Protein AF-H2YI65-F1 (afdb_monomer)

Organism: Ciona savignyi (NCBI:txid51511)

Solvent-accessible surface area (backbone atoms only — not comparable to full-atom values): 26004 Å² total; per-residue (Å²): 143,80,86,81,86,84,80,78,80,78,78,78,80,76,67,79,77,77,73,78,84,82,67,75,63,41,79,76,43,81,41,70,32,44,96,92,41,57,33,38,36,28,40,38,45,37,50,81,84,50,41,60,62,48,51,48,57,73,52,56,64,41,63,58,31,38,66,60,60,81,45,69,51,86,80,67,55,84,83,57,39,55,79,45,56,61,47,35,31,28,63,44,60,58,71,61,48,64,71,32,73,49,42,68,62,41,48,64,57,51,24,60,76,69,73,42,68,73,39,85,66,48,36,34,35,36,42,36,33,13,80,53,70,52,59,74,41,50,46,98,72,48,41,99,56,21,30,34,40,34,36,30,70,38,82,80,65,56,83,84,34,51,36,31,40,33,27,36,32,84,36,66,53,77,93,82,38,88,63,73,39,82,35,77,58,41,74,45,73,59,37,46,33,23,30,38,38,34,52,19,57,51,32,32,28,65,43,35,28,24,86,87,37,85,62,63,53,39,35,40,42,34,34,32,27,56,56,82,82,69,77,79,82,72,80,44,82,51,53,56,53,58,67,56,60,76,59,74,65,61,80,25,72,51,69,60,56,82,81,59,65,76,58,84,79,64,62,77,76,19,51,72,52,71,40,59,49,78,92,74,75,43,58,40,39,34,32,42,67,85,52,54,73,65,57,49,51,53,48,49,62,62,53,65,72,51,41,30,25,73,41,76,76,73,83,67,74,62,55,87,52,48,39,67,38,31,34,21,78,47,63,48,76,36,40,62,63,13,48,66,39,55,52,51,50,57,49,47,29,69,77,70,74,48,88,83,84,73,79,87,74,46,70,50,74,64,84,55,97,56,57,70,62,42,66,18,52,78,38,58,95,86,59,93,48,74,43,77,48,72,27,82,46,44,84,61,51,83,90,67,75,66,50,55,45,32,42,43,84,48,80,68,89,66,83,77,75,50,92,52,86,81,42,77,37,71,45,79,67,42,74,44,70,48,38,59,49,27,36,41,41,31,52,16,73,42,35,58

pLDDT: mean 81.18, std 16.81, range [33.81, 98.44]

Nearest PDB structures (foldseek):
  7de0-assembly1_C  TM=4.992E-01  e=1.001E-05  Aspergillus fumigatus AF210
  6oxj-assembly1_A  TM=5.096E-01  e=3.099E-05  Aspergillus fumigatus Af293
  7de0-assembly1_B  TM=5.268E-01  e=9.063E-05  Aspergillus fumigatus AF210
  7wsb-assembly3_E  TM=5.304E-01  e=2.237E-04  Aspergillus fumigatus Af293
  3kt7-assembly1_A-2  TM=3.292E-01  e=1.573E-05  Saccharomyces cerevisiae

Mean predicted aligned error: 10.54 Å

Radius of gyration: 26.45 Å; Cα contacts (8 Å, |Δi|>4): 813; chains: 1; bounding box: 75×64×79 Å

Foldseek 3Di:
DDDDDDDDPPPPPPPPPPDDDADDWDFPDWFDLDPNWIKTKIALLDPPVRQVVVVVVVQPPLQQWAQQQLDLAPPDDPVSGPAADQRTKGWDDPVVVCPDPSCVSCQVVVCVVVVFHKDWQTKMKGWFAPPRGHDWAFAPPADPQKKKKKAWNDADDDPLQQQKKWFWDFDQDPVPDNDTDTDTRDIDDHHHSMMMMTHRGTTIDGDHTDLPPQGIGMMMIIMMGRPPVDPPNDDDPSNVLVVVLVDPVPLLPAEDDPVQLPDDDDQVVQWDDWFAPPVVRWIKTKGFDLDDPVSLVSNSVSCSNRRWGADDQDPDLDQAFFQLGTKRWHDQVSNCNHSVVVSVQVSCCVPVVDNPDGDPTDMDGDDDPSHDTDFHFQDDPPDFDKDKDAFSRAPDDVVVVPWDWWWDWDPDPCPVPPPDRVPTDIDTRDTHGRYHGMIIMTTSRIGD

Structure (mmCIF, N/CA/C/O backbone):
data_AF-H2YI65-F1
#
_entry.id   AF-H2YI65-F1
#
loop_
_atom_site.group_PDB
_atom_site.id
_atom_site.type_symbol
_atom_site.label_atom_id
_atom_site.label_alt_id
_atom_site.label_comp_id
_atom_site.label_asym_id
_atom_site.label_entity_id
_atom_site.label_seq_id
_atom_site.pdbx_PDB_ins_code
_atom_site.Cartn_x
_atom_site.Cartn_y
_atom_site.Cartn_z
_atom_site.occupancy
_atom_site.B_iso_or_equiv
_atom_site.auth_seq_id
_atom_site.auth_comp_id
_atom_site.auth_asym_id
_atom_site.auth_atom_id
_atom_site.pdbx_PDB_model_num
ATOM 1 N N . MET A 1 1 ? 39.002 31.855 45.198 1.00 40.44 1 MET A N 1
ATOM 2 C CA . MET A 1 1 ? 39.922 31.666 44.057 1.00 40.44 1 MET A CA 1
ATOM 3 C C . MET A 1 1 ? 39.770 30.245 43.542 1.00 40.44 1 MET A C 1
ATOM 5 O O . MET A 1 1 ? 40.456 29.366 44.032 1.00 40.44 1 MET A O 1
ATOM 9 N N . LEU A 1 2 ? 38.856 30.023 42.601 1.00 35.03 2 LEU A N 1
ATOM 10 C CA . LEU A 1 2 ? 38.838 28.881 41.683 1.00 35.03 2 LEU A CA 1
ATOM 11 C C . LEU A 1 2 ? 38.203 29.431 40.400 1.00 35.03 2 LEU A C 1
ATOM 13 O O . LEU A 1 2 ? 37.189 30.118 40.478 1.00 35.03 2 LEU A O 1
ATOM 17 N N . LYS A 1 3 ? 38.930 29.285 39.291 1.00 36.47 3 LYS A N 1
ATOM 18 C CA . LYS A 1 3 ? 38.729 29.996 38.026 1.00 36.47 3 LYS A CA 1
ATOM 19 C C . LYS A 1 3 ? 37.552 29.438 37.228 1.00 36.47 3 LYS A C 1
ATOM 21 O O . LYS A 1 3 ? 37.352 28.228 37.180 1.00 36.47 3 LYS A O 1
ATOM 26 N N . ASP A 1 4 ? 36.877 30.376 36.579 1.00 39.31 4 ASP A N 1
ATOM 27 C CA . ASP A 1 4 ? 35.830 30.236 35.577 1.00 39.31 4 ASP A CA 1
ATOM 28 C C . ASP A 1 4 ? 36.254 29.474 34.312 1.00 39.31 4 ASP A C 1
ATOM 30 O O . ASP A 1 4 ? 37.414 29.519 33.899 1.00 39.31 4 ASP A O 1
ATOM 34 N N . GLY A 1 5 ? 35.245 28.883 33.664 1.00 38.00 5 GLY A N 1
ATOM 35 C CA . GLY A 1 5 ? 35.022 29.023 32.223 1.00 38.00 5 GLY A CA 1
ATOM 36 C C . GLY A 1 5 ? 35.842 28.140 31.284 1.00 38.00 5 GLY A C 1
ATOM 37 O O . GLY A 1 5 ? 36.870 28.561 30.766 1.00 38.00 5 GLY A O 1
ATOM 38 N N . GLN A 1 6 ? 35.307 26.965 30.947 1.00 35.09 6 GLN A N 1
ATOM 39 C CA . GLN A 1 6 ? 35.490 26.389 29.611 1.00 35.09 6 GLN A CA 1
ATOM 40 C C . GLN A 1 6 ? 34.124 26.348 28.925 1.00 35.09 6 GLN A C 1
ATOM 42 O O . GLN A 1 6 ? 33.341 25.416 29.113 1.00 35.09 6 GLN A O 1
ATOM 47 N N . GLU A 1 7 ? 33.839 27.403 28.162 1.00 36.75 7 GLU A N 1
ATOM 48 C CA . GLU A 1 7 ? 32.830 27.389 27.108 1.00 36.75 7 GLU A CA 1
ATOM 49 C C . GLU A 1 7 ? 33.253 26.346 26.068 1.00 36.75 7 GLU A C 1
ATOM 51 O O . GLU A 1 7 ? 34.345 26.412 25.503 1.00 36.75 7 GLU A O 1
ATOM 56 N N . LYS A 1 8 ? 32.404 25.339 25.851 1.00 39.78 8 LYS A N 1
ATOM 57 C CA . LYS A 1 8 ? 32.517 24.460 24.691 1.00 39.78 8 LYS A CA 1
ATOM 58 C C . LYS A 1 8 ? 31.959 25.223 23.497 1.00 39.78 8 LYS A C 1
ATOM 60 O O . LYS A 1 8 ? 30.750 25.431 23.419 1.00 39.78 8 LYS A O 1
ATOM 65 N N . GLU A 1 9 ? 32.841 25.627 22.591 1.00 33.81 9 GLU A N 1
ATOM 66 C CA . GLU A 1 9 ? 32.470 26.050 21.244 1.00 33.81 9 GLU A CA 1
ATOM 67 C C . GLU A 1 9 ? 31.674 24.917 20.582 1.00 33.81 9 GLU A C 1
ATOM 69 O O . GLU A 1 9 ? 32.188 23.834 20.298 1.00 33.81 9 GLU A O 1
ATOM 74 N N . HIS A 1 10 ? 30.378 25.154 20.393 1.00 38.06 10 HIS A N 1
ATOM 75 C CA . HIS A 1 10 ? 29.580 24.401 19.443 1.00 38.06 10 HIS A CA 1
ATOM 76 C C . HIS A 1 10 ? 30.017 24.846 18.048 1.00 38.06 10 HIS A C 1
ATOM 78 O O . HIS A 1 10 ? 29.554 25.868 17.545 1.00 38.06 10 HIS A O 1
ATOM 84 N N . ASP A 1 11 ? 30.926 24.083 17.441 1.00 36.09 11 ASP A N 1
ATOM 85 C CA . ASP A 1 11 ? 31.224 24.191 16.017 1.00 36.09 11 ASP A CA 1
ATOM 86 C C . ASP A 1 11 ? 29.930 23.933 15.233 1.00 36.09 11 ASP A C 1
ATOM 88 O O . ASP A 1 11 ? 29.461 22.800 15.086 1.00 36.09 11 ASP A O 1
ATOM 92 N N . ASN A 1 12 ? 29.322 25.019 14.756 1.00 37.22 12 ASN A N 1
ATOM 93 C CA . ASN A 1 12 ? 28.247 24.998 13.778 1.00 37.22 12 ASN A CA 1
ATOM 94 C C . ASN A 1 12 ? 28.818 24.428 12.475 1.00 37.22 12 ASN A C 1
ATOM 96 O O . ASN A 1 12 ? 29.338 25.156 11.630 1.00 37.22 12 ASN A O 1
ATOM 100 N N . PHE A 1 13 ? 28.703 23.113 12.299 1.00 37.16 13 PHE A N 1
ATOM 101 C CA . PHE A 1 13 ? 28.935 22.427 11.030 1.00 37.16 13 PHE A CA 1
ATOM 102 C C . PHE A 1 13 ? 27.816 22.793 10.031 1.00 37.16 13 PHE A C 1
ATOM 104 O O . PHE A 1 13 ? 27.005 21.966 9.633 1.00 37.16 13 PHE A O 1
ATOM 111 N N . GLN A 1 14 ? 27.764 24.057 9.604 1.00 35.19 14 GLN A N 1
ATOM 112 C CA . GLN A 1 14 ? 27.025 24.510 8.419 1.00 35.19 14 GLN A CA 1
ATOM 113 C C . GLN A 1 14 ? 27.898 24.326 7.171 1.00 35.19 14 GLN A C 1
ATOM 115 O O . GLN A 1 14 ? 28.112 25.244 6.382 1.00 35.19 14 GLN A O 1
ATOM 120 N N . GLY A 1 15 ? 28.454 23.127 6.999 1.00 39.66 15 GLY A N 1
ATOM 121 C CA . GLY A 1 15 ? 29.003 22.752 5.707 1.00 39.66 15 GLY A CA 1
ATOM 122 C C . GLY A 1 15 ? 27.829 22.548 4.763 1.00 39.66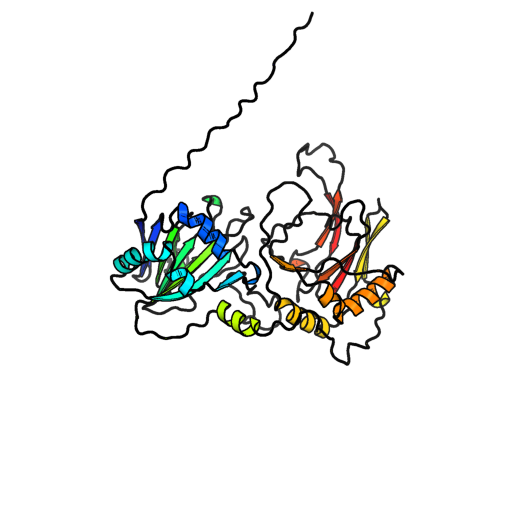 15 GLY A C 1
ATOM 123 O O . GLY A 1 15 ? 27.139 21.539 4.885 1.00 39.66 15 GLY A O 1
ATOM 124 N N . GLU A 1 16 ? 27.586 23.489 3.846 1.00 38.03 16 GLU A N 1
ATOM 125 C CA . GLU A 1 16 ? 26.746 23.232 2.676 1.00 38.03 16 GLU A CA 1
ATOM 126 C C . GLU A 1 16 ? 27.266 21.951 2.017 1.00 38.03 16 GLU A C 1
ATOM 128 O O . GLU A 1 16 ? 28.325 21.937 1.382 1.00 38.03 16 GLU A O 1
ATOM 133 N N . MET A 1 17 ? 26.556 20.840 2.220 1.00 39.84 17 MET A N 1
ATOM 134 C CA . MET A 1 17 ? 26.833 19.595 1.524 1.00 39.84 17 MET A CA 1
ATOM 135 C C . MET A 1 17 ? 26.549 19.870 0.049 1.00 39.84 17 MET A C 1
ATOM 137 O O . MET A 1 17 ? 25.410 19.784 -0.406 1.00 39.84 17 MET A O 1
ATOM 141 N N . LYS A 1 18 ? 27.583 20.259 -0.706 1.00 42.56 18 LYS A N 1
ATOM 142 C CA . LYS A 1 18 ? 27.500 20.338 -2.162 1.00 42.56 18 LYS A CA 1
ATOM 143 C C . LYS A 1 18 ? 27.194 18.937 -2.667 1.00 42.56 18 LYS A C 1
ATOM 145 O O . LYS A 1 18 ? 28.072 18.078 -2.734 1.00 42.56 18 LYS A O 1
ATOM 150 N N . MET A 1 19 ? 25.921 18.713 -2.974 1.00 54.62 19 MET A N 1
ATOM 151 C CA . MET A 1 19 ? 25.446 17.501 -3.618 1.00 54.62 19 MET A CA 1
ATOM 152 C C . MET A 1 19 ? 26.265 17.299 -4.900 1.00 54.62 19 MET A C 1
ATOM 154 O O . MET A 1 19 ? 26.349 18.233 -5.702 1.00 54.62 19 MET A O 1
ATOM 158 N N . PRO A 1 20 ? 26.874 16.121 -5.118 1.00 62.88 20 PRO A N 1
ATOM 159 C CA . PRO A 1 20 ? 27.690 15.874 -6.302 1.00 62.88 20 PRO A CA 1
ATOM 160 C C . PRO A 1 20 ? 26.883 16.165 -7.573 1.00 62.88 20 PRO A C 1
ATOM 162 O O . PRO A 1 20 ? 25.679 15.896 -7.613 1.00 62.88 20 PRO A O 1
ATOM 165 N N . GLU A 1 21 ? 27.511 16.743 -8.597 1.00 74.94 21 GLU A N 1
ATOM 166 C CA . GLU A 1 21 ? 26.850 17.013 -9.879 1.00 74.94 21 GLU A CA 1
ATOM 167 C C . GLU A 1 21 ? 26.297 15.715 -10.484 1.00 74.94 21 GLU A C 1
ATOM 169 O O . GLU A 1 21 ? 26.954 14.668 -10.465 1.00 74.94 21 GLU A O 1
ATOM 174 N N . GLN A 1 22 ? 25.065 15.761 -10.998 1.00 80.81 22 GLN A N 1
ATOM 175 C CA . GLN A 1 22 ? 24.475 14.602 -11.657 1.00 80.81 22 GLN A CA 1
ATOM 176 C C . GLN A 1 22 ? 25.162 14.387 -13.011 1.00 80.81 22 GLN A C 1
ATOM 178 O O . GLN A 1 22 ? 25.232 15.295 -13.836 1.00 80.81 22 GLN A O 1
ATOM 183 N N . GLY A 1 23 ? 25.649 13.170 -13.258 1.00 83.81 23 GLY A N 1
ATOM 184 C CA . GLY A 1 23 ? 26.206 12.807 -14.559 1.00 83.81 23 GLY A CA 1
ATOM 185 C C . GLY A 1 23 ? 25.158 12.810 -15.679 1.00 83.81 23 GLY A C 1
ATOM 186 O O . GLY A 1 23 ? 23.949 12.808 -15.443 1.00 83.81 23 GLY A O 1
ATOM 187 N N . SER A 1 24 ? 25.620 12.745 -16.928 1.00 90.44 24 SER A N 1
ATOM 188 C CA . SER A 1 24 ? 24.728 12.565 -18.075 1.00 90.44 24 SER A CA 1
ATOM 189 C C . SER A 1 24 ? 23.980 11.224 -18.014 1.00 90.44 24 SER A C 1
ATOM 191 O O . SER A 1 24 ? 24.437 10.256 -17.393 1.00 90.44 24 SER A O 1
ATOM 193 N N . MET A 1 25 ? 22.813 11.178 -18.666 1.00 95.12 25 MET A N 1
ATOM 194 C CA . MET A 1 25 ? 22.057 9.939 -18.860 1.00 95.12 25 MET A CA 1
ATOM 195 C C . MET A 1 25 ? 22.890 8.967 -19.686 1.00 95.12 25 MET A C 1
ATOM 197 O O . MET A 1 25 ? 23.403 9.335 -20.745 1.00 95.12 25 MET A O 1
ATOM 201 N N . LYS A 1 26 ? 23.000 7.724 -19.222 1.00 94.69 26 LYS A N 1
ATOM 202 C CA . LYS A 1 26 ? 23.708 6.671 -19.951 1.00 94.69 26 LYS A CA 1
ATOM 203 C C . LYS A 1 26 ? 23.202 5.287 -19.570 1.00 94.69 26 LYS A C 1
ATOM 205 O O . LYS A 1 26 ? 22.827 5.040 -18.425 1.00 94.69 26 LYS A O 1
ATOM 210 N N . MET A 1 27 ? 23.273 4.368 -20.527 1.00 96.00 27 MET A N 1
ATOM 211 C CA . MET A 1 27 ? 23.220 2.940 -20.230 1.00 96.00 27 MET A CA 1
ATOM 212 C C . MET A 1 27 ? 24.527 2.558 -19.524 1.00 96.00 27 MET A C 1
ATOM 214 O O . MET A 1 27 ? 25.609 2.731 -20.086 1.00 96.00 27 MET A O 1
ATOM 218 N N . THR A 1 28 ? 24.438 2.126 -18.267 1.00 95.88 28 THR A N 1
ATOM 219 C CA . THR A 1 28 ? 25.610 1.802 -17.436 1.00 95.88 28 THR A CA 1
ATOM 220 C C . THR A 1 28 ? 25.918 0.322 -17.398 1.00 95.88 28 THR A C 1
ATOM 222 O O . THR A 1 28 ? 27.076 -0.051 -17.210 1.00 95.88 28 THR A O 1
ATOM 225 N N . ARG A 1 29 ? 24.899 -0.524 -17.567 1.00 96.69 29 ARG A N 1
ATOM 226 C CA . ARG A 1 29 ? 25.048 -1.977 -17.595 1.00 96.69 29 ARG A CA 1
ATOM 227 C C . ARG A 1 29 ? 24.101 -2.581 -18.621 1.00 96.69 29 ARG A C 1
ATOM 229 O O . ARG A 1 29 ? 22.920 -2.238 -18.661 1.00 96.69 29 ARG A O 1
ATOM 236 N N . GLU A 1 30 ? 24.622 -3.534 -19.378 1.00 97.62 30 GLU A N 1
ATOM 237 C CA . GLU A 1 30 ? 23.839 -4.534 -20.094 1.00 97.62 30 GLU A CA 1
ATOM 238 C C . GLU A 1 30 ? 23.944 -5.847 -19.310 1.00 97.62 30 GLU A C 1
ATOM 240 O O . GLU A 1 30 ? 25.039 -6.268 -18.938 1.00 97.62 30 GLU A O 1
ATOM 245 N N . LEU A 1 31 ? 22.802 -6.454 -19.013 1.00 97.38 31 LEU A N 1
ATOM 246 C CA . LEU A 1 31 ? 22.671 -7.638 -18.174 1.00 97.38 31 LEU A CA 1
ATOM 247 C C . LEU A 1 31 ? 22.250 -8.820 -19.036 1.00 97.38 31 LEU A C 1
ATOM 249 O O . LEU A 1 31 ? 21.309 -8.699 -19.822 1.00 97.38 31 LEU A O 1
ATOM 253 N N . ASN A 1 32 ? 22.904 -9.966 -18.860 1.00 95.56 32 ASN A N 1
ATOM 254 C CA . ASN A 1 32 ? 22.436 -11.224 -19.430 1.00 95.56 32 ASN A CA 1
ATOM 255 C C . ASN A 1 32 ? 21.486 -11.882 -18.429 1.00 95.56 32 ASN A C 1
ATOM 257 O O . ASN A 1 32 ? 21.925 -12.476 -17.449 1.00 95.56 32 ASN A O 1
ATOM 261 N N . ILE A 1 33 ? 20.184 -11.742 -18.666 1.00 94.94 33 ILE A N 1
ATOM 262 C CA . ILE A 1 33 ? 19.159 -12.157 -17.701 1.00 94.94 33 ILE A CA 1
ATOM 263 C C . ILE A 1 33 ? 18.726 -13.619 -17.883 1.00 94.94 33 ILE A C 1
ATOM 265 O O . ILE A 1 33 ? 17.896 -14.102 -17.122 1.00 94.94 33 ILE A O 1
ATOM 269 N N . GLY A 1 34 ? 19.329 -14.349 -18.827 1.00 90.50 34 GLY A N 1
ATOM 270 C CA . GLY A 1 34 ? 18.986 -15.739 -19.142 1.00 90.50 34 GLY A CA 1
ATOM 271 C C . GLY A 1 34 ? 18.077 -15.863 -20.366 1.00 90.50 34 GLY A C 1
ATOM 272 O O . GLY A 1 34 ? 17.544 -14.875 -20.869 1.00 90.50 34 GLY A O 1
ATOM 273 N N . ASP A 1 35 ? 17.944 -17.086 -20.886 1.00 84.56 35 ASP A N 1
ATOM 274 C CA . ASP A 1 35 ? 17.102 -17.422 -22.051 1.00 84.56 35 ASP A CA 1
ATOM 275 C C . ASP A 1 35 ? 17.405 -16.603 -23.321 1.00 84.56 35 ASP A C 1
ATOM 277 O O . ASP A 1 35 ? 16.537 -16.360 -24.155 1.00 84.56 35 ASP A O 1
ATOM 281 N N . GLY A 1 36 ? 18.651 -16.133 -23.460 1.00 88.06 36 GLY A N 1
ATOM 282 C CA . GLY A 1 36 ? 19.072 -15.254 -24.557 1.00 88.06 36 GLY A CA 1
ATOM 283 C C . GLY A 1 36 ? 18.530 -13.822 -24.464 1.00 88.06 36 GLY A C 1
ATOM 284 O O . GLY A 1 36 ? 18.768 -13.020 -25.368 1.00 88.06 36 GLY A O 1
ATOM 285 N N . HIS A 1 37 ? 17.830 -13.480 -23.381 1.00 94.12 37 HIS A N 1
ATOM 286 C CA . HIS A 1 37 ? 17.308 -12.146 -23.133 1.00 94.12 37 HIS A CA 1
ATOM 287 C C . HIS A 1 37 ? 18.344 -11.241 -22.463 1.00 94.12 37 HIS A C 1
ATOM 289 O O . HIS A 1 37 ? 19.256 -11.679 -21.758 1.00 94.12 37 HIS A O 1
ATOM 295 N N . LYS A 1 38 ? 18.161 -9.935 -22.665 1.00 97.00 38 LYS A N 1
ATOM 296 C CA . LYS A 1 38 ? 18.975 -8.884 -22.059 1.00 97.00 38 LYS A CA 1
ATOM 297 C C . LYS A 1 38 ? 18.100 -7.911 -21.281 1.00 97.00 38 LYS A C 1
ATOM 299 O O . LYS A 1 38 ? 16.952 -7.685 -21.656 1.00 97.00 38 LYS A O 1
ATOM 304 N N . ALA A 1 39 ? 18.667 -7.317 -20.238 1.00 97.94 39 ALA A N 1
ATOM 305 C CA . ALA A 1 39 ? 18.127 -6.121 -19.600 1.00 97.94 39 ALA A CA 1
ATOM 306 C C . ALA A 1 39 ? 19.168 -5.002 -19.618 1.00 97.94 39 ALA A C 1
ATOM 308 O O . ALA A 1 39 ? 20.372 -5.254 -19.671 1.00 97.94 39 ALA A O 1
ATOM 309 N N . TRP A 1 40 ? 18.708 -3.759 -19.540 1.00 98.38 40 TRP A N 1
ATOM 310 C CA . TRP A 1 40 ? 19.572 -2.583 -19.561 1.00 98.38 40 TRP A CA 1
ATOM 311 C C . TRP A 1 40 ? 19.302 -1.707 -18.350 1.00 98.38 40 TRP A C 1
ATOM 313 O O . TRP A 1 40 ? 18.152 -1.390 -18.052 1.00 98.38 40 TRP A O 1
ATOM 323 N N . VAL A 1 41 ? 20.369 -1.297 -17.670 1.00 98.12 41 VAL A N 1
ATOM 324 C CA . VAL A 1 41 ? 20.316 -0.330 -16.570 1.00 98.12 41 VAL A CA 1
ATOM 325 C C . VAL A 1 41 ? 20.687 1.038 -17.118 1.00 98.12 41 VAL A C 1
ATOM 327 O O . VAL A 1 41 ? 21.746 1.205 -17.727 1.00 98.12 41 VAL A O 1
ATOM 330 N N . ILE A 1 42 ? 19.807 2.009 -16.902 1.00 97.75 42 ILE A N 1
ATOM 331 C CA . ILE A 1 42 ? 19.954 3.384 -17.370 1.00 97.75 42 ILE A CA 1
ATOM 332 C C . ILE A 1 42 ? 20.057 4.272 -16.133 1.00 97.75 42 ILE A C 1
ATOM 334 O O . ILE A 1 42 ? 19.079 4.451 -15.409 1.00 97.75 42 ILE A O 1
ATOM 338 N N . ASP A 1 43 ? 21.241 4.819 -15.877 1.00 95.75 43 ASP A N 1
ATOM 339 C CA . ASP A 1 43 ? 21.444 5.774 -14.787 1.00 95.75 43 ASP A CA 1
ATOM 340 C C . ASP A 1 43 ? 21.227 7.205 -15.278 1.00 95.75 43 ASP A C 1
ATOM 342 O O . ASP A 1 43 ? 21.497 7.529 -16.439 1.00 95.75 43 ASP A O 1
ATOM 346 N N . ASN A 1 44 ? 20.754 8.065 -14.371 1.00 94.75 44 ASN A N 1
ATOM 347 C CA . ASN A 1 44 ? 20.367 9.449 -14.663 1.00 94.75 44 ASN A CA 1
ATOM 348 C C . ASN A 1 44 ? 19.301 9.551 -15.771 1.00 94.75 44 ASN A C 1
ATOM 350 O O . ASN A 1 44 ? 19.311 10.488 -16.568 1.00 94.75 44 ASN A O 1
ATOM 354 N N . ALA A 1 45 ? 18.392 8.572 -15.822 1.00 95.31 45 ALA A N 1
ATOM 355 C CA . ALA A 1 45 ? 17.234 8.546 -16.711 1.00 95.31 45 ALA A CA 1
ATOM 356 C C . ALA A 1 45 ? 16.290 9.735 -16.455 1.00 95.31 45 ALA A C 1
ATOM 358 O O . ALA A 1 45 ? 15.687 10.259 -17.385 1.00 95.31 45 ALA A O 1
ATOM 359 N N . ILE A 1 46 ? 16.211 10.194 -15.203 1.00 94.25 46 ILE A N 1
ATOM 360 C CA . ILE A 1 46 ? 15.494 11.410 -14.800 1.00 94.25 46 ILE A CA 1
ATOM 361 C C . ILE A 1 46 ? 16.536 12.474 -14.439 1.00 94.25 46 ILE A C 1
ATOM 363 O O . ILE A 1 46 ? 17.517 12.170 -13.757 1.00 94.25 46 ILE A O 1
ATOM 367 N N . SER A 1 47 ? 16.373 13.710 -14.918 1.00 92.31 47 SER A N 1
ATOM 368 C CA . SER A 1 47 ? 17.252 14.801 -14.483 1.00 92.31 47 SER A CA 1
ATOM 369 C C . SER A 1 47 ? 16.955 15.161 -13.025 1.00 92.31 47 SER A C 1
ATOM 371 O O . SER A 1 47 ? 15.843 14.966 -12.542 1.00 92.31 47 SER A O 1
ATOM 373 N N . ARG A 1 48 ? 17.939 15.696 -12.305 1.00 90.12 48 ARG A N 1
ATOM 374 C CA . ARG A 1 48 ? 17.743 16.165 -10.932 1.00 90.12 48 ARG A CA 1
ATOM 375 C C . ARG A 1 48 ? 16.665 17.248 -10.865 1.00 90.12 48 ARG A C 1
ATOM 377 O O . ARG A 1 48 ? 15.866 17.231 -9.938 1.00 90.12 48 ARG A O 1
ATOM 384 N N . GLU A 1 49 ? 16.642 18.137 -11.854 1.00 91.31 49 GLU A N 1
ATOM 385 C CA . GLU A 1 49 ? 15.675 19.234 -11.964 1.00 91.31 49 GLU A CA 1
ATOM 386 C C . GLU A 1 49 ? 14.245 18.719 -12.180 1.00 91.31 49 GLU A C 1
ATOM 388 O O . GLU A 1 49 ? 13.310 19.259 -11.599 1.00 91.31 49 GLU A O 1
ATOM 393 N N . ASP A 1 50 ? 14.076 17.634 -12.943 1.00 92.81 50 ASP A N 1
ATOM 394 C CA . ASP A 1 50 ? 12.760 17.047 -13.217 1.00 92.81 50 ASP A CA 1
ATOM 395 C C . ASP A 1 50 ? 12.288 16.084 -12.113 1.00 92.81 50 ASP A C 1
ATOM 397 O O . ASP A 1 50 ? 11.095 15.813 -12.011 1.00 92.81 50 ASP A O 1
ATOM 401 N N . PHE A 1 51 ? 13.189 15.527 -11.294 1.00 92.62 51 PHE A N 1
ATOM 402 C CA . PHE A 1 51 ? 12.855 14.415 -10.396 1.00 92.62 51 PHE A CA 1
ATOM 403 C C . PHE A 1 51 ? 11.847 14.780 -9.310 1.00 92.62 51 PHE A C 1
ATOM 405 O O . PHE A 1 51 ? 10.822 14.113 -9.208 1.00 92.62 51 PHE A O 1
ATOM 412 N N . HIS A 1 52 ? 12.114 15.817 -8.511 1.00 90.81 52 HIS A N 1
ATOM 413 C CA . HIS A 1 52 ? 11.199 16.200 -7.432 1.00 90.81 52 HIS A CA 1
ATOM 414 C C . HIS A 1 52 ? 9.836 16.655 -7.959 1.00 90.81 52 HIS A C 1
ATOM 416 O O . HIS A 1 52 ? 8.845 16.097 -7.494 1.00 90.81 52 HIS A O 1
ATOM 422 N N . PRO A 1 53 ? 9.750 17.556 -8.962 1.00 91.25 53 PRO A N 1
ATOM 423 C CA . PRO A 1 53 ? 8.462 17.926 -9.544 1.00 91.25 53 PRO A CA 1
ATOM 424 C C . PRO A 1 53 ? 7.711 16.721 -10.113 1.00 91.25 53 PRO A C 1
ATOM 426 O O . PRO A 1 53 ? 6.500 16.610 -9.953 1.00 91.25 53 PRO A O 1
ATOM 429 N N . PHE A 1 54 ? 8.417 15.785 -10.754 1.00 91.19 54 PHE A N 1
ATOM 430 C CA . PHE A 1 54 ? 7.781 14.596 -11.307 1.00 91.19 54 PHE A CA 1
ATOM 431 C C . PHE A 1 54 ? 7.248 13.666 -10.221 1.00 91.19 54 PHE A C 1
ATOM 433 O O . PHE A 1 54 ? 6.094 13.258 -10.303 1.00 91.19 54 PHE A O 1
ATOM 440 N N . VAL A 1 55 ? 8.046 13.355 -9.194 1.00 89.00 55 VAL A N 1
ATOM 441 C CA . VAL A 1 55 ? 7.583 12.556 -8.050 1.00 89.00 55 VAL A CA 1
ATOM 442 C C . VAL A 1 55 ? 6.388 13.235 -7.391 1.00 89.00 55 VAL A C 1
ATOM 444 O O . VAL A 1 55 ? 5.384 12.566 -7.172 1.00 89.00 55 VAL A O 1
ATOM 447 N N . GLU A 1 56 ? 6.451 14.551 -7.178 1.00 86.38 56 GLU A N 1
ATOM 448 C CA . GLU A 1 56 ? 5.355 15.325 -6.601 1.00 86.38 56 GLU A CA 1
ATOM 449 C C . GLU A 1 56 ? 4.072 15.176 -7.427 1.00 86.38 56 GLU A C 1
ATOM 451 O O . GLU A 1 56 ? 3.044 14.812 -6.869 1.00 86.38 56 GLU A O 1
ATOM 456 N N . ILE A 1 57 ? 4.124 15.342 -8.753 1.00 85.88 57 ILE A N 1
ATOM 457 C CA . ILE A 1 57 ? 2.958 15.164 -9.637 1.00 85.88 57 ILE A CA 1
ATOM 458 C C . ILE A 1 57 ? 2.429 13.722 -9.602 1.00 85.88 57 ILE A C 1
ATOM 460 O O . ILE A 1 57 ? 1.219 13.497 -9.589 1.00 85.88 57 ILE A O 1
ATOM 464 N N . LEU A 1 58 ? 3.313 12.721 -9.572 1.00 83.25 58 LEU A N 1
ATOM 465 C CA . LEU A 1 58 ? 2.893 11.321 -9.487 1.00 83.25 58 LEU A CA 1
ATOM 466 C C . LEU A 1 58 ? 2.209 11.008 -8.151 1.00 83.25 58 LEU A C 1
ATOM 468 O O . LEU A 1 58 ? 1.277 10.196 -8.115 1.00 83.25 58 LEU A O 1
ATOM 472 N N . THR A 1 59 ? 2.632 11.665 -7.072 1.00 76.69 59 THR A N 1
ATOM 473 C CA . THR A 1 59 ? 1.988 11.579 -5.757 1.00 76.69 59 THR A CA 1
ATOM 474 C C . THR A 1 59 ? 0.751 12.470 -5.636 1.00 76.69 59 THR A C 1
ATOM 476 O O . THR A 1 59 ? -0.186 12.097 -4.946 1.00 76.69 59 THR A O 1
ATOM 479 N N . GLN A 1 60 ? 0.661 13.581 -6.375 1.00 68.31 60 GLN A N 1
ATOM 480 C CA . GLN A 1 60 ? -0.506 14.465 -6.366 1.00 68.31 60 GLN A CA 1
ATOM 481 C C . GLN A 1 60 ? -1.777 13.684 -6.733 1.00 68.31 60 GLN A C 1
ATOM 483 O O . GLN A 1 60 ? -1.797 12.873 -7.662 1.00 68.31 60 GLN A O 1
ATOM 488 N N . GLY A 1 61 ? -2.852 13.920 -5.980 1.00 58.34 61 GLY A N 1
ATOM 489 C CA . GLY A 1 61 ? -4.079 13.131 -6.088 1.00 58.34 61 GLY A CA 1
ATOM 490 C C . GLY A 1 61 ? -4.001 11.813 -5.317 1.00 58.34 61 GLY A C 1
ATOM 491 O O . GLY A 1 61 ? -4.341 10.768 -5.861 1.00 58.34 61 GLY A O 1
ATOM 492 N N . ASP A 1 62 ? -3.589 11.847 -4.044 1.00 53.88 62 ASP A N 1
ATOM 493 C CA . ASP A 1 62 ? -3.454 10.665 -3.172 1.00 53.88 62 ASP A CA 1
ATOM 494 C C . ASP A 1 62 ? -4.727 9.803 -3.055 1.00 53.88 62 ASP A C 1
ATOM 496 O O . ASP A 1 62 ? -4.649 8.662 -2.620 1.00 53.88 62 ASP A O 1
ATOM 500 N N . GLN A 1 63 ? -5.895 10.306 -3.476 1.00 52.88 63 GLN A N 1
ATOM 501 C CA . GLN A 1 63 ? -7.137 9.521 -3.577 1.00 52.88 63 GLN A CA 1
ATOM 502 C C . GLN A 1 63 ? -7.198 8.587 -4.797 1.00 52.88 63 GLN A C 1
ATOM 504 O O . GLN A 1 63 ? -8.170 7.850 -4.946 1.00 52.88 63 GLN A O 1
ATOM 509 N N . ASP A 1 64 ? -6.198 8.604 -5.676 1.00 58.75 64 ASP A N 1
ATOM 510 C CA . ASP A 1 64 ? -6.174 7.780 -6.889 1.00 58.75 64 ASP A CA 1
ATOM 511 C C . ASP A 1 64 ? -5.488 6.423 -6.678 1.00 58.75 64 ASP A C 1
ATOM 513 O O . ASP A 1 64 ? -5.549 5.555 -7.556 1.00 58.75 64 ASP A O 1
ATOM 517 N N . TYR A 1 65 ? -4.831 6.218 -5.530 1.00 68.31 65 TYR A N 1
ATOM 518 C CA . TYR A 1 65 ? -4.242 4.927 -5.202 1.00 68.31 65 TYR A CA 1
ATOM 519 C C . TYR A 1 65 ? -5.340 3.945 -4.817 1.00 68.31 65 TYR A C 1
ATOM 521 O O . TYR A 1 65 ? -6.034 4.079 -3.811 1.00 68.31 65 TYR A O 1
ATOM 529 N N . THR A 1 66 ? -5.484 2.913 -5.640 1.00 64.50 66 THR A N 1
ATOM 530 C CA . THR A 1 66 ? -6.357 1.795 -5.321 1.00 64.50 66 THR A CA 1
ATOM 531 C C . THR A 1 66 ? -5.600 0.836 -4.422 1.00 64.50 66 THR A C 1
ATOM 533 O O . THR A 1 66 ? -4.533 0.336 -4.795 1.00 64.50 66 THR A O 1
ATOM 536 N N . PHE A 1 67 ? -6.183 0.525 -3.267 1.00 67.81 67 PHE A N 1
ATOM 537 C CA . PHE A 1 67 ? -5.763 -0.643 -2.516 1.00 67.81 67 PHE A CA 1
ATOM 538 C C . PHE A 1 67 ? -6.230 -1.897 -3.246 1.00 67.81 67 PHE A C 1
ATOM 540 O O . PHE A 1 67 ? -7.431 -2.116 -3.389 1.00 67.81 67 PHE A O 1
ATOM 547 N N . VAL A 1 68 ? -5.300 -2.715 -3.731 1.00 59.66 68 VAL A N 1
ATOM 548 C CA . VAL A 1 68 ? -5.622 -3.874 -4.575 1.00 59.66 68 VAL A CA 1
ATOM 549 C C . VAL A 1 68 ? -5.872 -5.130 -3.742 1.00 59.66 68 VAL A C 1
ATOM 551 O O . VAL A 1 68 ? -6.566 -6.030 -4.201 1.00 59.66 68 VAL A O 1
ATOM 554 N N . HIS A 1 69 ? -5.425 -5.201 -2.482 1.00 56.53 69 HIS A N 1
ATOM 555 C CA . HIS A 1 69 ? -5.747 -6.330 -1.583 1.00 56.53 69 HIS A CA 1
ATOM 556 C C . HIS A 1 69 ? -7.100 -6.129 -0.897 1.00 56.53 69 HIS A C 1
ATOM 558 O O . HIS A 1 69 ? -7.220 -6.201 0.320 1.00 56.53 69 HIS A O 1
ATOM 564 N N . GLN A 1 70 ? -8.149 -5.890 -1.681 1.00 50.03 70 GLN A N 1
ATOM 565 C CA . GLN A 1 70 ? -9.501 -5.651 -1.159 1.00 50.03 70 GLN A CA 1
ATOM 566 C C . GLN A 1 70 ? -10.109 -6.876 -0.454 1.00 50.03 70 GLN A C 1
ATOM 568 O O . GLN A 1 70 ? -11.138 -6.756 0.210 1.00 50.03 70 GLN A O 1
ATOM 573 N N . ASN A 1 71 ? -9.471 -8.048 -0.553 1.00 48.41 71 ASN A N 1
ATOM 574 C CA . ASN A 1 71 ? -9.966 -9.287 0.025 1.00 48.41 71 ASN A CA 1
ATOM 575 C C . ASN A 1 71 ? -8.910 -9.966 0.917 1.00 48.41 71 ASN A C 1
ATOM 577 O O . ASN A 1 71 ? -8.114 -10.786 0.470 1.00 48.41 71 ASN A O 1
ATOM 581 N N . TYR A 1 72 ? -8.913 -9.613 2.206 1.00 51.94 72 TYR A N 1
ATOM 582 C CA . TYR A 1 72 ? -8.158 -10.298 3.268 1.00 51.94 72 TYR A CA 1
ATOM 583 C C . TYR A 1 72 ? -8.882 -11.541 3.824 1.00 51.94 72 TYR A C 1
ATOM 585 O O . TYR A 1 72 ? -8.528 -12.028 4.895 1.00 51.94 72 TYR A O 1
ATOM 593 N N . SER A 1 73 ? -9.922 -12.051 3.155 1.00 48.16 73 SER A N 1
ATOM 594 C CA . SER A 1 73 ? -10.561 -13.293 3.596 1.00 48.16 73 SER A CA 1
ATOM 595 C C . SER A 1 73 ? -9.667 -14.481 3.245 1.00 48.16 73 SER A C 1
ATOM 597 O O . SER A 1 73 ? -9.345 -14.707 2.080 1.00 48.16 73 SER A O 1
ATOM 599 N N . LYS A 1 74 ? -9.289 -15.270 4.257 1.00 50.00 74 LYS A N 1
ATOM 600 C CA . LYS A 1 74 ? -8.575 -16.541 4.063 1.00 50.00 74 LYS A CA 1
ATOM 601 C C . LYS A 1 74 ? -9.486 -17.622 3.457 1.00 50.00 74 LYS A C 1
ATOM 603 O O . LYS A 1 74 ? -8.985 -18.674 3.068 1.00 50.00 74 LYS A O 1
ATOM 608 N N . SER A 1 75 ? -10.807 -17.404 3.425 1.00 45.91 75 SER A N 1
ATOM 609 C CA . SER A 1 75 ? -11.808 -18.467 3.265 1.00 45.91 75 SER A CA 1
ATOM 610 C C . SER A 1 75 ? -12.618 -18.455 1.963 1.00 45.91 75 SER A C 1
ATOM 612 O O . SER A 1 75 ? -13.247 -19.469 1.658 1.00 45.91 75 SER A O 1
ATOM 614 N N . LEU A 1 76 ? -12.586 -17.390 1.155 1.00 42.97 76 LEU A N 1
ATOM 615 C CA . LEU A 1 76 ? -13.354 -17.310 -0.097 1.00 42.97 76 LEU A CA 1
ATOM 616 C C . LEU A 1 76 ? -12.420 -17.263 -1.310 1.00 42.97 76 LEU A C 1
ATOM 618 O O . LEU A 1 76 ? -12.060 -16.199 -1.793 1.00 42.97 76 LEU A O 1
ATOM 622 N N . GLU A 1 77 ? -12.052 -18.462 -1.767 1.00 44.69 77 GLU A N 1
ATOM 623 C CA . GLU A 1 77 ? -11.210 -18.763 -2.931 1.00 44.69 77 GLU A CA 1
ATOM 624 C C . GLU A 1 77 ? -9.772 -18.213 -2.870 1.00 44.69 77 GLU A C 1
ATOM 626 O O . GLU A 1 77 ? -9.517 -17.016 -2.950 1.00 44.69 77 GLU A O 1
ATOM 631 N N . ALA A 1 78 ? -8.781 -19.111 -2.834 1.00 41.75 78 ALA A N 1
ATOM 632 C CA . ALA A 1 78 ? -7.361 -18.748 -2.910 1.00 41.75 78 ALA A CA 1
ATOM 633 C C . ALA A 1 78 ? -6.994 -17.929 -4.173 1.00 41.75 78 ALA A C 1
ATOM 635 O O . ALA A 1 78 ? -5.951 -17.282 -4.195 1.00 41.75 78 ALA A O 1
ATOM 636 N N . SER A 1 79 ? -7.850 -17.931 -5.204 1.00 41.00 79 SER A N 1
ATOM 637 C CA . SER A 1 79 ? -7.763 -17.099 -6.414 1.00 41.00 79 SER A CA 1
ATOM 638 C C . SER A 1 79 ? -8.201 -15.641 -6.224 1.00 41.00 79 SER A C 1
ATOM 640 O O . SER A 1 79 ? -7.858 -14.813 -7.062 1.00 41.00 79 SER A O 1
ATOM 642 N N . ALA A 1 80 ? -8.941 -15.310 -5.160 1.00 41.56 80 ALA A N 1
ATOM 643 C CA . ALA A 1 80 ? -9.357 -13.940 -4.837 1.00 41.56 80 ALA A CA 1
ATOM 644 C C . ALA A 1 80 ? -8.343 -13.201 -3.948 1.00 41.56 80 ALA A C 1
ATOM 646 O O . ALA A 1 80 ? -8.420 -11.979 -3.788 1.00 41.56 80 ALA A O 1
ATOM 647 N N . TRP A 1 81 ? -7.382 -13.928 -3.373 1.00 45.34 81 TRP A N 1
ATOM 648 C CA . TRP A 1 81 ? -6.244 -13.320 -2.702 1.00 45.34 81 TRP A CA 1
ATOM 649 C C . TRP A 1 81 ? -5.303 -12.786 -3.783 1.00 45.34 81 TRP A C 1
ATOM 651 O O . TRP A 1 81 ? -4.731 -13.561 -4.548 1.00 45.34 81 TRP A O 1
ATOM 661 N N . ASN A 1 82 ? -5.122 -11.464 -3.855 1.00 51.69 82 ASN A N 1
ATOM 662 C CA . ASN A 1 82 ? -4.196 -10.808 -4.791 1.00 51.69 82 ASN A CA 1
ATOM 663 C C . ASN A 1 82 ? -2.721 -11.025 -4.396 1.00 51.69 82 ASN A C 1
ATOM 665 O O . ASN A 1 82 ? -1.885 -10.119 -4.470 1.00 51.69 82 ASN A O 1
ATOM 669 N N . PHE A 1 83 ? -2.398 -12.250 -3.975 1.00 54.78 83 PHE A N 1
ATOM 670 C CA . PHE A 1 83 ? -1.065 -12.715 -3.659 1.00 54.78 83 PHE A CA 1
ATOM 671 C C . PHE A 1 83 ? -0.136 -12.406 -4.828 1.00 54.78 83 PHE A C 1
ATOM 673 O O . PHE A 1 83 ? -0.317 -12.866 -5.957 1.00 54.78 83 PHE A O 1
ATOM 680 N N . GLY A 1 84 ? 0.864 -11.578 -4.550 1.00 59.31 84 GLY A N 1
ATOM 681 C CA . GLY A 1 84 ? 1.888 -11.228 -5.510 1.00 59.31 84 GLY A CA 1
ATOM 682 C C . GLY A 1 84 ? 1.680 -9.976 -6.342 1.00 59.31 84 GLY A C 1
ATOM 683 O O . GLY A 1 84 ? 2.496 -9.737 -7.230 1.00 59.31 84 GLY A O 1
ATOM 684 N N . LEU A 1 85 ? 0.650 -9.164 -6.103 1.00 66.69 85 LEU A N 1
ATOM 685 C CA . LEU A 1 85 ? 0.577 -7.796 -6.634 1.00 66.69 85 LEU A CA 1
ATOM 686 C C . LEU A 1 85 ? 1.032 -6.779 -5.583 1.00 66.69 85 LEU A C 1
ATOM 688 O O . LEU A 1 85 ? 0.783 -6.972 -4.389 1.00 66.69 85 LEU A O 1
ATOM 692 N N . SER A 1 86 ? 1.664 -5.684 -6.034 1.00 72.94 86 SER A N 1
ATOM 693 C CA . SER A 1 86 ? 1.896 -4.527 -5.166 1.00 72.94 86 SER A CA 1
ATOM 694 C C . SER A 1 86 ? 0.556 -4.088 -4.572 1.00 72.94 86 SER A C 1
ATOM 696 O O . SER A 1 86 ? -0.432 -3.998 -5.313 1.00 72.94 86 SER A O 1
ATOM 698 N N . PRO A 1 87 ? 0.485 -3.841 -3.253 1.00 70.62 87 PRO A N 1
ATOM 699 C CA . PRO A 1 87 ? -0.804 -3.578 -2.646 1.00 70.62 87 PRO A CA 1
ATOM 700 C C . PRO A 1 87 ? -1.449 -2.253 -3.017 1.00 70.62 87 PRO A C 1
ATOM 702 O O . PRO A 1 87 ? -2.665 -2.128 -2.895 1.00 70.62 87 PRO A O 1
ATOM 705 N N . TRP A 1 88 ? -0.655 -1.300 -3.494 1.00 76.50 88 TRP A N 1
ATOM 706 C CA . TRP A 1 88 ? -1.102 0.039 -3.836 1.00 76.50 88 TRP A CA 1
ATOM 707 C C . TRP A 1 88 ? -0.704 0.340 -5.267 1.00 76.50 88 TRP A C 1
ATOM 709 O O . TRP A 1 88 ? 0.484 0.407 -5.581 1.00 76.50 88 TRP A O 1
ATOM 719 N N . LEU A 1 89 ? -1.711 0.507 -6.121 1.00 78.56 89 LEU A N 1
ATOM 720 C CA . LEU A 1 89 ? -1.527 0.795 -7.536 1.00 78.56 89 LEU A CA 1
ATOM 721 C C . LEU A 1 89 ? -2.209 2.111 -7.891 1.00 78.56 89 LEU A C 1
ATOM 723 O O . LEU A 1 89 ? -3.365 2.333 -7.530 1.00 78.56 89 LEU A O 1
ATOM 727 N N . LYS A 1 90 ? -1.527 2.938 -8.679 1.00 82.00 90 LYS A N 1
ATOM 728 C CA . LYS A 1 90 ? -2.133 4.072 -9.385 1.00 82.00 90 LYS A CA 1
ATOM 729 C C . LYS A 1 90 ? -1.864 3.932 -10.872 1.00 82.00 90 LYS A C 1
ATOM 731 O O . LYS A 1 90 ? -0.751 3.610 -11.287 1.00 82.00 90 LYS A O 1
ATOM 736 N N . HIS A 1 91 ? -2.893 4.136 -11.683 1.00 83.94 91 HIS A N 1
ATOM 737 C CA . HIS A 1 91 ? -2.729 4.173 -13.131 1.00 83.94 91 HIS A CA 1
ATOM 738 C C . HIS A 1 91 ? -2.020 5.469 -13.540 1.00 83.94 91 HIS A C 1
ATOM 740 O O . HIS A 1 91 ? -2.366 6.542 -13.049 1.00 83.94 91 HIS A O 1
ATOM 746 N N . LEU A 1 92 ? -1.040 5.365 -14.436 1.00 87.88 92 LEU A N 1
ATOM 747 C CA . LEU A 1 92 ? -0.372 6.526 -15.014 1.00 87.88 92 LEU A CA 1
ATOM 748 C C . LEU A 1 92 ? -1.121 6.963 -16.271 1.00 87.88 92 LEU A C 1
ATOM 750 O O . LEU A 1 92 ? -1.302 6.161 -17.187 1.00 87.88 92 LEU A O 1
ATOM 754 N N . ASP A 1 93 ? -1.476 8.242 -16.338 1.00 88.25 93 ASP A N 1
ATOM 755 C CA . ASP A 1 93 ? -1.915 8.855 -17.586 1.00 88.25 93 ASP A CA 1
ATOM 756 C C . ASP A 1 93 ? -0.744 8.905 -18.583 1.00 88.25 93 ASP A C 1
ATOM 758 O O . ASP A 1 93 ? 0.283 9.552 -18.352 1.00 88.25 93 ASP A O 1
ATOM 762 N N . LEU A 1 94 ? -0.893 8.172 -19.686 1.00 90.69 94 LEU A N 1
ATOM 763 C CA . LEU A 1 94 ? 0.128 8.080 -20.718 1.00 90.69 94 LEU A CA 1
ATOM 764 C C . LEU A 1 94 ? 0.247 9.343 -21.561 1.00 90.69 94 LEU A C 1
ATOM 766 O O . LEU A 1 94 ? 1.346 9.607 -22.038 1.00 90.69 94 LEU A O 1
ATOM 770 N N . GLU A 1 95 ? -0.822 10.122 -21.740 1.00 90.81 95 GLU A N 1
ATOM 771 C CA . GLU A 1 95 ? -0.733 11.399 -22.454 1.00 90.81 95 GLU A CA 1
ATOM 772 C C . GLU A 1 95 ? 0.116 12.378 -21.647 1.00 90.81 95 GLU A C 1
ATOM 774 O O . GLU A 1 95 ? 1.052 12.980 -22.182 1.00 90.81 95 GLU A O 1
ATOM 779 N N . PHE A 1 96 ? -0.132 12.434 -20.333 1.00 92.12 96 PHE A N 1
ATOM 780 C CA . PHE A 1 96 ? 0.719 13.163 -19.401 1.00 92.12 96 PHE A CA 1
ATOM 781 C C . PHE A 1 96 ? 2.169 12.680 -19.498 1.00 92.12 96 PHE A C 1
ATOM 783 O O . PHE A 1 96 ? 3.046 13.485 -19.804 1.00 92.12 96 PHE A O 1
ATOM 790 N N . PHE A 1 97 ? 2.438 11.381 -19.306 1.00 94.62 97 PHE A N 1
ATOM 791 C CA . PHE A 1 97 ? 3.814 10.868 -19.312 1.00 94.62 97 PHE A CA 1
ATOM 792 C C . PHE A 1 97 ? 4.532 11.131 -20.642 1.00 94.62 97 PHE A C 1
ATOM 794 O O . PHE A 1 97 ? 5.689 11.555 -20.637 1.00 94.62 97 PHE A O 1
ATOM 801 N N . ASN A 1 98 ? 3.835 10.956 -21.768 1.00 94.62 98 ASN A N 1
ATOM 802 C CA . ASN A 1 98 ? 4.363 11.218 -23.104 1.00 94.62 98 ASN A CA 1
ATOM 803 C C . ASN A 1 98 ? 4.743 12.690 -23.320 1.00 94.62 98 ASN A C 1
ATOM 805 O O . ASN A 1 98 ? 5.629 12.964 -24.121 1.00 94.62 98 ASN A O 1
ATOM 809 N N . SER A 1 99 ? 4.095 13.621 -22.612 1.00 94.62 99 SER A N 1
ATOM 810 C CA . SER A 1 99 ? 4.394 15.058 -22.681 1.00 94.62 99 SER A CA 1
ATOM 811 C C . SER A 1 99 ? 5.572 15.497 -21.796 1.00 94.62 99 SER A C 1
ATOM 813 O O . SER A 1 99 ? 6.008 16.645 -21.862 1.00 94.62 99 SER A O 1
ATOM 815 N N . THR A 1 100 ? 6.091 14.606 -20.943 1.00 95.50 100 THR A N 1
ATOM 816 C CA . THR A 1 100 ? 7.165 14.947 -19.999 1.00 95.50 100 THR A CA 1
ATOM 817 C C . THR A 1 100 ? 8.548 14.958 -20.652 1.00 95.50 100 THR A C 1
ATOM 819 O O . THR A 1 100 ? 8.877 14.124 -21.500 1.00 95.50 100 THR A O 1
ATOM 822 N N . ASN A 1 101 ? 9.430 15.830 -20.151 1.00 94.38 101 ASN A N 1
ATOM 823 C CA . ASN A 1 101 ? 10.856 15.830 -20.505 1.00 94.38 101 ASN A CA 1
ATOM 824 C C . ASN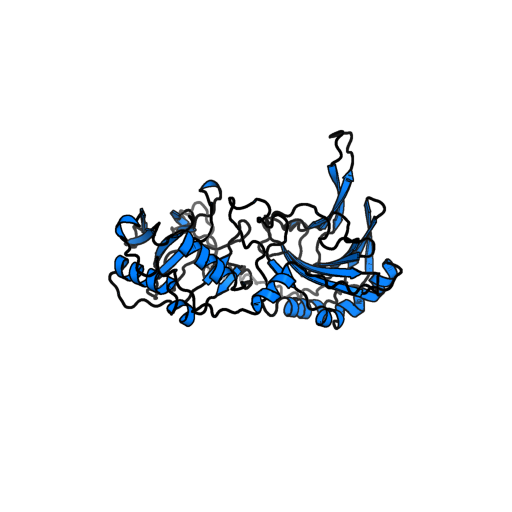 A 1 101 ? 11.532 14.479 -20.224 1.00 94.38 101 ASN A C 1
ATOM 826 O O . ASN A 1 101 ? 12.464 14.092 -20.926 1.00 94.38 101 ASN A O 1
ATOM 830 N N . ILE A 1 102 ? 11.050 13.744 -19.217 1.00 95.00 102 ILE A N 1
ATOM 831 C CA . ILE A 1 102 ? 11.571 12.428 -18.840 1.00 95.00 102 ILE A CA 1
ATOM 832 C C . ILE A 1 102 ? 11.398 11.438 -19.989 1.00 95.00 102 ILE A C 1
ATOM 834 O O . ILE A 1 102 ? 12.369 10.794 -20.393 1.00 95.00 102 ILE A O 1
ATOM 838 N N . TRP A 1 103 ? 10.189 11.334 -20.547 1.00 96.56 103 TRP A N 1
ATOM 839 C CA . TRP A 1 103 ? 9.947 10.432 -21.668 1.00 96.56 103 TRP A CA 1
ATOM 840 C C . TRP A 1 103 ? 10.720 10.861 -22.915 1.00 96.56 103 TRP A C 1
ATOM 842 O O . TRP A 1 103 ? 11.437 10.042 -23.487 1.00 96.56 103 TRP A O 1
ATOM 852 N N . HIS A 1 104 ? 10.665 12.146 -23.281 1.00 95.94 104 HIS A N 1
ATOM 853 C CA . HIS A 1 104 ? 11.398 12.680 -24.435 1.00 95.94 104 HIS A CA 1
ATOM 854 C C . HIS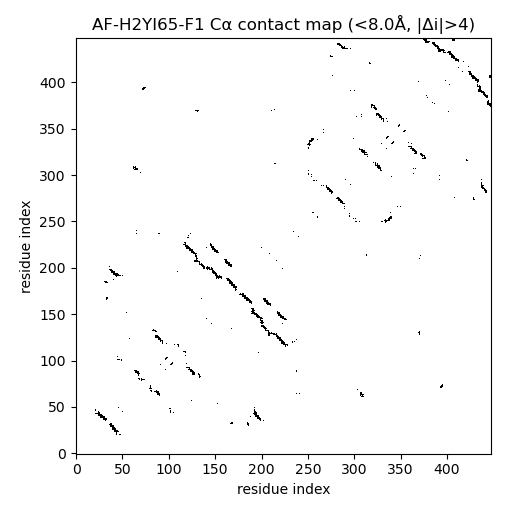 A 1 104 ? 12.913 12.465 -24.348 1.00 95.94 104 HIS A C 1
ATOM 856 O O . HIS A 1 104 ? 13.583 12.317 -25.370 1.00 95.94 104 HIS A O 1
ATOM 862 N N . ARG A 1 105 ? 13.465 12.423 -23.132 1.00 94.38 105 ARG A N 1
ATOM 863 C CA . ARG A 1 105 ? 14.878 12.135 -22.896 1.00 94.38 105 ARG A CA 1
ATOM 864 C C . ARG A 1 105 ? 15.199 10.647 -23.013 1.00 94.38 105 ARG A C 1
ATOM 866 O O . ARG A 1 105 ? 16.226 10.299 -23.592 1.00 94.38 105 ARG A O 1
ATOM 873 N N . VAL A 1 106 ? 14.373 9.776 -22.433 1.00 96.69 106 VAL A N 1
ATOM 874 C CA . VAL A 1 106 ? 14.663 8.336 -22.329 1.00 96.69 106 VAL A CA 1
ATOM 875 C C . VAL A 1 106 ? 14.299 7.578 -23.607 1.00 96.69 106 VAL A C 1
ATOM 877 O O . VAL A 1 106 ? 15.008 6.635 -23.967 1.00 96.69 106 VAL A O 1
ATOM 880 N N . SER A 1 107 ? 13.246 7.986 -24.319 1.00 97.56 107 SER A N 1
ATOM 881 C CA . SER A 1 107 ? 12.742 7.255 -25.485 1.00 97.56 107 SER A CA 1
ATOM 882 C C . SER A 1 107 ? 13.777 7.067 -26.603 1.00 97.56 107 SER A C 1
ATOM 884 O O . SER A 1 107 ? 13.928 5.922 -27.030 1.00 97.56 107 SER A O 1
ATOM 886 N N . PRO A 1 108 ? 14.609 8.058 -27.002 1.00 97.50 108 PRO A N 1
ATOM 887 C CA . PRO A 1 108 ? 15.583 7.845 -28.076 1.00 97.50 108 PRO A CA 1
ATOM 888 C C . PRO A 1 108 ? 16.662 6.825 -27.691 1.00 97.50 108 PRO A C 1
ATOM 890 O O . PRO A 1 108 ? 17.139 6.056 -28.527 1.00 97.50 108 PRO A O 1
ATOM 893 N N . LEU A 1 109 ? 17.047 6.787 -26.408 1.00 97.38 109 LEU A N 1
ATOM 894 C CA . LEU A 1 109 ? 17.984 5.784 -25.906 1.00 97.38 109 LEU A CA 1
ATOM 895 C C . LEU A 1 109 ? 17.349 4.390 -25.931 1.00 97.38 109 LEU A C 1
ATOM 897 O O . LEU A 1 109 ? 18.002 3.442 -26.360 1.00 97.38 109 LEU A O 1
ATOM 901 N N . VAL A 1 110 ? 16.092 4.263 -25.500 1.00 97.81 110 VAL A N 1
ATOM 902 C CA . VAL A 1 110 ? 15.352 2.993 -25.536 1.00 97.81 110 VAL A CA 1
ATOM 903 C C . VAL A 1 110 ? 15.219 2.479 -26.970 1.00 97.81 110 VAL A C 1
ATOM 905 O O . VAL A 1 110 ? 15.543 1.321 -27.227 1.00 97.81 110 VAL A O 1
ATOM 908 N N . GLU A 1 111 ? 14.827 3.330 -27.917 1.00 98.12 111 GLU A N 1
ATOM 909 C CA . GLU A 1 111 ? 14.704 2.958 -29.330 1.00 98.12 111 GLU A CA 1
ATOM 910 C C . GLU A 1 111 ? 16.041 2.522 -29.934 1.00 98.12 111 GLU A C 1
ATOM 912 O O . GLU A 1 111 ? 16.102 1.540 -30.676 1.00 98.12 111 GLU A O 1
ATOM 917 N N . ASN A 1 112 ? 17.136 3.194 -29.567 1.00 97.62 112 ASN A N 1
ATOM 918 C CA . ASN A 1 112 ? 18.480 2.804 -29.982 1.00 97.62 112 ASN A CA 1
ATOM 919 C C . ASN A 1 112 ? 18.899 1.439 -29.402 1.00 97.62 112 ASN A C 1
ATOM 921 O O . ASN A 1 112 ? 19.461 0.611 -30.120 1.00 97.62 112 ASN A O 1
ATOM 925 N N . LEU A 1 113 ? 18.601 1.172 -28.124 1.00 96.94 113 LEU A N 1
ATOM 926 C CA . LEU A 1 113 ? 18.886 -0.120 -27.483 1.00 96.94 113 LEU A CA 1
ATOM 927 C C . LEU A 1 113 ? 18.094 -1.264 -28.133 1.00 96.94 113 LEU A C 1
ATOM 929 O O . LEU A 1 113 ? 18.648 -2.336 -28.382 1.00 96.94 113 LEU A O 1
ATOM 933 N N . LEU A 1 114 ? 16.818 -1.025 -28.446 1.00 96.62 114 LEU A N 1
ATOM 934 C CA . LEU A 1 114 ? 15.929 -2.010 -29.069 1.00 96.62 114 LEU A CA 1
ATOM 935 C C . LEU A 1 114 ? 16.071 -2.085 -30.596 1.00 96.62 114 LEU A C 1
ATOM 937 O O . LEU A 1 114 ? 15.569 -3.026 -31.213 1.00 96.62 114 LEU A O 1
ATOM 941 N N . LYS A 1 115 ? 16.765 -1.116 -31.206 1.00 97.19 115 LYS A N 1
ATOM 942 C CA . LYS A 1 115 ? 16.902 -0.926 -32.662 1.00 97.19 115 LYS A CA 1
ATOM 943 C C . LYS A 1 115 ? 15.554 -0.831 -33.382 1.00 97.19 115 LYS A C 1
ATOM 945 O O . LYS A 1 115 ? 15.430 -1.260 -34.531 1.00 97.19 115 LYS A O 1
ATOM 950 N N . LYS A 1 116 ? 14.537 -0.320 -32.689 1.00 96.81 116 LYS A N 1
ATOM 951 C CA . LYS A 1 116 ? 13.154 -0.209 -33.157 1.00 96.81 116 LYS A CA 1
ATOM 952 C C . LYS A 1 116 ? 12.472 0.983 -32.487 1.00 96.81 116 LYS A C 1
ATOM 954 O O . LYS A 1 116 ? 12.771 1.239 -31.322 1.00 96.81 116 LYS A O 1
ATOM 959 N N . PRO A 1 117 ? 11.540 1.658 -33.180 1.00 97.00 117 PRO A N 1
ATOM 960 C CA . PRO A 1 117 ? 10.668 2.637 -32.543 1.00 97.00 117 PRO A CA 1
ATOM 961 C C . PRO A 1 117 ? 9.784 1.972 -31.481 1.00 97.00 117 PRO A C 1
ATOM 963 O O . PRO A 1 117 ? 9.490 0.773 -31.576 1.00 97.00 117 PRO A O 1
ATOM 966 N N . VAL A 1 118 ? 9.351 2.748 -30.486 1.00 96.25 118 VAL A N 1
ATOM 967 C CA . VAL A 1 118 ? 8.475 2.258 -29.410 1.00 96.25 118 VAL A CA 1
ATOM 968 C C . VAL A 1 118 ? 7.238 3.129 -29.216 1.00 96.25 118 VAL A C 1
ATOM 970 O O . VAL A 1 118 ? 7.271 4.343 -29.391 1.00 96.25 118 VAL A O 1
ATOM 973 N N . LYS A 1 119 ? 6.143 2.501 -28.789 1.00 94.62 119 LYS A N 1
ATOM 974 C CA . LYS A 1 119 ? 4.892 3.153 -28.383 1.00 94.62 119 LYS A CA 1
ATOM 975 C C . LYS A 1 119 ? 4.584 2.813 -26.923 1.00 94.62 119 LYS A C 1
ATOM 977 O O . LYS A 1 119 ? 4.817 1.684 -26.491 1.00 94.62 119 LYS A O 1
ATOM 982 N N . LEU A 1 120 ? 4.066 3.786 -26.170 1.00 94.94 120 LEU A N 1
ATOM 983 C CA . LEU A 1 120 ? 3.544 3.579 -24.815 1.00 94.94 120 LEU A CA 1
ATOM 984 C C . LEU A 1 120 ? 2.212 2.813 -24.890 1.00 94.94 120 LEU A C 1
ATOM 986 O O . LEU A 1 120 ? 1.319 3.236 -25.619 1.00 94.94 120 LEU A O 1
ATOM 990 N N . GLU A 1 121 ? 2.060 1.725 -24.134 1.00 92.12 121 GLU A N 1
ATOM 991 C CA . GLU A 1 121 ? 0.796 0.965 -24.072 1.00 92.12 121 GLU A CA 1
ATOM 992 C C . GLU A 1 121 ? 0.096 1.064 -22.715 1.00 92.12 121 GLU A C 1
ATOM 994 O O . GLU A 1 121 ? -1.126 1.128 -22.649 1.00 92.12 121 GLU A O 1
ATOM 999 N N . SER A 1 122 ? 0.852 1.073 -21.614 1.00 91.31 122 SER A N 1
ATOM 1000 C CA . SER A 1 122 ? 0.282 1.217 -20.271 1.00 91.31 122 SER A CA 1
ATOM 1001 C C . SER A 1 122 ? 1.306 1.783 -19.294 1.00 91.31 122 SER A C 1
ATOM 1003 O O . SER A 1 122 ? 2.502 1.552 -19.443 1.00 91.31 122 SER A O 1
ATOM 1005 N N . GLY A 1 123 ? 0.847 2.453 -18.239 1.00 90.56 123 GLY A N 1
ATOM 1006 C CA . GLY A 1 123 ? 1.697 2.865 -17.127 1.00 90.56 123 GLY A CA 1
ATOM 1007 C C . GLY A 1 123 ? 1.018 2.654 -15.777 1.00 90.56 123 GLY A C 1
ATOM 1008 O O . GLY A 1 123 ? -0.206 2.764 -15.649 1.00 90.56 123 GLY A O 1
ATOM 1009 N N . LYS A 1 124 ? 1.814 2.312 -14.765 1.00 89.56 124 LYS A N 1
ATOM 1010 C CA . LYS A 1 124 ? 1.357 2.161 -13.382 1.00 89.56 124 LYS A CA 1
ATOM 1011 C C . LYS A 1 124 ? 2.443 2.554 -12.391 1.00 89.56 124 LYS A C 1
ATOM 1013 O O . LYS A 1 124 ? 3.630 2.368 -12.655 1.00 89.56 124 LYS A O 1
ATOM 1018 N N . ILE A 1 125 ? 2.009 3.047 -11.245 1.00 89.00 125 ILE A N 1
ATOM 1019 C CA . ILE A 1 125 ? 2.844 3.365 -10.093 1.00 89.00 125 ILE A CA 1
ATOM 1020 C C . ILE A 1 125 ? 2.548 2.328 -9.012 1.00 89.00 125 ILE A C 1
ATOM 1022 O O . ILE A 1 125 ? 1.379 2.039 -8.751 1.00 89.00 125 ILE A O 1
ATOM 1026 N N . GLU A 1 126 ? 3.597 1.775 -8.412 1.00 87.81 126 GLU A N 1
ATOM 1027 C CA . GLU A 1 126 ? 3.533 0.764 -7.358 1.00 87.81 126 GLU A CA 1
ATOM 1028 C C . GLU A 1 126 ? 4.293 1.218 -6.113 1.00 87.81 126 GLU A C 1
ATOM 1030 O O . GLU A 1 126 ? 5.357 1.838 -6.209 1.00 87.81 126 GLU A O 1
ATOM 1035 N N . TYR A 1 127 ? 3.770 0.839 -4.946 1.00 86.44 127 TYR A N 1
ATOM 1036 C CA . TYR A 1 127 ? 4.478 0.949 -3.674 1.00 86.44 127 TYR A CA 1
ATOM 1037 C C . TYR A 1 127 ? 4.740 -0.427 -3.077 1.00 86.44 127 TYR A C 1
ATOM 1039 O O . TYR A 1 127 ? 3.817 -1.222 -2.885 1.00 86.44 127 TYR A O 1
ATOM 1047 N N . LEU A 1 128 ? 6.000 -0.690 -2.737 1.00 86.31 128 LEU A N 1
ATOM 1048 C CA . LEU A 1 128 ? 6.418 -1.892 -2.016 1.00 86.31 128 LEU A CA 1
ATOM 1049 C C . LEU A 1 128 ? 6.954 -1.512 -0.643 1.00 86.31 128 LEU A C 1
ATOM 1051 O O . LEU A 1 128 ? 7.797 -0.625 -0.544 1.00 86.31 128 LEU A O 1
ATOM 1055 N N . ARG A 1 129 ? 6.524 -2.191 0.419 1.00 82.25 129 ARG A N 1
ATOM 1056 C CA . ARG A 1 129 ? 7.107 -2.026 1.761 1.00 82.25 129 ARG A CA 1
ATOM 1057 C C . ARG A 1 129 ? 7.693 -3.332 2.258 1.00 82.25 129 ARG A C 1
ATOM 1059 O O . ARG A 1 129 ? 7.570 -4.378 1.618 1.00 82.25 129 ARG A O 1
ATOM 1066 N N . ALA A 1 130 ? 8.370 -3.242 3.396 1.00 83.31 130 ALA A N 1
ATOM 1067 C CA . ALA A 1 130 ? 8.841 -4.412 4.105 1.00 83.31 130 ALA A CA 1
ATOM 1068 C C . ALA A 1 130 ? 7.708 -5.434 4.268 1.00 83.31 130 ALA A C 1
ATOM 1070 O O . ALA A 1 130 ? 6.555 -5.067 4.488 1.00 83.31 130 ALA A O 1
ATOM 1071 N N . LEU A 1 131 ? 8.057 -6.716 4.158 1.00 79.88 131 LEU A N 1
ATOM 1072 C CA . LEU A 1 131 ? 7.144 -7.852 4.326 1.00 79.88 131 LEU A CA 1
ATOM 1073 C C . LEU A 1 131 ? 6.037 -7.993 3.262 1.00 79.88 131 LEU A C 1
ATOM 1075 O O . LEU A 1 131 ? 5.273 -8.955 3.337 1.00 79.88 131 LEU A O 1
ATOM 1079 N N . ASP A 1 132 ? 5.976 -7.127 2.241 1.00 80.12 132 ASP A N 1
ATOM 1080 C CA . ASP A 1 132 ? 5.080 -7.348 1.101 1.00 80.12 132 ASP A CA 1
ATOM 1081 C C . ASP A 1 132 ? 5.492 -8.634 0.356 1.00 80.12 132 ASP A C 1
ATOM 1083 O O . ASP A 1 132 ? 6.594 -8.754 -0.190 1.00 80.12 132 ASP A O 1
ATOM 1087 N N . ALA A 1 133 ? 4.598 -9.626 0.358 1.00 76.94 133 ALA A N 1
ATOM 1088 C CA . ALA A 1 133 ? 4.849 -10.944 -0.213 1.00 76.94 133 ALA A CA 1
ATOM 1089 C C . ALA A 1 133 ? 4.616 -10.941 -1.731 1.00 76.94 133 ALA A C 1
ATOM 1091 O O . ALA A 1 133 ? 3.498 -11.144 -2.212 1.00 76.94 133 ALA A O 1
ATOM 1092 N N . ILE A 1 134 ? 5.690 -10.720 -2.492 1.00 82.06 134 ILE A N 1
ATOM 1093 C CA . ILE A 1 134 ? 5.676 -10.778 -3.958 1.00 82.06 134 ILE A CA 1
ATOM 1094 C C . ILE A 1 134 ? 6.454 -12.010 -4.433 1.00 82.06 134 ILE A C 1
ATOM 1096 O O . ILE A 1 134 ? 7.626 -12.150 -4.087 1.00 82.06 134 ILE A O 1
ATOM 1100 N N . PRO A 1 135 ? 5.841 -12.929 -5.201 1.00 86.25 135 PRO A N 1
ATOM 1101 C CA . PRO A 1 135 ? 6.547 -14.029 -5.830 1.00 86.25 135 PRO A CA 1
ATOM 1102 C C . PRO A 1 135 ? 7.212 -13.566 -7.138 1.00 86.25 135 PRO A C 1
ATOM 1104 O O . PRO A 1 135 ? 6.737 -12.620 -7.777 1.00 86.25 135 PRO A O 1
ATOM 1107 N N . PRO A 1 136 ? 8.281 -14.248 -7.585 1.00 90.12 136 PRO A N 1
ATOM 1108 C CA . PRO A 1 136 ? 8.796 -14.070 -8.935 1.00 90.12 136 PRO A CA 1
ATOM 1109 C C . PRO A 1 136 ? 7.701 -14.343 -9.970 1.00 90.12 136 PRO A C 1
ATOM 1111 O O . PRO A 1 136 ? 7.022 -15.369 -9.899 1.00 90.12 136 PRO A O 1
ATOM 1114 N N . LYS A 1 137 ? 7.527 -13.441 -10.937 1.00 90.19 137 LYS A N 1
ATOM 1115 C CA . LYS A 1 137 ? 6.529 -13.593 -12.003 1.00 90.19 137 LYS A CA 1
ATOM 1116 C C . LYS A 1 137 ? 6.890 -12.798 -13.256 1.00 90.19 137 LYS A C 1
ATOM 1118 O O . LYS A 1 137 ? 7.635 -11.822 -13.191 1.00 90.19 137 LYS A O 1
ATOM 1123 N N . GLY A 1 138 ? 6.343 -13.214 -14.397 1.00 87.00 138 GLY A N 1
ATOM 1124 C CA . GLY A 1 138 ? 6.328 -12.393 -15.609 1.00 87.00 138 GLY A CA 1
ATOM 1125 C C . GLY A 1 138 ? 5.333 -11.234 -15.491 1.00 87.00 138 GLY A C 1
ATOM 1126 O O . GLY A 1 138 ? 4.459 -11.231 -14.616 1.00 87.00 138 GLY A O 1
ATOM 1127 N N . HIS A 1 139 ? 5.443 -10.239 -16.373 1.00 87.38 139 HIS A N 1
ATOM 1128 C CA . HIS A 1 139 ? 4.458 -9.162 -16.418 1.00 87.38 139 HIS A CA 1
ATOM 1129 C C . HIS A 1 139 ? 3.113 -9.685 -16.948 1.00 87.38 139 HIS A C 1
ATOM 1131 O O . HIS A 1 139 ? 3.079 -10.499 -17.869 1.00 87.38 139 HIS A O 1
ATOM 1137 N N . SER A 1 140 ? 1.991 -9.168 -16.433 1.00 83.44 140 SER A N 1
ATOM 1138 C CA . SER A 1 140 ? 0.638 -9.556 -16.884 1.00 83.44 140 SER A CA 1
ATOM 1139 C C . SER A 1 140 ? 0.367 -9.233 -18.358 1.00 83.44 140 SER A C 1
ATOM 1141 O O . SER A 1 140 ? -0.574 -9.750 -18.942 1.00 83.44 140 SER A O 1
ATOM 1143 N N . LEU A 1 141 ? 1.200 -8.373 -18.947 1.00 86.25 141 LEU A N 1
ATOM 1144 C CA . LEU A 1 141 ? 1.156 -7.943 -20.347 1.00 86.25 141 LEU A CA 1
ATOM 1145 C C . LEU A 1 141 ? 2.333 -8.517 -21.144 1.00 86.25 141 LEU A C 1
ATOM 1147 O O . LEU A 1 141 ? 2.869 -7.857 -22.026 1.00 86.25 141 LEU A O 1
ATOM 1151 N N . CYS A 1 142 ? 2.802 -9.711 -20.792 1.00 90.81 142 CYS A N 1
ATOM 1152 C CA . CYS A 1 142 ? 3.856 -10.394 -21.533 1.00 90.81 142 CYS A CA 1
ATOM 1153 C C . CYS A 1 142 ? 3.458 -10.582 -23.008 1.00 90.81 142 CYS A C 1
ATOM 1155 O O . CYS A 1 142 ? 2.447 -11.211 -23.312 1.00 90.81 142 CYS A O 1
ATOM 1157 N N . ALA A 1 143 ? 4.281 -10.053 -23.916 1.00 92.19 143 ALA A N 1
ATOM 1158 C CA . ALA A 1 143 ? 4.288 -10.402 -25.333 1.00 92.19 143 ALA A CA 1
ATOM 1159 C C . ALA A 1 143 ? 5.713 -10.237 -25.912 1.00 92.19 143 ALA A C 1
ATOM 1161 O O . ALA A 1 143 ? 6.507 -9.477 -25.348 1.00 92.19 143 ALA A O 1
ATOM 1162 N N . PRO A 1 144 ? 6.064 -10.907 -27.029 1.00 90.94 144 PRO A N 1
ATOM 1163 C CA . PRO A 1 144 ? 7.425 -10.885 -27.592 1.00 90.94 144 PRO A CA 1
ATOM 1164 C C . PRO A 1 144 ? 7.930 -9.498 -28.020 1.00 90.94 144 PRO A C 1
ATOM 1166 O O . PRO A 1 144 ? 9.130 -9.250 -28.070 1.00 90.94 144 PRO A O 1
ATOM 1169 N N . ASN A 1 145 ? 7.010 -8.600 -28.357 1.00 94.44 145 ASN A N 1
ATOM 1170 C CA . ASN A 1 145 ? 7.238 -7.224 -28.795 1.00 94.44 145 ASN A CA 1
ATOM 1171 C C . ASN A 1 145 ? 7.123 -6.199 -27.656 1.00 94.44 145 ASN A C 1
ATOM 1173 O O . ASN A 1 145 ? 7.303 -5.006 -27.921 1.00 94.44 145 ASN A O 1
ATOM 1177 N N . ARG A 1 146 ? 6.829 -6.648 -26.426 1.00 95.94 146 ARG A N 1
ATOM 1178 C CA . ARG A 1 146 ? 6.589 -5.797 -25.259 1.00 95.94 146 ARG A CA 1
ATOM 1179 C C . ARG A 1 146 ? 7.778 -5.756 -24.309 1.00 95.94 146 ARG A C 1
ATOM 1181 O O . ARG A 1 146 ? 8.401 -6.772 -23.993 1.00 95.94 146 ARG A O 1
ATOM 1188 N N . TYR A 1 147 ? 8.033 -4.567 -23.787 1.00 97.56 147 TYR A N 1
ATOM 1189 C CA . TYR A 1 147 ? 9.111 -4.271 -22.855 1.00 97.56 147 TYR A CA 1
ATOM 1190 C C . TYR A 1 147 ? 8.575 -3.484 -21.665 1.00 97.56 147 TYR A C 1
ATOM 1192 O O . TYR A 1 147 ? 7.602 -2.745 -21.781 1.00 97.56 147 TYR A O 1
ATOM 1200 N N . ILE A 1 148 ? 9.225 -3.638 -20.518 1.00 97.62 148 ILE A N 1
ATOM 1201 C CA . ILE A 1 148 ? 8.927 -2.884 -19.307 1.00 97.62 148 ILE A CA 1
ATOM 1202 C C . ILE A 1 148 ? 10.094 -1.948 -19.046 1.00 97.62 148 ILE A C 1
ATOM 1204 O O . ILE A 1 148 ? 11.238 -2.388 -18.937 1.00 97.62 148 ILE A O 1
ATOM 1208 N N . LEU A 1 149 ? 9.786 -0.663 -18.936 1.00 98.12 149 LEU A N 1
ATOM 1209 C CA . LEU A 1 149 ? 10.685 0.369 -18.452 1.00 98.12 149 LEU A CA 1
ATOM 1210 C C . LEU A 1 149 ? 10.252 0.738 -17.035 1.00 98.12 149 LEU A C 1
ATOM 1212 O O . LEU A 1 149 ? 9.152 1.247 -16.840 1.00 98.12 149 LEU A O 1
ATOM 1216 N N . THR A 1 150 ? 11.096 0.465 -16.042 1.00 97.56 150 THR A N 1
ATOM 1217 C CA . THR A 1 150 ? 10.799 0.803 -14.643 1.00 97.56 150 THR A CA 1
ATOM 1218 C C . THR A 1 150 ? 11.731 1.863 -14.115 1.00 97.56 150 THR A C 1
ATOM 1220 O O . THR A 1 150 ? 12.942 1.680 -14.186 1.00 97.56 150 THR A O 1
ATOM 1223 N N . PHE A 1 151 ? 11.166 2.918 -13.538 1.00 97.25 151 PHE A N 1
ATOM 1224 C CA . PHE A 1 151 ? 11.886 3.961 -12.817 1.00 97.25 151 PHE A CA 1
ATOM 1225 C C . PHE A 1 151 ? 11.802 3.715 -11.312 1.00 97.25 151 PHE A C 1
ATOM 1227 O O . PHE A 1 151 ? 10.726 3.425 -10.786 1.00 97.25 151 PHE A O 1
ATOM 1234 N N . PHE A 1 152 ? 12.927 3.873 -10.61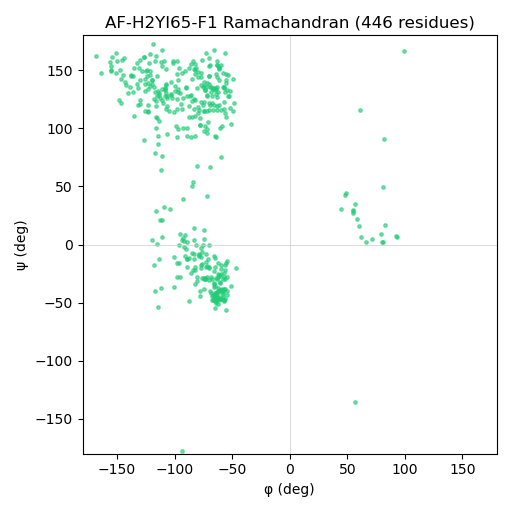7 1.00 94.88 152 PHE A N 1
ATOM 1235 C CA . PHE A 1 152 ? 12.974 3.882 -9.156 1.00 94.88 152 PHE A CA 1
ATOM 1236 C C . PHE A 1 152 ? 12.872 5.326 -8.662 1.00 94.88 152 PHE A C 1
ATOM 1238 O O . PHE A 1 152 ? 13.741 6.151 -8.948 1.00 94.88 152 PHE A O 1
ATOM 1245 N N . LEU A 1 153 ? 11.798 5.630 -7.935 1.00 92.44 153 LEU A N 1
ATOM 1246 C CA . LEU A 1 153 ? 11.410 6.997 -7.578 1.00 92.44 153 LEU A CA 1
ATOM 1247 C C . LEU A 1 153 ? 11.736 7.352 -6.121 1.00 92.44 153 LEU A C 1
ATOM 1249 O O . LEU A 1 153 ? 11.059 8.172 -5.516 1.00 92.44 153 LEU A O 1
ATOM 1253 N N . GLN A 1 154 ? 12.797 6.761 -5.565 1.00 86.94 154 GLN A N 1
ATOM 1254 C CA . GLN A 1 154 ? 13.299 7.112 -4.237 1.00 86.94 154 GLN A CA 1
ATOM 1255 C C . GLN A 1 154 ? 14.600 7.908 -4.349 1.00 86.94 154 GLN A C 1
ATOM 1257 O O . GLN A 1 154 ? 15.557 7.435 -4.962 1.00 86.94 154 GLN A O 1
ATOM 1262 N N . GLU A 1 155 ? 14.655 9.081 -3.717 1.00 82.31 155 GLU A N 1
ATOM 1263 C CA . GLU A 1 155 ? 15.842 9.947 -3.722 1.00 82.31 155 GLU A CA 1
ATOM 1264 C C . GLU A 1 155 ? 17.042 9.307 -3.000 1.00 82.31 155 GLU A C 1
ATOM 1266 O O . GLU A 1 155 ? 18.162 9.283 -3.511 1.00 82.31 155 GLU A O 1
ATOM 1271 N N . ALA A 1 156 ? 16.810 8.740 -1.817 1.00 82.62 156 ALA A N 1
ATOM 1272 C CA . ALA A 1 156 ? 17.846 8.100 -1.019 1.00 82.62 156 ALA A CA 1
ATOM 1273 C C . ALA A 1 156 ? 17.557 6.605 -0.859 1.00 82.62 156 ALA A C 1
ATOM 1275 O O . ALA A 1 156 ? 16.559 6.214 -0.255 1.00 82.62 156 ALA A O 1
ATOM 1276 N N . TRP A 1 157 ? 18.469 5.762 -1.352 1.00 86.31 157 TRP A N 1
ATOM 1277 C CA . TRP A 1 157 ? 18.413 4.316 -1.150 1.00 86.31 157 TRP A CA 1
ATOM 1278 C C . TRP A 1 157 ? 19.761 3.776 -0.682 1.00 86.31 157 TRP A C 1
ATOM 1280 O O . TRP A 1 157 ? 20.772 3.907 -1.373 1.00 86.31 157 TRP A O 1
ATOM 1290 N N . LYS A 1 158 ? 19.790 3.163 0.503 1.00 85.31 158 LYS A N 1
ATOM 1291 C CA . LYS A 1 158 ? 21.008 2.550 1.045 1.00 85.31 158 LYS A CA 1
ATOM 1292 C C . LYS A 1 158 ? 21.117 1.112 0.551 1.00 85.31 158 LYS A C 1
ATOM 1294 O O . LYS A 1 158 ? 20.114 0.440 0.333 1.00 85.31 158 LYS A O 1
ATOM 1299 N N . LEU A 1 159 ? 22.339 0.598 0.433 1.00 80.88 159 LEU A N 1
ATOM 1300 C CA . LEU A 1 159 ? 22.565 -0.782 -0.016 1.00 80.88 159 LEU A CA 1
ATOM 1301 C C . LEU A 1 159 ? 21.842 -1.812 0.876 1.00 80.88 159 LEU A C 1
ATOM 1303 O O . LEU A 1 159 ? 21.266 -2.777 0.382 1.00 80.88 159 LEU A O 1
ATOM 1307 N N . ASN A 1 160 ? 21.820 -1.571 2.188 1.00 83.31 160 ASN A N 1
ATOM 1308 C CA . ASN A 1 160 ? 21.137 -2.403 3.178 1.00 83.31 160 ASN A CA 1
ATOM 1309 C C . ASN A 1 160 ? 19.631 -2.104 3.321 1.00 83.31 160 ASN A C 1
ATOM 1311 O O . ASN A 1 160 ? 18.975 -2.721 4.159 1.00 83.31 160 ASN A O 1
ATOM 1315 N N . SER A 1 161 ? 19.065 -1.204 2.510 1.00 87.25 161 SER A N 1
ATOM 1316 C CA . SER A 1 161 ? 17.610 -1.044 2.382 1.00 87.25 161 SER A CA 1
ATOM 1317 C C . SER A 1 161 ? 16.975 -2.160 1.536 1.00 87.25 161 SER A C 1
ATOM 1319 O O . SER A 1 161 ? 15.753 -2.253 1.494 1.00 87.25 161 SER A O 1
ATOM 1321 N N . TYR A 1 162 ? 17.774 -3.043 0.912 1.00 89.12 162 TYR A N 1
ATOM 1322 C CA . TYR A 1 162 ? 17.319 -4.122 0.017 1.00 89.12 162 TYR A CA 1
ATOM 1323 C C . TYR A 1 162 ? 16.482 -3.573 -1.151 1.00 89.12 162 TYR A C 1
ATOM 1325 O O . TYR A 1 162 ? 16.920 -2.605 -1.763 1.00 89.12 162 TYR A O 1
ATOM 1333 N N . GLY A 1 163 ? 15.343 -4.161 -1.533 1.00 90.56 163 GLY A N 1
ATOM 1334 C CA . GLY A 1 163 ? 14.498 -3.597 -2.597 1.00 90.56 163 GLY A CA 1
ATOM 1335 C C . GLY A 1 163 ? 14.943 -3.864 -4.043 1.00 90.56 163 GLY A C 1
ATOM 1336 O O . GLY A 1 163 ? 14.414 -3.254 -4.970 1.00 90.56 163 GLY A O 1
ATOM 1337 N N . GLN A 1 164 ? 15.944 -4.724 -4.267 1.00 94.12 164 GLN A N 1
ATOM 1338 C CA . GLN A 1 164 ? 16.463 -4.987 -5.613 1.00 94.12 164 GLN A CA 1
ATOM 1339 C C . GLN A 1 164 ? 15.432 -5.640 -6.543 1.00 94.12 164 GLN A C 1
ATOM 1341 O O . GLN A 1 164 ? 14.634 -6.484 -6.131 1.00 94.12 164 GLN A O 1
ATOM 1346 N N . LEU A 1 165 ? 15.523 -5.293 -7.825 1.00 95.88 165 LEU A N 1
ATOM 1347 C CA . LEU A 1 165 ? 14.924 -6.043 -8.922 1.00 95.88 165 LEU A CA 1
ATOM 1348 C C . LEU A 1 165 ? 15.828 -7.238 -9.238 1.00 95.88 165 LEU A C 1
ATOM 1350 O O . LEU A 1 165 ? 16.982 -7.047 -9.614 1.00 95.88 165 LEU A O 1
ATOM 1354 N N . SER A 1 166 ? 15.318 -8.456 -9.087 1.00 96.75 166 SER A N 1
ATOM 1355 C CA . SER A 1 166 ? 16.010 -9.699 -9.438 1.00 96.75 166 SER A CA 1
ATOM 1356 C C . SER A 1 166 ? 15.383 -10.326 -10.681 1.00 96.75 166 SER A C 1
ATOM 1358 O O . SER A 1 166 ? 14.161 -10.442 -10.759 1.00 96.75 166 SER A O 1
ATOM 1360 N N . PHE A 1 167 ? 16.218 -10.761 -11.620 1.00 97.00 167 PHE A N 1
ATOM 1361 C CA . PHE A 1 167 ? 15.814 -11.502 -12.816 1.00 97.00 167 PHE A CA 1
ATOM 1362 C C . PHE A 1 167 ? 16.001 -13.000 -12.582 1.00 97.00 167 PHE A C 1
ATOM 1364 O O . PHE A 1 167 ? 16.976 -13.393 -11.936 1.00 97.00 167 PHE A O 1
ATOM 1371 N N . TYR A 1 168 ? 15.072 -13.818 -13.077 1.00 95.12 168 TYR A N 1
ATOM 1372 C CA . TYR A 1 168 ? 15.091 -15.264 -12.879 1.00 95.12 168 TYR A CA 1
ATOM 1373 C C . TYR A 1 168 ? 15.022 -16.026 -14.195 1.00 95.12 168 TYR A C 1
ATOM 1375 O O . TYR A 1 168 ? 14.238 -15.697 -15.081 1.00 95.12 168 TYR A O 1
ATOM 1383 N N . THR A 1 169 ? 15.760 -17.130 -14.250 1.00 92.25 169 THR A N 1
ATOM 1384 C CA . THR A 1 169 ? 15.618 -18.159 -15.284 1.00 92.25 169 THR A CA 1
ATOM 1385 C C . THR A 1 169 ? 15.415 -19.523 -14.632 1.00 92.25 169 THR A C 1
ATOM 1387 O O . THR A 1 169 ? 15.705 -19.706 -13.445 1.00 92.25 169 THR A O 1
ATOM 1390 N N . MET A 1 170 ? 14.905 -20.489 -15.393 1.00 88.38 170 MET A N 1
ATOM 1391 C CA . MET A 1 170 ? 14.844 -21.876 -14.938 1.00 88.38 170 MET A CA 1
ATOM 1392 C C . MET A 1 170 ? 16.235 -22.500 -15.072 1.00 88.38 170 MET A C 1
ATOM 1394 O O . MET A 1 170 ? 16.673 -22.847 -16.166 1.00 88.38 170 MET A O 1
ATOM 1398 N N . GLY A 1 171 ? 16.931 -22.630 -13.947 1.00 79.12 171 GLY A N 1
ATOM 1399 C CA . GLY A 1 171 ? 18.228 -23.286 -13.846 1.00 79.12 171 GLY A CA 1
ATOM 1400 C C . GLY A 1 171 ? 18.109 -24.726 -13.352 1.00 79.12 171 GLY A C 1
ATOM 1401 O O . GLY A 1 171 ? 17.132 -25.111 -12.710 1.00 79.12 171 GLY A O 1
ATOM 1402 N N . GLN A 1 172 ? 19.124 -25.536 -13.650 1.00 71.88 172 GLN A N 1
ATOM 1403 C CA . GLN A 1 172 ? 19.351 -26.825 -12.996 1.00 71.88 172 GLN A CA 1
ATOM 1404 C C . GLN A 1 172 ? 20.677 -26.765 -12.242 1.00 71.88 172 GLN A C 1
ATOM 1406 O O . GLN A 1 172 ? 21.748 -26.943 -12.829 1.00 71.88 172 GLN A O 1
ATOM 1411 N N . ASN A 1 173 ? 20.618 -26.559 -10.929 1.00 70.12 173 ASN A N 1
ATOM 1412 C CA . ASN A 1 173 ? 21.787 -26.716 -10.079 1.00 70.12 173 ASN A CA 1
ATOM 1413 C C . ASN A 1 173 ? 21.954 -28.177 -9.649 1.00 70.12 173 ASN A C 1
ATOM 1415 O O . ASN A 1 173 ? 21.466 -28.592 -8.596 1.00 70.12 173 ASN A O 1
ATOM 1419 N N . LYS A 1 174 ? 22.738 -28.925 -10.435 1.00 73.50 174 LYS A N 1
ATOM 1420 C CA . LYS A 1 174 ? 23.072 -30.342 -10.192 1.00 73.50 174 LYS A CA 1
ATOM 1421 C C . LYS A 1 174 ? 23.703 -30.629 -8.820 1.00 73.50 174 LYS A C 1
ATOM 1423 O O . LYS A 1 174 ? 23.743 -31.781 -8.410 1.00 73.50 174 LYS A O 1
ATOM 1428 N N . ASN A 1 175 ? 24.196 -29.612 -8.106 1.00 76.56 175 ASN A N 1
ATOM 1429 C CA . ASN A 1 175 ? 24.756 -29.776 -6.760 1.00 76.56 175 ASN A CA 1
ATOM 1430 C C . ASN A 1 175 ? 23.701 -29.670 -5.645 1.00 76.56 175 ASN A C 1
ATOM 1432 O O . ASN A 1 175 ? 24.014 -29.971 -4.496 1.00 76.56 175 ASN A O 1
ATOM 1436 N N . MET A 1 176 ? 22.477 -29.224 -5.951 1.00 69.06 176 MET A N 1
ATOM 1437 C CA . MET A 1 176 ? 21.379 -29.118 -4.981 1.00 69.06 176 MET A CA 1
ATOM 1438 C C . MET A 1 176 ? 20.187 -30.013 -5.322 1.00 69.06 176 MET A C 1
ATOM 1440 O O . MET A 1 176 ? 19.574 -30.573 -4.415 1.00 69.06 176 MET A O 1
ATOM 1444 N N . SER A 1 177 ? 19.817 -30.120 -6.600 1.00 73.69 177 SER A N 1
ATOM 1445 C CA . SER A 1 177 ? 18.674 -30.916 -7.048 1.00 73.69 177 SER A CA 1
ATOM 1446 C C . SER A 1 177 ? 18.738 -31.152 -8.557 1.00 73.69 177 SER A C 1
ATOM 1448 O O . SER A 1 177 ? 19.180 -30.284 -9.306 1.00 73.69 177 SER A O 1
ATOM 1450 N N . ASP A 1 178 ? 18.241 -32.305 -9.002 1.00 77.69 178 ASP A N 1
ATOM 1451 C CA . ASP A 1 178 ? 18.023 -32.584 -10.426 1.00 77.69 178 ASP A CA 1
ATOM 1452 C C . ASP A 1 178 ? 16.756 -31.896 -10.977 1.00 77.69 178 ASP A C 1
ATOM 1454 O O . ASP A 1 178 ? 16.538 -31.855 -12.190 1.00 77.69 178 ASP A O 1
ATOM 1458 N N . GLU A 1 179 ? 15.914 -31.334 -10.103 1.00 82.19 179 GLU A N 1
ATOM 1459 C CA . GLU A 1 179 ? 14.714 -30.607 -10.507 1.00 82.19 179 GLU A CA 1
ATOM 1460 C C . GLU A 1 179 ? 15.059 -29.176 -10.942 1.00 82.19 179 GLU A C 1
ATOM 1462 O O . GLU A 1 179 ? 15.803 -28.478 -10.245 1.00 82.19 179 GLU A O 1
ATOM 1467 N N . PRO A 1 180 ? 14.498 -28.699 -12.067 1.00 80.19 180 PRO A N 1
ATOM 1468 C CA . PRO A 1 180 ? 14.695 -27.326 -12.498 1.00 80.19 180 PRO A CA 1
ATOM 1469 C C . PRO A 1 180 ? 14.035 -26.363 -11.502 1.00 80.19 180 PRO A C 1
ATOM 1471 O O . PRO A 1 180 ? 12.888 -26.554 -11.094 1.00 80.19 180 PRO A O 1
ATOM 1474 N N . ARG A 1 181 ? 14.755 -25.308 -11.113 1.00 85.94 181 ARG A N 1
ATOM 1475 C CA . ARG A 1 181 ? 14.293 -24.289 -10.162 1.00 85.94 181 ARG A CA 1
ATOM 1476 C C . ARG A 1 181 ? 14.569 -22.892 -10.697 1.00 85.94 181 ARG A C 1
ATOM 1478 O O . ARG A 1 181 ? 15.458 -22.690 -11.516 1.00 85.94 181 ARG A O 1
ATOM 1485 N N . LEU A 1 182 ? 13.796 -21.921 -10.216 1.00 88.75 182 LEU A N 1
ATOM 1486 C CA . LEU A 1 182 ? 14.061 -20.518 -10.506 1.00 88.75 182 LEU A CA 1
ATOM 1487 C C . LEU A 1 182 ? 15.363 -20.094 -9.823 1.00 88.75 182 LEU A C 1
ATOM 1489 O O . LEU A 1 182 ? 15.484 -20.159 -8.599 1.00 88.75 182 LEU A O 1
ATOM 1493 N N . GLU A 1 183 ? 16.311 -19.624 -10.621 1.00 89.94 183 GLU A N 1
ATOM 1494 C CA . GLU A 1 183 ? 17.604 -19.126 -10.167 1.00 89.94 183 GLU A CA 1
ATOM 1495 C C . GLU A 1 183 ? 17.770 -17.668 -10.563 1.00 89.94 183 GLU A C 1
ATOM 1497 O O . GLU A 1 183 ? 17.361 -17.249 -11.646 1.00 89.94 183 GLU A O 1
ATOM 1502 N N . ILE A 1 184 ? 18.371 -16.891 -9.664 1.00 92.50 184 ILE A N 1
ATOM 1503 C CA . ILE A 1 184 ? 18.653 -15.481 -9.913 1.00 92.50 184 ILE A CA 1
ATOM 1504 C C . ILE A 1 184 ? 19.841 -15.404 -10.859 1.00 92.50 184 ILE A C 1
ATOM 1506 O O . ILE A 1 184 ? 20.931 -15.858 -10.516 1.00 92.50 184 ILE A O 1
ATOM 1510 N N . THR A 1 185 ? 19.638 -14.791 -12.017 1.00 93.81 185 THR A N 1
ATOM 1511 C CA . THR A 1 185 ? 20.710 -14.541 -12.985 1.00 93.81 185 THR A CA 1
ATOM 1512 C C . THR A 1 185 ? 21.406 -13.227 -12.678 1.00 93.81 185 THR A C 1
ATOM 1514 O O . THR A 1 185 ? 22.626 -13.165 -12.573 1.00 93.81 185 THR A O 1
ATOM 1517 N N . GLU A 1 186 ? 20.615 -12.178 -12.474 1.00 96.06 186 GLU A N 1
ATOM 1518 C CA . GLU A 1 186 ? 21.088 -10.811 -12.300 1.00 96.06 186 GLU A CA 1
ATOM 1519 C C . GLU A 1 186 ? 20.228 -10.053 -11.290 1.00 96.06 186 GLU A C 1
ATOM 1521 O O . GLU A 1 186 ? 19.089 -10.421 -10.976 1.00 96.06 186 GLU A O 1
ATOM 1526 N N . SER A 1 187 ? 20.771 -8.962 -10.751 1.00 95.56 187 SER A N 1
ATOM 1527 C CA . SER A 1 187 ? 20.019 -8.058 -9.882 1.00 95.56 187 SER A CA 1
ATOM 1528 C C . SER A 1 187 ? 20.430 -6.599 -10.058 1.00 95.56 187 SER A C 1
ATOM 1530 O O . SER A 1 187 ? 21.595 -6.265 -10.298 1.00 95.56 187 SER A O 1
ATOM 1532 N N . VAL A 1 188 ? 19.445 -5.717 -9.910 1.00 95.81 188 VAL A N 1
ATOM 1533 C CA . VAL A 1 188 ? 19.591 -4.267 -10.014 1.00 95.81 188 VAL A CA 1
ATOM 1534 C C . VAL A 1 188 ? 19.108 -3.631 -8.723 1.00 95.81 188 VAL A C 1
ATOM 1536 O O . VAL A 1 188 ? 17.950 -3.778 -8.335 1.00 95.81 188 VAL A O 1
ATOM 1539 N N . HIS A 1 189 ? 20.004 -2.908 -8.059 1.00 93.25 189 HIS A N 1
ATOM 1540 C CA . HIS A 1 189 ? 19.639 -2.124 -6.888 1.00 93.25 189 HIS A CA 1
ATOM 1541 C C . HIS A 1 189 ? 18.868 -0.866 -7.304 1.00 93.25 189 HIS A C 1
ATOM 1543 O O . HIS A 1 189 ? 19.296 -0.190 -8.252 1.00 93.25 189 HIS A O 1
ATOM 1549 N N . PRO A 1 190 ? 17.783 -0.522 -6.594 1.00 92.06 190 PRO A N 1
ATOM 1550 C CA . PRO A 1 190 ? 17.112 0.751 -6.783 1.00 92.06 190 PRO A CA 1
ATOM 1551 C C . PRO A 1 190 ? 18.064 1.892 -6.414 1.00 92.06 190 PRO A C 1
ATOM 1553 O O . PRO A 1 190 ? 18.908 1.776 -5.523 1.00 92.06 190 PRO A O 1
ATOM 1556 N N . HIS A 1 191 ? 17.956 2.983 -7.156 1.00 86.56 191 HIS A N 1
ATOM 1557 C CA . HIS A 1 191 ? 18.729 4.202 -6.965 1.00 86.56 191 HIS A CA 1
ATOM 1558 C C . HIS A 1 191 ? 17.926 5.358 -7.559 1.00 86.56 191 HIS A C 1
ATOM 1560 O O . HIS A 1 191 ? 17.210 5.150 -8.542 1.00 86.56 191 HIS A O 1
ATOM 1566 N N . ALA A 1 192 ? 18.068 6.565 -7.015 1.00 84.75 192 ALA A N 1
ATOM 1567 C CA . ALA A 1 192 ? 17.446 7.744 -7.602 1.00 84.75 192 ALA A CA 1
ATOM 1568 C C . ALA A 1 192 ? 17.829 7.893 -9.075 1.00 84.75 192 ALA A C 1
ATOM 1570 O O . ALA A 1 192 ? 18.947 7.561 -9.485 1.00 84.75 192 ALA A O 1
ATOM 1571 N N . PHE A 1 193 ? 16.903 8.404 -9.882 1.00 92.12 193 PHE A N 1
ATOM 1572 C CA . PHE A 1 193 ? 17.129 8.661 -11.306 1.00 92.12 193 PHE A CA 1
ATOM 1573 C C . PHE A 1 193 ? 17.456 7.413 -12.148 1.00 92.12 193 PHE A C 1
ATOM 1575 O O . PHE A 1 193 ? 17.815 7.557 -13.317 1.00 92.12 193 PHE A O 1
ATOM 1582 N N . ARG A 1 194 ? 17.379 6.197 -11.594 1.00 95.12 194 ARG A N 1
ATOM 1583 C CA . ARG A 1 194 ? 17.667 4.959 -12.322 1.00 95.12 194 ARG A CA 1
ATOM 1584 C C . ARG A 1 194 ? 16.403 4.423 -12.968 1.00 95.12 194 ARG A C 1
ATOM 1586 O O . ARG A 1 194 ? 15.362 4.313 -12.319 1.00 95.12 194 ARG A O 1
ATOM 1593 N N . ALA A 1 195 ? 16.544 4.002 -14.217 1.00 97.62 195 ALA A N 1
ATOM 1594 C CA . ALA A 1 195 ? 15.577 3.166 -14.895 1.00 97.62 195 ALA A CA 1
ATOM 1595 C C . ALA A 1 195 ? 16.182 1.807 -15.267 1.00 97.62 195 ALA A C 1
ATOM 1597 O O . ALA A 1 195 ? 17.401 1.634 -15.353 1.00 97.62 195 ALA A O 1
ATOM 1598 N N . THR A 1 196 ? 15.336 0.807 -15.473 1.00 98.12 196 THR A N 1
ATOM 1599 C CA . THR A 1 196 ? 15.732 -0.493 -16.023 1.00 98.12 196 THR A CA 1
ATOM 1600 C C . THR A 1 196 ? 14.760 -0.875 -17.132 1.00 98.12 196 THR A C 1
ATOM 1602 O O . THR A 1 196 ? 13.561 -0.649 -16.993 1.00 98.12 196 THR A O 1
ATOM 1605 N N . LEU A 1 197 ? 15.276 -1.410 -18.237 1.00 98.44 197 LEU A N 1
ATOM 1606 C CA . LEU A 1 197 ? 14.508 -1.853 -19.403 1.00 98.44 197 LEU A CA 1
ATOM 1607 C C . LEU A 1 197 ? 14.693 -3.360 -19.598 1.00 98.44 197 LEU A C 1
ATOM 1609 O O . LEU A 1 197 ? 15.830 -3.831 -19.598 1.00 98.44 197 LEU A O 1
ATOM 1613 N N . TRP A 1 198 ? 13.607 -4.111 -19.782 1.00 97.94 198 TRP A N 1
ATOM 1614 C CA . TRP A 1 198 ? 13.660 -5.559 -20.024 1.00 97.94 198 TRP A CA 1
ATOM 1615 C C . TRP A 1 198 ? 12.431 -6.076 -20.790 1.00 97.94 198 TRP A C 1
ATOM 1617 O O . TRP A 1 198 ? 11.404 -5.397 -20.820 1.00 97.94 198 TRP A O 1
ATOM 1627 N N . PRO A 1 199 ? 12.494 -7.271 -21.407 1.00 97.12 199 PRO A N 1
ATOM 1628 C CA . PRO A 1 199 ? 11.342 -7.901 -22.057 1.00 97.12 199 PRO A CA 1
ATOM 1629 C C . PRO A 1 199 ? 10.228 -8.240 -21.058 1.00 97.12 199 PRO A C 1
ATOM 1631 O O . PRO A 1 199 ? 10.487 -8.849 -20.020 1.00 97.12 199 PRO A O 1
ATOM 1634 N N . ALA A 1 200 ? 8.974 -7.921 -21.387 1.00 95.31 200 ALA A N 1
ATOM 1635 C CA . ALA A 1 200 ? 7.838 -8.075 -20.469 1.00 95.31 200 ALA A CA 1
ATOM 1636 C C . ALA A 1 200 ? 7.560 -9.528 -20.043 1.00 95.31 200 ALA A C 1
ATOM 1638 O O . ALA A 1 200 ? 7.009 -9.770 -18.969 1.00 95.31 200 ALA A O 1
ATOM 1639 N N . CYS A 1 201 ? 7.961 -10.494 -20.867 1.00 93.88 201 CYS A N 1
ATOM 1640 C CA . CYS A 1 201 ? 7.805 -11.918 -20.582 1.00 93.88 201 CYS A CA 1
ATOM 1641 C C . CYS A 1 201 ? 8.842 -12.497 -19.622 1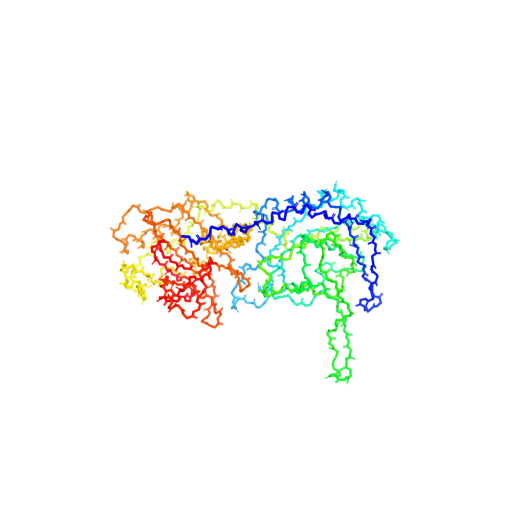.00 93.88 201 CYS A C 1
ATOM 1643 O O . CYS A 1 201 ? 8.690 -13.638 -19.192 1.00 93.88 201 CYS A O 1
ATOM 1645 N N . HIS A 1 202 ? 9.895 -11.751 -19.291 1.00 95.69 202 HIS A N 1
ATOM 1646 C CA . HIS A 1 202 ? 10.927 -12.267 -18.409 1.00 95.69 202 HIS A CA 1
ATOM 1647 C C . HIS A 1 202 ? 10.441 -12.317 -16.954 1.00 95.69 202 HIS A C 1
ATOM 1649 O O . HIS A 1 202 ? 9.756 -11.404 -16.487 1.00 95.69 202 HIS A O 1
ATOM 1655 N N . VAL A 1 203 ? 10.800 -13.381 -16.232 1.00 94.94 203 VAL A N 1
ATOM 1656 C CA . VAL A 1 203 ? 10.401 -13.564 -14.833 1.00 94.94 203 VAL A CA 1
ATOM 1657 C C . VAL A 1 203 ? 11.257 -12.672 -13.946 1.00 94.94 203 VAL A C 1
ATOM 1659 O O . VAL A 1 203 ? 12.484 -12.771 -13.934 1.00 94.94 203 VAL A O 1
ATOM 1662 N N . VAL A 1 204 ? 10.607 -11.803 -13.179 1.00 95.19 204 VAL A N 1
ATOM 1663 C CA . VAL A 1 204 ? 11.284 -10.878 -12.271 1.00 95.19 204 VAL A CA 1
ATOM 1664 C C . VAL A 1 204 ? 10.680 -10.920 -10.876 1.00 95.19 204 VAL A C 1
ATOM 1666 O O . VAL A 1 204 ? 9.528 -11.305 -10.687 1.00 95.19 204 VAL A O 1
ATOM 1669 N N . LEU A 1 205 ? 11.460 -10.483 -9.891 1.00 93.69 205 LEU A N 1
ATOM 1670 C CA . LEU A 1 205 ? 10.989 -10.174 -8.549 1.00 93.69 205 LEU A CA 1
ATOM 1671 C C . LEU A 1 205 ? 11.490 -8.793 -8.145 1.00 93.69 205 LEU A C 1
ATOM 1673 O O . LEU A 1 205 ? 12.698 -8.589 -8.027 1.00 93.69 205 LEU A O 1
ATOM 1677 N N . PHE A 1 206 ? 10.572 -7.885 -7.842 1.00 92.12 206 PHE A N 1
ATOM 1678 C CA . PHE A 1 206 ? 10.899 -6.726 -7.023 1.00 92.12 206 PHE A CA 1
ATOM 1679 C C . PHE A 1 206 ? 10.854 -7.152 -5.568 1.00 92.12 206 PHE A C 1
ATOM 1681 O O . PHE A 1 206 ? 9.796 -7.492 -5.039 1.00 92.12 206 PHE A O 1
ATOM 1688 N N . ARG A 1 207 ? 12.020 -7.203 -4.930 1.00 90.75 207 ARG A N 1
ATOM 1689 C CA . ARG A 1 207 ? 12.080 -7.577 -3.523 1.00 90.75 207 ARG A CA 1
ATOM 1690 C C . ARG A 1 207 ? 11.492 -6.467 -2.668 1.00 90.75 207 ARG A C 1
ATOM 1692 O O . ARG A 1 207 ? 11.690 -5.290 -2.955 1.00 90.75 207 ARG A O 1
ATOM 1699 N N . ALA A 1 208 ? 10.825 -6.854 -1.588 1.00 88.50 208 ALA A N 1
ATOM 1700 C CA . ALA A 1 208 ? 10.451 -5.917 -0.545 1.00 88.50 208 ALA A CA 1
ATOM 1701 C C . ALA A 1 208 ? 11.706 -5.211 0.023 1.00 88.50 208 ALA A C 1
ATOM 1703 O O . ALA A 1 208 ? 12.791 -5.813 0.081 1.00 88.50 208 ALA A O 1
ATOM 1704 N N . PRO A 1 209 ? 11.579 -3.945 0.446 1.00 89.81 209 PRO A N 1
ATOM 1705 C CA . PRO A 1 209 ? 12.577 -3.281 1.273 1.00 89.81 209 PRO A CA 1
ATOM 1706 C C . PRO A 1 209 ? 12.874 -4.043 2.571 1.00 89.81 209 PRO A C 1
ATOM 1708 O O . PRO A 1 209 ? 12.136 -4.935 2.992 1.00 89.81 209 PRO A O 1
ATOM 1711 N N . SER A 1 210 ? 13.979 -3.674 3.214 1.00 87.81 210 SER A N 1
ATOM 1712 C CA . SER A 1 210 ? 14.373 -4.206 4.520 1.00 87.81 210 SER A CA 1
ATOM 1713 C C . SER A 1 210 ? 13.331 -3.890 5.593 1.00 87.81 210 SER A C 1
ATOM 1715 O O . SER A 1 210 ? 12.674 -2.855 5.530 1.00 87.81 210 SER A O 1
ATOM 1717 N N . VAL A 1 211 ? 13.242 -4.730 6.628 1.00 81.62 211 VAL A N 1
ATOM 1718 C CA . VAL A 1 211 ? 12.373 -4.478 7.797 1.00 81.62 211 VAL A CA 1
ATOM 1719 C C . VAL A 1 211 ? 12.706 -3.179 8.537 1.00 81.62 211 VAL A C 1
ATOM 1721 O O . VAL A 1 211 ? 11.846 -2.629 9.203 1.00 81.62 211 VAL A O 1
ATOM 1724 N N . ASN A 1 212 ? 13.925 -2.657 8.379 1.00 76.69 212 ASN A N 1
ATOM 1725 C CA . ASN A 1 212 ? 14.356 -1.394 8.984 1.00 76.69 212 ASN A CA 1
ATOM 1726 C C . ASN A 1 212 ? 14.126 -0.187 8.057 1.00 76.69 212 ASN A C 1
ATOM 1728 O O . ASN A 1 212 ? 14.567 0.921 8.365 1.00 76.69 212 ASN A O 1
ATOM 1732 N N . PHE A 1 213 ? 13.526 -0.392 6.881 1.00 80.38 213 PHE A N 1
ATOM 1733 C CA . PHE A 1 213 ? 13.184 0.678 5.957 1.00 80.38 213 PHE A CA 1
ATOM 1734 C C . PHE A 1 213 ? 11.713 1.058 6.152 1.00 80.38 213 PHE A C 1
ATOM 1736 O O . PHE A 1 213 ? 10.815 0.392 5.649 1.00 80.38 213 PHE A O 1
ATOM 1743 N N . PHE A 1 214 ? 11.485 2.136 6.904 1.00 73.19 214 PHE A N 1
ATOM 1744 C CA . PHE A 1 214 ? 10.151 2.579 7.338 1.00 73.19 214 PHE A CA 1
ATOM 1745 C C . PHE A 1 214 ? 9.292 3.204 6.226 1.00 73.19 214 PHE A C 1
ATOM 1747 O O . PHE A 1 214 ? 8.081 3.380 6.376 1.00 73.19 214 PHE A O 1
ATOM 1754 N N . GLN A 1 215 ? 9.920 3.555 5.105 1.00 78.88 215 GLN A N 1
ATOM 1755 C CA . GLN A 1 215 ? 9.245 4.096 3.929 1.00 78.88 215 GLN A CA 1
ATOM 1756 C C . GLN A 1 215 ? 8.908 2.979 2.927 1.00 78.88 215 GLN A C 1
ATOM 1758 O O . GLN A 1 215 ? 9.150 1.794 3.152 1.00 78.88 215 GLN A O 1
ATOM 1763 N N . HIS A 1 216 ? 8.336 3.360 1.793 1.00 83.81 216 HIS A N 1
ATOM 1764 C CA . HIS A 1 216 ? 8.050 2.468 0.676 1.00 83.81 216 HIS A CA 1
ATOM 1765 C C . HIS A 1 216 ? 9.100 2.626 -0.431 1.00 83.81 216 HIS A C 1
ATOM 1767 O O . HIS A 1 216 ? 9.731 3.668 -0.576 1.00 83.81 216 HIS A O 1
ATOM 1773 N N . LEU A 1 217 ? 9.265 1.595 -1.252 1.00 88.75 217 LEU A N 1
ATOM 1774 C CA . LEU A 1 217 ? 9.907 1.690 -2.555 1.00 88.75 217 LEU A CA 1
ATOM 1775 C C . LEU A 1 217 ? 8.843 2.075 -3.582 1.00 88.75 217 LEU A C 1
ATOM 1777 O O . LEU A 1 217 ? 7.971 1.263 -3.894 1.00 88.75 217 LEU A O 1
ATOM 1781 N N . MET A 1 218 ? 8.920 3.307 -4.087 1.00 90.81 218 MET A N 1
ATOM 1782 C CA . MET A 1 218 ? 8.061 3.798 -5.164 1.00 90.81 218 MET A CA 1
ATOM 1783 C C . MET A 1 218 ? 8.650 3.434 -6.528 1.00 90.81 218 MET A C 1
ATOM 1785 O O . MET A 1 218 ? 9.826 3.700 -6.810 1.00 90.81 218 MET A O 1
ATOM 1789 N N . GLN A 1 219 ? 7.828 2.833 -7.382 1.00 93.38 219 GLN A N 1
ATOM 1790 C CA . GLN A 1 219 ? 8.226 2.370 -8.707 1.00 93.38 219 GLN A CA 1
ATOM 1791 C C . GLN A 1 219 ? 7.220 2.835 -9.747 1.00 93.38 219 GLN A C 1
ATOM 1793 O O . GLN A 1 219 ? 6.017 2.695 -9.556 1.00 93.38 219 GLN A O 1
ATOM 1798 N N . LEU A 1 220 ? 7.711 3.355 -10.869 1.00 94.69 220 LEU A N 1
ATOM 1799 C CA . LEU A 1 220 ? 6.885 3.617 -12.042 1.00 94.69 220 LEU A CA 1
ATOM 1800 C C . LEU A 1 220 ? 7.218 2.588 -13.115 1.00 94.69 220 LEU A C 1
ATOM 1802 O O . LEU A 1 220 ? 8.337 2.594 -13.620 1.00 94.69 220 LEU A O 1
ATOM 1806 N N . HIS A 1 221 ? 6.253 1.750 -13.488 1.00 94.94 221 HIS A N 1
ATOM 1807 C CA . HIS A 1 221 ? 6.379 0.803 -14.593 1.00 94.94 221 HIS A CA 1
ATOM 1808 C C . HIS A 1 221 ? 5.637 1.329 -15.813 1.00 94.94 221 HIS A C 1
ATOM 1810 O O . HIS A 1 221 ? 4.435 1.596 -15.758 1.00 94.94 221 HIS A O 1
ATOM 1816 N N . VAL A 1 222 ? 6.345 1.408 -16.930 1.00 96.06 222 VAL A N 1
ATOM 1817 C CA . VAL A 1 222 ? 5.810 1.789 -18.232 1.00 96.06 222 VAL A CA 1
ATOM 1818 C C . VAL A 1 222 ? 5.982 0.611 -19.179 1.00 96.06 222 VAL A C 1
ATOM 1820 O O . VAL A 1 222 ? 7.082 0.081 -19.337 1.00 96.06 222 VAL A O 1
ATOM 1823 N N . VAL A 1 223 ? 4.884 0.182 -19.789 1.00 95.56 223 VAL A N 1
ATOM 1824 C CA . VAL A 1 223 ? 4.858 -0.881 -20.790 1.00 95.56 223 VAL A CA 1
ATOM 1825 C C . VAL A 1 223 ? 4.976 -0.253 -22.166 1.00 95.56 223 VAL A C 1
ATOM 1827 O O . VAL A 1 223 ? 4.214 0.646 -22.524 1.00 95.56 223 VAL A O 1
ATOM 1830 N N . LEU A 1 224 ? 5.956 -0.740 -22.912 1.00 96.19 224 LEU A N 1
ATOM 1831 C CA . LEU A 1 224 ? 6.307 -0.300 -24.250 1.00 96.19 224 LEU A CA 1
ATOM 1832 C C . LEU A 1 224 ? 6.056 -1.438 -25.229 1.00 96.19 224 LEU A C 1
ATOM 1834 O O . LEU A 1 224 ? 6.351 -2.589 -24.909 1.00 96.19 224 LEU A O 1
ATOM 1838 N N . THR A 1 225 ? 5.621 -1.117 -26.441 1.00 95.69 225 THR A N 1
ATOM 1839 C CA . THR A 1 225 ? 5.567 -2.066 -27.556 1.00 95.69 225 THR A CA 1
ATOM 1840 C C . THR A 1 225 ? 6.392 -1.577 -28.733 1.00 95.69 225 THR A C 1
ATOM 1842 O O . THR A 1 225 ? 6.484 -0.378 -28.994 1.00 95.69 225 THR A O 1
ATOM 1845 N N . THR A 1 226 ? 6.990 -2.522 -29.450 1.00 96.19 226 THR A N 1
ATOM 1846 C CA . THR A 1 226 ? 7.627 -2.282 -30.756 1.00 96.19 226 THR A CA 1
ATOM 1847 C C . THR A 1 226 ? 6.672 -2.523 -31.929 1.00 96.19 226 THR A C 1
ATOM 1849 O O . THR A 1 226 ? 7.056 -2.324 -33.080 1.00 96.19 226 THR A O 1
ATOM 1852 N N . ASP A 1 227 ? 5.437 -2.952 -31.654 1.00 93.62 227 ASP A N 1
ATOM 1853 C CA . ASP A 1 227 ? 4.361 -3.034 -32.640 1.00 93.62 227 ASP A CA 1
ATOM 1854 C C . ASP A 1 227 ? 3.535 -1.746 -32.618 1.00 93.62 227 ASP A C 1
ATOM 1856 O O . ASP A 1 227 ? 2.696 -1.528 -31.745 1.00 93.62 227 ASP A O 1
ATOM 1860 N N . LEU A 1 228 ? 3.813 -0.873 -33.583 1.00 90.12 228 LEU A N 1
ATOM 1861 C CA . LEU A 1 228 ? 3.193 0.447 -33.671 1.00 90.12 228 LEU A CA 1
ATOM 1862 C C . LEU A 1 228 ? 1.725 0.393 -34.117 1.00 90.12 228 LEU A C 1
ATOM 1864 O O . LEU A 1 228 ? 0.991 1.356 -33.884 1.00 90.12 228 LEU A O 1
ATOM 1868 N N . GLU A 1 229 ? 1.303 -0.710 -34.742 1.00 86.62 229 GLU A N 1
ATOM 1869 C CA . GLU A 1 229 ? -0.055 -0.899 -35.264 1.00 86.62 229 GLU A CA 1
ATOM 1870 C C . GLU A 1 229 ? -1.002 -1.515 -34.225 1.00 86.62 229 GLU A C 1
ATOM 1872 O O . GLU A 1 229 ? -2.222 -1.469 -34.396 1.00 86.62 229 GLU A O 1
ATOM 1877 N N . SER A 1 230 ? -0.458 -2.031 -33.117 1.00 78.88 230 SER A N 1
ATOM 1878 C CA . SER A 1 230 ? -1.241 -2.509 -31.979 1.00 78.88 230 SER A CA 1
ATOM 1879 C C . SER A 1 230 ? -2.150 -1.398 -31.436 1.00 78.88 230 SER A C 1
ATOM 1881 O O . SER A 1 230 ? -1.696 -0.361 -30.931 1.00 78.88 230 SER A O 1
ATOM 1883 N N . ASN A 1 231 ? -3.457 -1.645 -31.535 1.00 68.56 231 ASN A N 1
ATOM 1884 C CA . ASN A 1 231 ? -4.531 -0.862 -30.922 1.00 68.56 231 ASN A CA 1
ATOM 1885 C C . ASN A 1 231 ? -5.217 -1.651 -29.797 1.00 68.56 231 ASN A C 1
ATOM 1887 O O . ASN A 1 231 ? -6.371 -1.373 -29.476 1.00 68.56 231 ASN A O 1
ATOM 1891 N N . GLU A 1 232 ? -4.549 -2.666 -29.234 1.00 70.69 232 GLU A N 1
ATOM 1892 C CA . GLU A 1 232 ? -5.097 -3.396 -28.093 1.00 70.69 232 GLU A CA 1
ATOM 1893 C C . GLU A 1 232 ? -5.318 -2.425 -26.930 1.00 70.69 232 GLU A C 1
ATOM 1895 O O . GLU A 1 232 ? -4.378 -1.836 -26.396 1.00 70.69 232 GLU A O 1
ATOM 1900 N N . GLU A 1 233 ? -6.579 -2.247 -26.548 1.00 64.25 233 GLU A N 1
ATOM 1901 C CA . GLU A 1 233 ? -6.944 -1.481 -25.367 1.00 64.25 233 GLU A CA 1
ATOM 1902 C C . GLU A 1 233 ? -6.592 -2.325 -24.139 1.00 64.25 233 GLU A C 1
ATOM 1904 O O . GLU A 1 233 ? -7.254 -3.312 -23.812 1.00 64.25 233 GLU A O 1
ATOM 1909 N N . ILE A 1 234 ? -5.474 -1.992 -23.497 1.00 66.62 234 ILE A N 1
ATOM 1910 C CA . ILE A 1 234 ? -4.971 -2.781 -22.382 1.00 66.62 234 ILE A CA 1
ATOM 1911 C C . ILE A 1 234 ? -5.640 -2.341 -21.083 1.00 66.62 234 ILE A C 1
ATOM 1913 O O . ILE A 1 234 ? -5.318 -1.300 -20.508 1.00 66.62 234 ILE A O 1
ATOM 1917 N N . THR A 1 235 ? -6.500 -3.200 -20.545 1.00 58.84 235 THR A N 1
ATOM 1918 C CA . THR A 1 235 ? -7.008 -3.039 -19.183 1.00 58.84 235 THR A CA 1
ATOM 1919 C C . THR A 1 235 ? -5.973 -3.530 -18.172 1.00 58.84 235 THR A C 1
ATOM 1921 O O . THR A 1 235 ? -5.683 -4.722 -18.072 1.00 58.84 235 THR A O 1
ATOM 1924 N N . THR A 1 236 ? -5.424 -2.616 -17.379 1.00 61.00 236 THR A N 1
ATOM 1925 C CA . THR A 1 236 ? -4.683 -2.962 -16.159 1.00 61.00 236 THR A CA 1
ATOM 1926 C C . THR A 1 236 ? -5.631 -3.170 -14.975 1.00 61.00 236 THR A C 1
ATOM 1928 O O . THR A 1 236 ? -6.713 -2.576 -14.958 1.00 61.00 236 THR A O 1
ATOM 1931 N N . PRO A 1 237 ? -5.226 -3.913 -13.926 1.00 56.94 237 PRO A N 1
ATOM 1932 C CA . PRO A 1 237 ? -5.988 -3.979 -12.677 1.00 56.94 237 PRO A CA 1
ATOM 1933 C C . PRO A 1 237 ? -6.345 -2.590 -12.118 1.00 56.94 237 PRO A C 1
ATOM 1935 O O . PRO A 1 237 ? -7.457 -2.391 -11.647 1.00 56.94 237 PRO A O 1
ATOM 1938 N N . ALA A 1 238 ? -5.449 -1.605 -12.268 1.00 54.31 238 ALA A N 1
ATOM 1939 C CA . ALA A 1 238 ? -5.690 -0.216 -11.868 1.00 54.31 238 ALA A CA 1
ATOM 1940 C C . ALA A 1 238 ? -6.721 0.518 -12.755 1.00 54.31 238 ALA A C 1
ATOM 1942 O O . ALA A 1 238 ? -7.434 1.398 -12.280 1.00 54.31 238 ALA A O 1
ATOM 1943 N N . SER A 1 239 ? -6.828 0.162 -14.042 1.00 49.91 239 SER A N 1
ATOM 1944 C CA . SER A 1 239 ? -7.836 0.732 -14.953 1.00 49.91 239 SER A CA 1
ATOM 1945 C C . SER A 1 239 ? -9.250 0.200 -14.690 1.00 49.91 239 SER A C 1
ATOM 1947 O O . SER A 1 239 ? -10.217 0.944 -14.852 1.00 49.91 239 SER A O 1
ATOM 1949 N N . GLY A 1 240 ? -9.373 -1.043 -14.201 1.00 48.56 240 GLY A N 1
ATOM 1950 C CA . GLY A 1 240 ? -10.653 -1.620 -13.781 1.00 48.56 240 GLY A CA 1
ATOM 1951 C C . GLY A 1 240 ? -11.314 -0.795 -12.675 1.00 48.56 240 GLY A C 1
ATOM 1952 O O . GLY A 1 240 ? -12.515 -0.527 -12.743 1.00 48.56 240 GLY A O 1
ATOM 1953 N N . THR A 1 241 ? -10.519 -0.272 -11.736 1.00 46.78 241 THR A N 1
ATOM 1954 C CA . THR A 1 241 ? -11.003 0.576 -10.637 1.00 46.78 241 THR A CA 1
ATOM 1955 C C . THR A 1 241 ? -11.505 1.950 -11.090 1.00 46.78 241 THR A C 1
ATOM 1957 O O . THR A 1 241 ? -12.397 2.524 -10.471 1.00 46.78 241 THR A O 1
ATOM 1960 N N . ARG A 1 242 ? -10.994 2.498 -12.204 1.00 40.97 242 ARG A N 1
ATOM 1961 C CA . ARG A 1 242 ? -11.508 3.765 -12.766 1.00 40.97 242 ARG A CA 1
ATOM 1962 C C . ARG A 1 242 ? -12.935 3.619 -13.301 1.00 40.97 242 ARG A C 1
ATOM 1964 O O . ARG A 1 242 ? -13.696 4.583 -13.271 1.00 40.97 242 ARG A O 1
ATOM 1971 N N . SER A 1 243 ? -13.311 2.426 -13.769 1.00 37.41 243 SER A N 1
ATOM 1972 C CA . SER A 1 243 ? -14.674 2.161 -14.248 1.00 37.41 243 SER A CA 1
ATOM 1973 C C . SER A 1 243 ? -15.690 2.038 -13.105 1.00 37.41 243 SER A C 1
ATOM 1975 O O . SER A 1 243 ? -16.834 2.456 -13.272 1.00 37.41 243 SER A O 1
ATOM 1977 N N . SER A 1 244 ? -15.265 1.580 -11.921 1.00 40.22 244 SER A N 1
ATOM 1978 C CA . SER A 1 244 ? -16.088 1.563 -10.703 1.00 40.22 244 SER A CA 1
ATOM 1979 C C . SER A 1 244 ? -16.107 2.907 -9.965 1.00 40.22 244 SER A C 1
ATOM 1981 O O . SER A 1 244 ? -17.088 3.212 -9.292 1.00 40.22 244 SER A O 1
ATOM 1983 N N . ALA A 1 245 ? -15.109 3.775 -10.176 1.00 41.84 245 ALA A N 1
ATOM 1984 C CA . ALA A 1 245 ? -15.103 5.153 -9.667 1.00 41.84 245 ALA A CA 1
ATOM 1985 C C . ALA A 1 245 ? -16.208 6.052 -10.272 1.00 41.84 245 ALA A C 1
ATOM 1987 O O . ALA A 1 245 ? -16.464 7.144 -9.762 1.00 41.84 245 ALA A O 1
ATOM 1988 N N . LYS A 1 246 ? -16.897 5.603 -11.338 1.00 38.28 246 LYS A N 1
ATOM 1989 C CA . LYS A 1 246 ? -18.086 6.284 -11.889 1.00 38.28 246 LYS A CA 1
ATOM 1990 C C . LYS A 1 246 ? -19.340 6.159 -11.021 1.00 38.28 246 LYS A C 1
ATOM 1992 O O . LYS A 1 246 ? -20.296 6.890 -11.265 1.00 38.28 246 LYS A O 1
ATOM 1997 N N . THR A 1 247 ? -19.312 5.347 -9.971 1.00 42.31 247 THR A N 1
ATOM 1998 C CA . THR A 1 247 ? -20.294 5.414 -8.887 1.00 42.31 247 THR A CA 1
ATOM 1999 C C . THR A 1 247 ? -19.550 5.765 -7.607 1.00 42.31 247 THR A C 1
ATOM 2001 O O . THR A 1 247 ? -19.302 4.919 -6.756 1.00 42.31 247 THR A O 1
ATOM 2004 N N . LYS A 1 248 ? -19.219 7.055 -7.443 1.00 48.16 248 LYS A N 1
ATOM 2005 C CA . LYS A 1 248 ? -19.298 7.670 -6.112 1.00 48.16 248 LYS A CA 1
ATOM 2006 C C . LYS A 1 248 ? -20.759 7.539 -5.675 1.00 48.16 248 LYS A C 1
ATOM 2008 O O . LYS A 1 248 ? -21.523 8.492 -5.780 1.00 48.16 248 LYS A O 1
ATOM 2013 N N . GLU A 1 249 ? -21.178 6.343 -5.270 1.00 50.38 249 GLU A N 1
ATOM 2014 C CA . GLU A 1 249 ? -22.291 6.250 -4.343 1.00 50.38 249 GLU A CA 1
ATOM 2015 C C . GLU A 1 249 ? -21.847 7.081 -3.148 1.00 50.38 249 GLU A C 1
ATOM 2017 O O . GLU A 1 249 ? -20.816 6.816 -2.528 1.00 50.38 249 GLU A O 1
ATOM 2022 N N . GLU A 1 250 ? -22.541 8.195 -2.941 1.00 61.19 250 GLU A N 1
ATOM 2023 C CA . GLU A 1 250 ? -22.298 9.092 -1.828 1.00 61.19 250 GLU A CA 1
ATOM 2024 C C . GLU A 1 250 ? -22.243 8.234 -0.569 1.00 61.19 250 GLU A C 1
ATOM 2026 O O . GLU A 1 250 ? -23.222 7.578 -0.206 1.00 61.19 250 GLU A O 1
ATOM 2031 N N . PHE A 1 251 ? -21.070 8.198 0.060 1.00 73.00 251 PHE A N 1
ATOM 2032 C CA . PHE A 1 251 ? -20.760 7.364 1.216 1.00 73.00 251 PHE A CA 1
ATOM 2033 C C . PHE A 1 251 ? -21.855 7.408 2.320 1.00 73.00 251 PHE A C 1
ATOM 2035 O O . PHE A 1 251 ? -21.992 6.444 3.071 1.00 73.00 251 PHE A O 1
ATOM 2042 N N . GLY A 1 252 ? -22.714 8.440 2.355 1.00 72.25 252 GLY A N 1
ATOM 2043 C CA . GLY A 1 252 ? -23.836 8.605 3.294 1.00 72.25 252 GLY A CA 1
ATOM 2044 C C . GLY A 1 252 ? -25.125 7.811 3.028 1.00 72.25 252 GLY A C 1
ATOM 2045 O O . GLY A 1 252 ? -25.996 7.723 3.902 1.00 72.25 252 GLY A O 1
ATOM 2046 N N . ASN A 1 253 ? -25.248 7.130 1.886 1.00 81.31 253 ASN A N 1
ATOM 2047 C CA . ASN A 1 253 ? -26.469 6.390 1.537 1.00 81.31 253 ASN A CA 1
ATOM 2048 C C . ASN A 1 253 ? -26.493 4.922 1.989 1.00 81.31 253 ASN A C 1
ATOM 2050 O O . ASN A 1 253 ? -27.431 4.195 1.662 1.00 81.31 253 ASN A O 1
ATOM 2054 N N . PHE A 1 254 ? -25.524 4.474 2.793 1.00 88.94 254 PHE A N 1
ATOM 2055 C CA . PHE A 1 254 ? -25.519 3.098 3.289 1.00 88.94 254 PHE A CA 1
ATOM 2056 C C . PHE A 1 254 ? -26.733 2.803 4.182 1.00 88.94 254 PHE A C 1
ATOM 2058 O O . PHE A 1 254 ? -26.985 3.499 5.179 1.00 88.94 254 PHE A O 1
ATOM 2065 N N . ARG A 1 255 ? -27.467 1.738 3.847 1.00 90.19 255 ARG A N 1
ATOM 2066 C CA . ARG A 1 255 ? -28.615 1.233 4.609 1.00 90.19 255 ARG A CA 1
ATOM 2067 C C . ARG A 1 255 ? -28.470 -0.264 4.842 1.00 90.19 255 ARG A C 1
ATOM 2069 O O . ARG A 1 255 ? -28.039 -0.992 3.950 1.00 90.19 255 ARG A O 1
ATOM 2076 N N . PHE A 1 256 ? -28.866 -0.725 6.024 1.00 88.81 256 PHE A N 1
ATOM 2077 C CA . PHE A 1 256 ? -28.986 -2.162 6.256 1.00 88.81 256 PHE A CA 1
ATOM 2078 C C . PHE A 1 256 ? -30.164 -2.729 5.460 1.00 88.81 256 PHE A C 1
ATOM 2080 O O . PHE A 1 256 ? -31.090 -2.008 5.077 1.00 88.81 256 PHE A O 1
ATOM 2087 N N . THR A 1 257 ? -30.164 -4.044 5.235 1.00 82.56 257 THR A N 1
ATOM 2088 C CA . THR A 1 257 ? -31.337 -4.695 4.646 1.00 82.56 257 THR A CA 1
ATOM 2089 C C . THR A 1 257 ? -32.554 -4.515 5.565 1.00 82.56 257 THR A C 1
ATOM 2091 O O . THR A 1 257 ? -32.416 -4.422 6.787 1.00 82.56 257 THR A O 1
ATOM 2094 N N . ASN A 1 258 ? -33.769 -4.489 5.002 1.00 68.00 258 ASN A N 1
ATOM 2095 C CA . ASN A 1 258 ? -35.000 -4.244 5.773 1.00 68.00 258 ASN A CA 1
ATOM 2096 C C . ASN A 1 258 ? -35.186 -5.194 6.972 1.00 68.00 258 ASN A C 1
ATOM 2098 O O . ASN A 1 258 ? -35.823 -4.817 7.948 1.00 68.00 258 ASN A O 1
ATOM 2102 N N . LYS A 1 259 ? -34.639 -6.416 6.920 1.00 71.94 259 LYS A N 1
ATOM 2103 C CA . LYS A 1 259 ? -34.718 -7.371 8.038 1.00 71.94 259 LYS A CA 1
ATOM 2104 C C . LYS A 1 259 ? -33.816 -6.990 9.213 1.00 71.94 259 LYS A C 1
ATOM 2106 O O . LYS A 1 259 ? -34.139 -7.305 10.353 1.00 71.94 259 LYS A O 1
ATOM 2111 N N . ASP A 1 260 ? -32.707 -6.319 8.932 1.00 74.62 260 ASP A N 1
ATOM 2112 C CA . ASP A 1 260 ? -31.671 -6.002 9.912 1.00 74.62 260 ASP A CA 1
ATOM 2113 C C . ASP A 1 260 ? -31.851 -4.606 10.519 1.00 74.62 260 ASP A C 1
ATOM 2115 O O . ASP A 1 260 ? -31.508 -4.375 11.683 1.00 74.62 260 ASP A O 1
ATOM 2119 N N . LYS A 1 261 ? -32.462 -3.685 9.762 1.00 72.50 261 LYS A N 1
ATOM 2120 C CA . LYS A 1 261 ? -32.722 -2.304 10.186 1.00 72.50 261 LYS A CA 1
ATOM 2121 C C . LYS A 1 261 ? -33.485 -2.218 11.513 1.00 72.50 261 LYS A C 1
ATOM 2123 O O . LYS A 1 261 ? -33.082 -1.465 12.395 1.00 72.50 261 LYS A O 1
ATOM 2128 N N . ASP A 1 262 ? -34.514 -3.046 11.685 1.00 77.75 262 ASP A N 1
ATOM 2129 C CA . ASP A 1 262 ? -35.383 -3.035 12.873 1.00 77.75 262 ASP A CA 1
ATOM 2130 C C . ASP A 1 262 ? -34.957 -4.054 13.950 1.00 77.75 262 ASP A C 1
ATOM 2132 O O . ASP A 1 262 ? -35.661 -4.279 14.939 1.00 77.75 262 ASP A O 1
ATOM 2136 N N . ARG A 1 263 ? -33.784 -4.685 13.794 1.00 86.38 263 ARG A N 1
ATOM 2137 C CA . ARG A 1 263 ? -33.262 -5.660 14.760 1.00 86.38 263 ARG A CA 1
ATOM 2138 C C . ARG A 1 263 ? -32.997 -4.994 16.111 1.00 86.38 263 ARG A C 1
ATOM 2140 O O . ARG A 1 263 ? -32.133 -4.121 16.222 1.00 86.38 263 ARG A O 1
ATOM 2147 N N . THR A 1 264 ? -33.676 -5.460 17.158 1.00 87.00 264 THR A N 1
ATOM 2148 C CA . THR A 1 264 ? -33.357 -5.102 18.548 1.00 87.00 264 THR A CA 1
ATOM 2149 C C . THR A 1 264 ? -32.082 -5.816 18.996 1.00 87.00 264 THR A C 1
ATOM 2151 O O . THR A 1 264 ? -31.936 -7.021 18.784 1.00 87.00 264 THR A O 1
ATOM 2154 N N . ILE A 1 265 ? -31.159 -5.080 19.616 1.00 91.62 265 ILE A N 1
ATOM 2155 C CA . ILE A 1 265 ? -29.894 -5.621 20.124 1.00 91.62 265 ILE A CA 1
ATOM 2156 C C . ILE A 1 265 ? -29.939 -5.691 21.640 1.00 91.62 265 ILE A C 1
ATOM 2158 O O . ILE A 1 265 ? -30.258 -4.715 22.311 1.00 91.62 265 ILE A O 1
ATOM 2162 N N . ASP A 1 266 ? -29.576 -6.856 22.154 1.00 93.94 266 ASP A N 1
ATOM 2163 C CA . ASP A 1 266 ? -29.301 -7.082 23.564 1.00 93.94 266 ASP A CA 1
ATOM 2164 C C . ASP A 1 266 ? -27.811 -6.803 23.812 1.00 93.94 266 ASP A C 1
ATOM 2166 O O . ASP A 1 266 ? -26.952 -7.657 23.574 1.00 93.94 266 ASP A O 1
ATOM 2170 N N . TYR A 1 267 ? -27.499 -5.565 24.203 1.00 94.62 267 TYR A N 1
ATOM 2171 C CA . TYR A 1 267 ? -26.120 -5.102 24.371 1.00 94.62 267 TYR A CA 1
ATOM 2172 C C . TYR A 1 267 ? -25.375 -5.844 25.490 1.00 94.62 267 TYR A C 1
ATOM 2174 O O . TYR A 1 267 ? -24.168 -6.072 25.363 1.00 94.62 267 TYR A O 1
ATOM 2182 N N . ASP A 1 268 ? -26.086 -6.321 26.515 1.00 93.00 268 ASP A N 1
ATOM 2183 C CA . ASP A 1 268 ? -25.505 -7.109 27.606 1.00 93.00 268 ASP A CA 1
ATOM 2184 C C . ASP A 1 268 ? -24.965 -8.452 27.092 1.00 93.00 268 ASP A C 1
ATOM 2186 O O . ASP A 1 268 ? -23.907 -8.915 27.519 1.00 93.00 268 ASP A O 1
ATOM 2190 N N . LYS A 1 269 ? -25.634 -9.067 26.105 1.00 95.25 269 LYS A N 1
ATOM 2191 C CA . LYS A 1 269 ? -25.120 -10.274 25.426 1.00 95.25 269 LYS A CA 1
ATOM 2192 C C . LYS A 1 269 ? -23.936 -9.989 24.500 1.00 95.25 269 LYS A C 1
ATOM 2194 O O . LYS A 1 269 ? -23.110 -10.881 24.250 1.00 95.25 269 LYS A O 1
ATOM 2199 N N . CYS A 1 270 ? -23.856 -8.774 23.963 1.00 96.12 270 CYS A N 1
ATOM 2200 C CA . CYS A 1 270 ? -22.745 -8.349 23.116 1.00 96.12 270 CYS A CA 1
ATOM 2201 C C . CYS A 1 270 ? -21.471 -8.086 23.930 1.00 96.12 270 CYS A C 1
ATOM 2203 O O . CYS A 1 270 ? -20.369 -8.291 23.415 1.00 96.12 270 CYS A O 1
ATOM 2205 N N . TYR A 1 271 ? -21.607 -7.683 25.196 1.00 96.88 271 TYR A N 1
ATOM 2206 C CA . TYR A 1 271 ? -20.484 -7.433 26.092 1.00 96.88 271 TYR A CA 1
ATOM 2207 C C . TYR A 1 271 ? -19.590 -8.671 26.245 1.00 96.88 271 TYR A C 1
ATOM 2209 O O . TYR A 1 271 ? -20.064 -9.798 26.425 1.00 96.88 271 TYR A O 1
ATOM 2217 N N . LYS A 1 272 ? -18.270 -8.472 26.162 1.00 95.81 272 LYS A N 1
ATOM 2218 C CA . LYS A 1 272 ? -17.280 -9.543 26.357 1.00 95.81 272 LYS A CA 1
ATOM 2219 C C . LYS A 1 272 ? -16.429 -9.331 27.586 1.00 95.81 272 LYS A C 1
ATOM 2221 O O . LYS A 1 272 ? -16.303 -10.243 28.398 1.00 95.81 272 LYS A O 1
ATOM 2226 N N . LYS A 1 273 ? -15.797 -8.168 27.691 1.00 95.19 273 LYS A N 1
ATOM 2227 C CA . LYS A 1 273 ? -14.912 -7.827 28.805 1.00 95.19 273 LYS A CA 1
ATOM 2228 C C . LYS A 1 273 ? -14.583 -6.345 28.786 1.00 95.19 273 LYS A C 1
ATOM 2230 O O . LYS A 1 273 ? -14.685 -5.698 27.745 1.00 95.19 273 LYS A O 1
ATOM 2235 N N . SER A 1 274 ? -14.110 -5.859 29.924 1.00 94.06 274 SER A N 1
ATOM 2236 C CA . SER A 1 274 ? -13.506 -4.540 30.050 1.00 94.06 274 SER A CA 1
ATOM 2237 C C . SER A 1 274 ? -12.100 -4.680 30.602 1.00 94.06 274 SER A C 1
ATOM 2239 O O . SER A 1 274 ? -11.864 -5.470 31.518 1.00 94.06 274 SER A O 1
ATOM 2241 N N . TYR A 1 275 ? -11.181 -3.902 30.051 1.00 92.81 275 TYR A N 1
ATOM 2242 C CA . TYR A 1 275 ? -9.874 -3.662 30.647 1.00 92.81 275 TYR A CA 1
ATOM 2243 C C . TYR A 1 275 ? -9.875 -2.306 31.330 1.00 92.81 275 TYR A C 1
ATOM 2245 O O . TYR A 1 275 ? -10.692 -1.453 30.994 1.00 92.81 275 TYR A O 1
ATOM 2253 N N . TYR A 1 276 ? -8.967 -2.106 32.282 1.00 87.50 276 TYR A N 1
ATOM 2254 C CA . TYR A 1 276 ? -8.929 -0.873 33.055 1.00 87.50 276 TYR A CA 1
ATOM 2255 C C . TYR A 1 276 ? -7.510 -0.356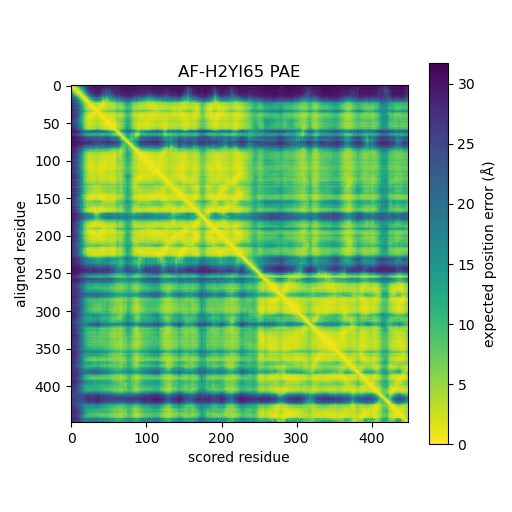 33.208 1.00 87.50 276 TYR A C 1
ATOM 2257 O O . TYR A 1 276 ? -6.629 -1.078 33.678 1.00 87.50 276 TYR A O 1
ATOM 2265 N N . ASP A 1 277 ? -7.332 0.936 32.934 1.00 84.31 277 ASP A N 1
ATOM 2266 C CA . ASP A 1 277 ? -6.234 1.670 33.554 1.00 84.31 277 ASP A CA 1
ATOM 2267 C C . ASP A 1 277 ? -6.627 1.909 35.014 1.00 84.31 277 ASP A C 1
ATOM 2269 O O . ASP A 1 277 ? -7.380 2.835 35.333 1.00 84.31 277 ASP A O 1
ATOM 2273 N N . LYS A 1 278 ? -6.125 1.048 35.906 1.00 78.12 278 LYS A N 1
ATOM 2274 C CA . LYS A 1 278 ? -6.409 1.110 37.347 1.00 78.12 278 LYS A CA 1
ATOM 2275 C C . LYS A 1 278 ? -6.029 2.456 37.965 1.00 78.12 278 LYS A C 1
ATOM 2277 O O . LYS A 1 278 ? -6.640 2.850 38.951 1.00 78.12 278 LYS A O 1
ATOM 2282 N N . SER A 1 279 ? -5.038 3.154 37.408 1.00 77.25 279 SER A N 1
ATOM 2283 C CA . SER A 1 279 ? -4.554 4.421 37.963 1.00 77.25 279 SER A CA 1
ATOM 2284 C C . SER A 1 279 ? -5.487 5.595 37.665 1.00 77.25 279 SER A C 1
ATOM 2286 O O . SER A 1 279 ? -5.568 6.530 38.458 1.00 77.25 279 SER A O 1
ATOM 2288 N N . LYS A 1 280 ? -6.220 5.538 36.545 1.00 79.06 280 LYS A N 1
ATOM 2289 C CA . LYS A 1 280 ? -7.113 6.616 36.085 1.00 79.06 280 LYS A CA 1
ATOM 2290 C C . LYS A 1 280 ? -8.590 6.222 36.064 1.00 79.06 280 LYS A C 1
ATOM 2292 O O . LYS A 1 280 ? -9.417 7.041 35.673 1.00 79.06 280 LYS A O 1
ATOM 2297 N N . ASN A 1 281 ? -8.911 4.986 36.455 1.00 80.62 281 ASN A N 1
ATOM 2298 C CA . ASN A 1 281 ? -10.244 4.384 36.383 1.00 80.62 281 ASN A CA 1
ATOM 2299 C C . ASN A 1 281 ? -10.914 4.582 35.014 1.00 80.62 281 ASN A C 1
ATOM 2301 O O . ASN A 1 281 ? -12.090 4.929 34.906 1.00 80.62 281 ASN A O 1
ATOM 2305 N N . ARG A 1 282 ? -10.131 4.408 33.952 1.00 84.06 282 ARG A N 1
ATOM 2306 C CA . ARG A 1 282 ? -10.633 4.463 32.581 1.00 84.06 282 ARG A CA 1
ATOM 2307 C C . ARG A 1 282 ? -10.892 3.023 32.131 1.00 84.06 282 ARG A C 1
ATOM 2309 O O . ARG A 1 282 ? -10.054 2.167 32.430 1.00 84.06 282 ARG A O 1
ATOM 2316 N N . PRO A 1 283 ? -12.043 2.729 31.511 1.00 90.31 283 PRO A N 1
ATOM 2317 C CA . PRO A 1 283 ? -12.302 1.428 30.917 1.00 90.31 283 PRO A CA 1
ATOM 2318 C C . PRO A 1 283 ? -11.999 1.404 29.412 1.00 90.31 283 PRO A C 1
ATOM 2320 O O . PRO A 1 283 ? -12.159 2.403 28.711 1.00 90.31 283 PRO A O 1
ATOM 2323 N N . ILE A 1 284 ? -11.638 0.220 28.920 1.00 93.56 284 ILE A N 1
ATOM 2324 C CA . ILE A 1 284 ? -11.661 -0.164 27.504 1.00 93.56 284 ILE A CA 1
ATOM 2325 C C . ILE A 1 284 ? -12.688 -1.286 27.389 1.00 93.56 284 ILE A C 1
ATOM 2327 O O . ILE A 1 284 ? -12.445 -2.393 27.880 1.00 93.56 284 ILE A O 1
ATOM 2331 N N . HIS A 1 285 ? -13.839 -1.012 26.786 1.00 95.69 285 HIS A N 1
ATOM 2332 C CA . HIS A 1 285 ? -14.935 -1.969 26.682 1.00 95.69 285 HIS A CA 1
ATOM 2333 C C . HIS A 1 285 ? -14.901 -2.718 25.353 1.00 95.69 285 HIS A C 1
ATOM 2335 O O . HIS A 1 285 ? -14.833 -2.101 24.291 1.00 95.69 285 HIS A O 1
ATOM 2341 N N . ILE A 1 286 ? -15.000 -4.047 25.410 1.00 97.06 286 ILE A N 1
ATOM 2342 C CA . ILE A 1 286 ? -14.974 -4.920 24.235 1.00 97.06 286 ILE A CA 1
ATOM 2343 C C . ILE A 1 286 ? -16.335 -5.579 24.039 1.00 97.06 286 ILE A C 1
ATOM 2345 O O . ILE A 1 286 ? -16.836 -6.269 24.935 1.00 97.06 286 ILE A O 1
ATOM 2349 N N . TYR A 1 287 ? -16.882 -5.420 22.837 1.00 97.62 287 TYR A N 1
ATOM 2350 C CA . TYR A 1 287 ? -18.157 -5.989 22.415 1.00 97.62 287 TYR A CA 1
ATOM 2351 C C . TYR A 1 287 ? -17.983 -6.808 21.133 1.00 97.62 287 TYR A C 1
ATOM 2353 O O . TYR A 1 287 ? -17.311 -6.375 20.201 1.00 97.62 287 TYR A O 1
ATOM 2361 N N . ASP A 1 288 ? -18.640 -7.968 21.062 1.00 96.50 288 ASP A N 1
ATOM 2362 C CA . ASP A 1 288 ? -18.793 -8.732 19.817 1.00 96.50 288 ASP A CA 1
ATOM 2363 C C . ASP A 1 288 ? -20.290 -8.910 19.515 1.00 96.50 288 ASP A C 1
ATOM 2365 O O . ASP A 1 288 ? -21.102 -9.057 20.428 1.00 96.50 288 ASP A O 1
ATOM 2369 N N . GLY A 1 289 ? -20.659 -8.994 18.234 1.00 94.81 289 GLY A N 1
ATOM 2370 C CA . GLY A 1 289 ? -22.034 -9.317 17.822 1.00 94.81 289 GLY A CA 1
ATOM 2371 C C . GLY A 1 289 ? -23.001 -8.130 17.822 1.00 94.81 289 GLY A C 1
ATOM 2372 O O . GLY A 1 289 ? -24.214 -8.331 17.784 1.00 94.81 289 GLY A O 1
ATOM 2373 N N . LEU A 1 290 ? -22.478 -6.898 17.838 1.00 94.75 290 LEU A N 1
ATOM 2374 C CA . LEU A 1 290 ? -23.274 -5.695 17.565 1.00 94.75 290 LEU A CA 1
ATOM 2375 C C . LEU A 1 290 ? -23.820 -5.700 16.130 1.00 94.75 290 LEU A C 1
ATOM 2377 O O . LEU A 1 290 ? -24.916 -5.205 15.880 1.00 94.75 290 LEU A O 1
ATOM 2381 N N . PHE A 1 291 ? -23.100 -6.338 15.210 1.00 94.88 291 PHE A N 1
ATOM 2382 C CA . PHE A 1 291 ? -23.457 -6.460 13.803 1.00 94.88 291 PHE A CA 1
ATOM 2383 C C . PHE A 1 291 ? -23.491 -7.930 13.378 1.00 94.88 291 PHE A C 1
ATOM 2385 O O . PHE A 1 291 ? -22.746 -8.757 13.916 1.00 94.88 291 PHE A O 1
ATOM 2392 N N . THR A 1 292 ? -24.345 -8.259 12.414 1.00 92.88 292 THR A N 1
ATOM 2393 C CA . THR A 1 292 ? -24.314 -9.546 11.717 1.00 92.88 292 THR A CA 1
ATOM 2394 C C . THR A 1 292 ? -23.158 -9.564 10.714 1.00 92.88 292 THR A C 1
ATOM 2396 O O . THR A 1 292 ? -22.656 -8.523 10.287 1.00 92.88 292 THR A O 1
ATOM 2399 N N . SER A 1 293 ? -22.714 -10.757 10.313 1.00 91.19 293 SER A N 1
ATOM 2400 C CA . SER A 1 293 ? -21.665 -10.879 9.294 1.00 91.19 293 SER A CA 1
ATOM 2401 C C . SER A 1 293 ? -22.082 -10.267 7.953 1.00 91.19 293 SER A C 1
ATOM 2403 O O . SER A 1 293 ? -21.237 -9.705 7.265 1.00 91.19 293 SER A O 1
ATOM 2405 N N . ASP A 1 294 ? -23.367 -10.328 7.604 1.00 90.44 294 ASP A N 1
ATOM 2406 C CA . ASP A 1 294 ? -23.884 -9.779 6.347 1.00 90.44 294 ASP A CA 1
ATOM 2407 C C . ASP A 1 294 ? -23.954 -8.245 6.383 1.00 90.44 294 ASP A C 1
ATOM 2409 O O . ASP A 1 294 ? -23.571 -7.596 5.407 1.00 90.44 294 ASP A O 1
ATOM 2413 N N . GLU A 1 295 ? -24.338 -7.657 7.527 1.00 92.44 295 GLU A N 1
ATOM 2414 C CA . GLU A 1 295 ? -24.255 -6.208 7.770 1.00 92.44 295 GLU A CA 1
ATOM 2415 C C . GLU A 1 295 ? -22.806 -5.718 7.592 1.00 92.44 295 GLU A C 1
ATOM 2417 O O . GLU A 1 295 ? -22.558 -4.745 6.879 1.00 92.44 295 GLU A O 1
ATOM 2422 N N . LEU A 1 296 ? -21.838 -6.417 8.198 1.00 93.44 296 LEU A N 1
ATOM 2423 C CA . LEU A 1 296 ? -20.420 -6.044 8.151 1.00 93.44 296 LEU A CA 1
ATOM 2424 C C . LEU A 1 296 ? -19.798 -6.215 6.767 1.00 93.44 296 LEU A C 1
ATOM 2426 O O . LEU A 1 296 ? -19.014 -5.365 6.358 1.00 93.44 296 LEU A O 1
ATOM 2430 N N . ARG A 1 297 ? -20.126 -7.288 6.038 1.00 89.62 297 ARG A N 1
ATOM 2431 C CA . ARG A 1 297 ? -19.638 -7.482 4.663 1.00 89.62 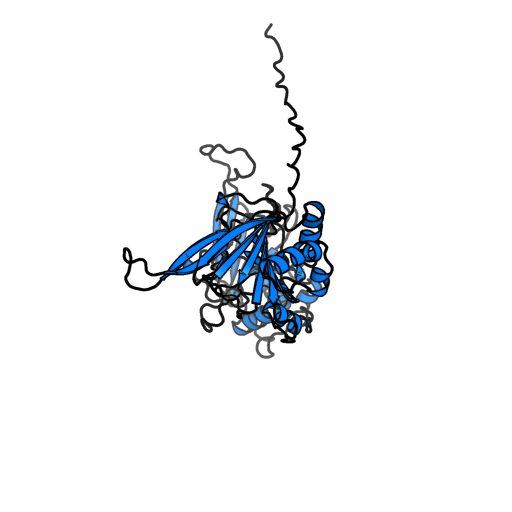297 ARG A CA 1
ATOM 2432 C C . ARG A 1 297 ? -20.198 -6.423 3.726 1.00 89.62 297 ARG A C 1
ATOM 2434 O O . ARG A 1 297 ? -19.435 -5.847 2.961 1.00 89.62 297 ARG A O 1
ATOM 2441 N N . SER A 1 298 ? -21.489 -6.109 3.847 1.00 88.94 298 SER A N 1
ATOM 2442 C CA . SER A 1 298 ? -22.116 -5.031 3.073 1.00 88.94 298 SER A CA 1
ATOM 2443 C C . SER A 1 298 ? -21.459 -3.684 3.376 1.00 88.94 298 SER A C 1
ATOM 2445 O O . SER A 1 298 ? -21.117 -2.945 2.457 1.00 88.94 298 SER A O 1
ATOM 2447 N N . TRP A 1 299 ? -21.219 -3.386 4.659 1.00 90.81 299 TRP A N 1
ATOM 2448 C CA . TRP A 1 299 ? -20.517 -2.171 5.076 1.00 90.81 299 TRP A CA 1
ATOM 2449 C C . TRP A 1 299 ? -19.089 -2.116 4.533 1.00 90.81 299 TRP A C 1
ATOM 2451 O O . TRP A 1 299 ? -18.687 -1.118 3.947 1.00 90.81 299 TRP A O 1
ATOM 2461 N N . LYS A 1 300 ? -18.333 -3.206 4.671 1.00 87.31 300 LYS A N 1
ATOM 2462 C CA . LYS A 1 300 ? -16.970 -3.335 4.155 1.00 87.31 300 LYS A CA 1
ATOM 2463 C C . LYS A 1 300 ? -16.917 -3.102 2.642 1.00 87.31 300 LYS A C 1
ATOM 2465 O O . LYS A 1 300 ? -16.093 -2.315 2.192 1.00 87.31 300 LYS A O 1
ATOM 2470 N N . SER A 1 301 ? -17.809 -3.722 1.867 1.00 82.19 301 SER A N 1
ATOM 2471 C CA . SER A 1 301 ? -17.910 -3.490 0.420 1.00 82.19 301 SER A CA 1
ATOM 2472 C C . SER A 1 301 ? -18.234 -2.032 0.082 1.00 82.19 301 SER A C 1
ATOM 2474 O O . SER A 1 301 ? -17.655 -1.495 -0.856 1.00 82.19 301 SER A O 1
ATOM 2476 N N . HIS A 1 302 ? -19.103 -1.386 0.867 1.00 84.19 302 HIS A N 1
ATOM 2477 C CA . HIS A 1 302 ? -19.463 0.025 0.698 1.00 84.19 302 HIS A CA 1
ATOM 2478 C C . HIS A 1 302 ? -18.270 0.964 0.917 1.00 84.19 302 HIS A C 1
ATOM 2480 O O . HIS A 1 302 ? -18.028 1.862 0.116 1.00 84.19 302 HIS A O 1
ATOM 2486 N N . ILE A 1 303 ? -17.486 0.748 1.977 1.00 83.62 303 ILE A N 1
ATOM 2487 C CA . ILE A 1 303 ? -16.390 1.660 2.339 1.00 83.62 303 ILE A CA 1
ATOM 2488 C C . ILE A 1 303 ? -15.071 1.377 1.618 1.00 83.62 303 ILE A C 1
ATOM 2490 O O . ILE A 1 303 ? -14.274 2.294 1.461 1.00 83.62 303 ILE A O 1
ATOM 2494 N N . ILE A 1 304 ? -14.820 0.151 1.145 1.00 76.00 304 ILE A N 1
ATOM 2495 C CA . ILE A 1 304 ? -13.604 -0.162 0.369 1.00 76.00 304 ILE A CA 1
ATOM 2496 C C . ILE A 1 304 ? -13.601 0.569 -0.983 1.00 76.00 304 ILE A C 1
ATOM 2498 O O . ILE A 1 304 ? -12.538 0.834 -1.541 1.00 76.00 304 ILE A O 1
ATOM 2502 N N . ALA A 1 305 ? -14.776 0.956 -1.490 1.00 67.69 305 ALA A N 1
ATOM 2503 C CA . ALA A 1 305 ? -14.883 1.823 -2.660 1.00 67.69 305 ALA A CA 1
ATOM 2504 C C . ALA A 1 305 ? -14.318 3.239 -2.413 1.00 67.69 305 ALA A C 1
ATOM 2506 O O . ALA A 1 305 ? -13.990 3.949 -3.364 1.00 67.69 305 ALA A O 1
ATOM 2507 N N . CYS A 1 306 ? -14.176 3.659 -1.151 1.00 68.62 306 CYS A N 1
ATOM 2508 C CA . CYS A 1 306 ? -13.460 4.878 -0.795 1.00 68.62 306 CYS A CA 1
ATOM 2509 C C . CYS A 1 306 ? -11.950 4.594 -0.848 1.00 68.62 306 CYS A C 1
ATOM 2511 O O . CYS A 1 306 ? -11.390 3.963 0.050 1.00 68.62 306 CYS A O 1
ATOM 2513 N N . ASN A 1 307 ? -11.291 5.043 -1.920 1.00 68.19 307 ASN A N 1
ATOM 2514 C CA . ASN A 1 307 ? -9.840 4.921 -2.069 1.00 68.19 307 ASN A CA 1
ATOM 2515 C C . ASN A 1 307 ? -9.105 5.546 -0.872 1.00 68.19 307 ASN A C 1
ATOM 2517 O O . ASN A 1 307 ? -9.463 6.630 -0.400 1.00 68.19 307 ASN A O 1
ATOM 2521 N N . ALA A 1 308 ? -8.054 4.872 -0.405 1.00 71.94 308 ALA A N 1
ATOM 2522 C CA . ALA A 1 308 ? -7.220 5.380 0.674 1.00 71.94 308 ALA A CA 1
ATOM 2523 C C . ALA A 1 308 ? -6.177 6.363 0.147 1.00 71.94 308 ALA A C 1
ATOM 2525 O O . ALA A 1 308 ? -5.688 6.228 -0.972 1.00 71.94 308 ALA A O 1
ATOM 2526 N N . LYS A 1 309 ? -5.807 7.310 1.001 1.00 72.31 309 LYS A N 1
ATOM 2527 C CA . LYS A 1 309 ? -4.674 8.203 0.807 1.00 72.31 309 LYS A CA 1
ATOM 2528 C C . LYS A 1 309 ? -3.435 7.635 1.478 1.00 72.31 309 LYS A C 1
ATOM 2530 O O . LYS A 1 309 ? -3.534 7.001 2.530 1.00 72.31 309 LYS A O 1
ATOM 2535 N N . LEU A 1 310 ? -2.286 7.918 0.877 1.00 74.88 310 LEU A N 1
ATOM 2536 C CA . LEU A 1 310 ? -0.991 7.739 1.511 1.00 74.88 310 LEU A CA 1
ATOM 2537 C C . LEU A 1 310 ? -0.738 8.910 2.471 1.00 74.88 310 LEU A C 1
ATOM 2539 O O . LEU A 1 310 ? -0.586 10.048 2.037 1.00 74.88 310 LEU A O 1
ATOM 2543 N N . ASN A 1 311 ? -0.642 8.621 3.762 1.00 73.25 311 ASN A N 1
ATOM 2544 C CA . ASN A 1 311 ? -0.084 9.529 4.753 1.00 73.25 311 ASN A CA 1
ATOM 2545 C C . ASN A 1 311 ? 1.441 9.318 4.808 1.00 73.25 311 ASN A C 1
ATOM 2547 O O . ASN A 1 311 ? 1.897 8.172 4.942 1.00 73.25 311 ASN A O 1
ATOM 2551 N N . PRO A 1 312 ? 2.253 10.386 4.692 1.00 70.31 312 PRO A N 1
ATOM 2552 C CA . PRO A 1 312 ? 3.698 10.288 4.836 1.00 70.31 312 PRO A CA 1
ATOM 2553 C C . PRO A 1 312 ? 4.097 9.650 6.168 1.00 70.31 312 PRO A C 1
ATOM 2555 O O . PRO A 1 312 ? 3.441 9.834 7.190 1.00 70.31 312 PRO A O 1
ATOM 2558 N N . PHE A 1 313 ? 5.204 8.909 6.160 1.00 72.88 313 PHE A N 1
ATOM 2559 C CA . PHE A 1 313 ? 5.811 8.463 7.408 1.00 72.88 313 PHE A CA 1
ATOM 2560 C C . PHE A 1 313 ? 6.404 9.669 8.131 1.00 72.88 313 PHE A C 1
ATOM 2562 O O . PHE A 1 313 ? 7.316 10.296 7.589 1.00 72.88 313 PHE A O 1
ATOM 2569 N N . ASP A 1 314 ? 5.939 9.947 9.345 1.00 72.38 314 ASP A N 1
ATOM 2570 C CA . ASP A 1 314 ? 6.563 10.937 10.210 1.00 72.38 314 ASP A CA 1
ATOM 2571 C C . ASP A 1 314 ? 7.743 10.284 10.956 1.00 72.38 314 ASP A C 1
ATOM 2573 O O . ASP A 1 314 ? 7.532 9.328 11.715 1.00 72.38 314 ASP A O 1
ATOM 2577 N N . PRO A 1 315 ? 9.000 10.723 10.739 1.00 68.25 315 PRO A N 1
ATOM 2578 C CA . PRO A 1 315 ? 10.159 10.224 11.466 1.00 68.25 315 PRO A CA 1
ATOM 2579 C C . PRO A 1 315 ? 10.392 10.939 12.804 1.00 68.25 315 PRO A C 1
ATOM 2581 O O . PRO A 1 315 ? 11.270 10.504 13.550 1.00 68.25 315 PRO A O 1
ATOM 2584 N N . GLU A 1 316 ? 9.659 12.008 13.132 1.00 70.38 316 GLU A N 1
ATOM 2585 C CA . GLU A 1 316 ? 9.862 12.748 14.377 1.00 70.38 316 GLU A CA 1
ATOM 2586 C C . GLU A 1 316 ? 9.613 11.848 15.593 1.00 70.38 316 GLU A C 1
ATOM 2588 O O . GLU A 1 316 ? 8.700 11.033 15.556 1.00 70.38 316 GLU A O 1
ATOM 2593 N N . PRO A 1 317 ? 10.378 11.946 16.689 1.00 61.62 317 PRO A N 1
ATOM 2594 C CA . PRO A 1 317 ? 10.167 11.094 17.865 1.00 61.62 317 PRO A CA 1
ATOM 2595 C C . PRO A 1 317 ? 8.892 11.398 18.671 1.00 61.62 317 PRO A C 1
ATOM 2597 O O . PRO A 1 317 ? 8.689 10.793 19.718 1.00 61.62 317 PRO A O 1
ATOM 2600 N N . SER A 1 318 ? 8.085 12.381 18.267 1.00 65.81 318 SER A N 1
ATOM 2601 C CA . SER A 1 318 ? 6.950 12.865 19.053 1.00 65.81 318 SER A CA 1
ATOM 2602 C C . SER A 1 318 ? 5.722 11.943 18.928 1.00 65.81 318 SER A C 1
ATOM 2604 O O . SER A 1 318 ? 5.442 11.384 17.869 1.00 65.81 318 SER A O 1
ATOM 2606 N N . GLU A 1 319 ? 4.962 11.796 20.022 1.00 60.66 319 GLU A N 1
ATOM 2607 C CA . GLU A 1 319 ? 3.737 10.967 20.114 1.00 60.66 319 GLU A CA 1
ATOM 2608 C C . GLU A 1 319 ? 2.511 11.599 19.412 1.00 60.66 319 GLU A C 1
ATOM 2610 O O . GLU A 1 319 ? 1.379 11.186 19.647 1.00 60.66 319 GLU A O 1
ATOM 2615 N N . GLY A 1 320 ? 2.696 12.649 18.605 1.00 62.81 320 GLY A N 1
ATOM 2616 C CA . GLY A 1 320 ? 1.587 13.411 18.018 1.00 62.81 320 GLY A CA 1
ATOM 2617 C C . GLY A 1 320 ? 0.922 12.755 16.805 1.00 62.81 320 GLY A C 1
ATOM 2618 O O . GLY A 1 320 ? -0.095 13.262 16.342 1.00 62.81 320 GLY A O 1
ATOM 2619 N N . HIS A 1 321 ? 1.496 11.671 16.275 1.00 73.19 321 HIS A N 1
ATOM 2620 C CA . HIS A 1 321 ? 1.057 11.042 15.031 1.00 73.19 321 HIS A CA 1
ATOM 2621 C C . HIS A 1 321 ? 1.072 9.509 15.138 1.00 73.19 321 HIS A C 1
ATOM 2623 O O . HIS A 1 321 ? 2.043 8.917 15.616 1.00 73.19 321 HIS A O 1
ATOM 2629 N N . ASP A 1 322 ? 0.009 8.869 14.648 1.00 79.06 322 ASP A N 1
ATOM 2630 C CA . ASP A 1 322 ? -0.228 7.419 14.717 1.00 79.06 322 ASP A CA 1
ATOM 2631 C C . ASP A 1 322 ? 0.615 6.597 13.724 1.00 79.06 322 ASP A C 1
ATOM 2633 O O . ASP A 1 322 ? 0.788 5.386 13.871 1.00 79.06 322 ASP A O 1
ATOM 2637 N N . ASN A 1 323 ? 1.175 7.263 12.712 1.00 83.44 323 ASN A N 1
ATOM 2638 C CA . ASN A 1 323 ? 1.877 6.670 11.575 1.00 83.44 323 ASN A CA 1
ATOM 2639 C C . ASN A 1 323 ? 1.058 5.631 10.797 1.00 83.44 323 ASN A C 1
ATOM 2641 O O . ASN A 1 323 ? 1.617 4.756 10.124 1.00 83.44 323 ASN A O 1
ATOM 2645 N N . ILE A 1 324 ? -0.268 5.773 10.797 1.00 86.00 324 ILE A N 1
ATOM 2646 C CA . ILE A 1 324 ? -1.135 5.052 9.875 1.00 86.00 324 ILE A CA 1
ATOM 2647 C C . ILE A 1 324 ? -0.939 5.640 8.481 1.00 86.00 324 ILE A C 1
ATOM 2649 O O . ILE A 1 324 ? -1.487 6.674 8.106 1.00 86.00 324 ILE A O 1
ATOM 2653 N N . GLN A 1 325 ? -0.125 4.942 7.693 1.00 79.12 325 GLN A N 1
ATOM 2654 C CA . GLN A 1 325 ? 0.282 5.384 6.362 1.00 79.12 325 GLN A CA 1
ATOM 2655 C C . GLN A 1 325 ? -0.841 5.309 5.326 1.00 79.12 325 GLN A C 1
ATOM 2657 O O . GLN A 1 325 ? -0.706 5.909 4.270 1.00 79.12 325 GLN A O 1
ATOM 2662 N N . TRP A 1 326 ? -1.908 4.541 5.562 1.00 81.81 326 TRP A N 1
ATOM 2663 C CA . TRP A 1 326 ? -2.966 4.358 4.568 1.00 81.81 326 TRP A CA 1
ATOM 2664 C C . TRP A 1 326 ? -4.330 4.477 5.196 1.00 81.81 326 TRP A C 1
ATOM 2666 O O . TRP A 1 326 ? -4.772 3.607 5.950 1.00 81.81 326 TRP A O 1
ATOM 2676 N N . MET A 1 327 ? -4.994 5.564 4.838 1.00 84.56 327 MET A N 1
ATOM 2677 C CA . MET A 1 327 ? -6.231 5.978 5.462 1.00 84.56 327 MET A CA 1
ATOM 2678 C C . MET A 1 327 ? -7.188 6.509 4.405 1.00 84.56 327 MET A C 1
ATOM 2680 O O . MET A 1 327 ? -6.827 7.362 3.596 1.00 84.56 327 MET A O 1
ATOM 2684 N N . ALA A 1 328 ? -8.425 6.026 4.409 1.00 85.00 328 ALA A N 1
ATOM 2685 C CA . ALA A 1 328 ? -9.513 6.682 3.699 1.00 85.00 328 ALA A CA 1
ATOM 2686 C C . ALA A 1 328 ? -10.311 7.513 4.717 1.00 85.00 328 ALA A C 1
ATOM 2688 O O . ALA A 1 328 ? -11.089 6.928 5.476 1.00 85.00 328 ALA A O 1
ATOM 2689 N N . PRO A 1 329 ? -10.120 8.847 4.776 1.00 85.19 329 PRO A N 1
ATOM 2690 C CA . PRO A 1 329 ? -10.976 9.698 5.588 1.00 85.19 329 PRO A CA 1
ATOM 2691 C C . PRO A 1 329 ? -12.384 9.689 4.997 1.00 85.19 329 PRO A C 1
ATOM 2693 O O . PRO A 1 329 ? -12.575 9.815 3.782 1.00 85.19 329 PRO A O 1
ATOM 2696 N N . LEU A 1 330 ? -13.369 9.532 5.866 1.00 87.69 330 LEU A N 1
ATOM 2697 C CA . LEU A 1 330 ? -14.770 9.417 5.511 1.00 87.69 330 LEU A CA 1
ATOM 2698 C C . LEU A 1 330 ? -15.486 10.712 5.897 1.00 87.69 330 LEU A C 1
ATOM 2700 O O . LEU A 1 330 ? -15.242 11.288 6.953 1.00 87.69 330 LEU A O 1
ATOM 2704 N N . ASN A 1 331 ? -16.361 11.212 5.021 1.00 89.31 331 ASN A N 1
ATOM 2705 C CA . ASN A 1 331 ? -17.076 12.453 5.306 1.00 89.31 331 ASN A CA 1
ATOM 2706 C C . ASN A 1 331 ? -18.026 12.239 6.497 1.00 89.31 331 ASN A C 1
ATOM 2708 O O . ASN A 1 331 ? -18.911 11.386 6.445 1.00 89.31 331 ASN A O 1
ATOM 2712 N N . VAL A 1 332 ? -17.818 13.018 7.556 1.00 92.12 332 VAL A N 1
ATOM 2713 C CA . VAL A 1 332 ? -18.526 12.892 8.833 1.00 92.12 332 VAL A CA 1
ATOM 2714 C C . VAL A 1 332 ? -20.026 13.128 8.675 1.00 92.12 332 VAL A C 1
ATOM 2716 O O . VAL A 1 332 ? -20.812 12.317 9.161 1.00 92.12 332 VAL A O 1
ATOM 2719 N N . ASP A 1 333 ? -20.423 14.182 7.960 1.00 91.69 333 ASP A N 1
ATOM 2720 C CA . ASP A 1 333 ? -21.835 14.521 7.742 1.00 91.69 333 ASP A CA 1
ATOM 2721 C C . ASP A 1 333 ? -22.564 13.361 7.050 1.00 91.69 333 ASP A C 1
ATOM 2723 O O . ASP A 1 333 ? -23.588 12.874 7.522 1.00 91.69 333 ASP A O 1
ATOM 2727 N N . ASN A 1 334 ? -21.951 12.814 6.002 1.00 91.69 334 ASN A N 1
ATOM 2728 C CA . ASN A 1 334 ? -22.443 11.641 5.295 1.00 91.69 334 ASN A CA 1
ATOM 2729 C C . ASN A 1 334 ? -22.478 10.401 6.204 1.00 91.69 334 ASN A C 1
ATOM 2731 O O . ASN A 1 334 ? -23.451 9.648 6.177 1.00 91.69 334 ASN A O 1
ATOM 2735 N N . PHE A 1 335 ? -21.451 10.165 7.031 1.00 92.94 335 PHE A N 1
ATOM 2736 C CA . PHE A 1 335 ? -21.434 9.023 7.952 1.00 92.94 335 PHE A CA 1
ATOM 2737 C C . PHE A 1 335 ? -22.631 9.050 8.904 1.00 92.94 335 PHE A C 1
ATOM 2739 O O . PHE A 1 335 ? -23.249 8.006 9.136 1.00 92.94 335 PHE A O 1
ATOM 2746 N N . GLN A 1 336 ? -22.990 10.234 9.409 1.00 93.25 336 GLN A N 1
ATOM 2747 C CA . GLN A 1 336 ? -24.116 10.410 10.326 1.00 93.25 336 GLN A CA 1
ATOM 2748 C C . GLN A 1 336 ? -25.457 9.982 9.711 1.00 93.25 336 GLN A C 1
ATOM 2750 O O . GLN A 1 336 ? -26.364 9.542 10.422 1.00 93.25 336 GLN A O 1
ATOM 2755 N N . GLU A 1 337 ? -25.590 10.045 8.388 1.00 91.94 337 GLU A N 1
ATOM 2756 C CA . GLU A 1 337 ? -26.811 9.636 7.694 1.00 91.94 337 GLU A CA 1
ATOM 2757 C C . GLU A 1 337 ? -26.952 8.110 7.571 1.00 91.94 337 GLU A C 1
ATOM 2759 O O . GLU A 1 337 ? -28.068 7.596 7.396 1.00 91.94 337 GLU A O 1
ATOM 2764 N N . THR A 1 338 ? -25.847 7.368 7.701 1.00 93.12 338 THR A N 1
ATOM 2765 C CA . THR A 1 338 ? -25.797 5.911 7.522 1.00 93.12 338 THR A CA 1
ATOM 2766 C C . THR A 1 338 ? -26.517 5.147 8.633 1.00 93.12 338 THR A C 1
ATOM 2768 O O . THR A 1 338 ? -26.622 5.584 9.782 1.00 93.12 338 THR A O 1
ATOM 2771 N N . ASP A 1 339 ? -26.985 3.936 8.318 1.00 93.19 339 ASP A N 1
ATOM 2772 C CA . ASP A 1 339 ? -27.511 3.039 9.357 1.00 93.19 339 ASP A CA 1
ATOM 2773 C C . ASP A 1 339 ? -26.404 2.505 10.288 1.00 93.19 339 ASP A C 1
ATOM 2775 O O . ASP A 1 339 ? -26.686 2.121 11.426 1.00 93.19 339 ASP A O 1
ATOM 2779 N N . MET A 1 340 ? -25.141 2.557 9.845 1.00 93.56 340 MET A N 1
ATOM 2780 C CA . MET A 1 340 ? -23.977 2.216 10.660 1.00 93.56 340 MET A CA 1
ATOM 2781 C C . MET A 1 340 ? -23.829 3.174 11.846 1.00 93.56 340 MET A C 1
ATOM 2783 O O . MET A 1 340 ? -23.775 2.724 12.993 1.00 93.56 340 MET A O 1
ATOM 2787 N N . TRP A 1 341 ? -23.861 4.489 11.598 1.00 94.50 341 TRP A N 1
ATOM 2788 C CA . TRP A 1 341 ? -23.806 5.481 12.672 1.00 94.50 341 TRP A CA 1
ATOM 2789 C C . TRP A 1 341 ? -24.991 5.355 13.628 1.00 94.50 341 TRP A C 1
ATOM 2791 O O . TRP A 1 341 ? -24.791 5.290 14.836 1.00 94.50 341 TRP A O 1
ATOM 2801 N N . LYS A 1 342 ? -26.224 5.236 13.119 1.00 92.44 342 LYS A N 1
ATOM 2802 C CA . LYS A 1 342 ? -27.423 5.090 13.972 1.00 92.44 342 LYS A CA 1
ATOM 2803 C C . LYS A 1 342 ? -27.290 3.914 14.940 1.00 92.44 342 LYS A C 1
ATOM 2805 O O . LYS A 1 342 ? -27.668 4.021 16.108 1.00 92.44 342 LYS A O 1
ATOM 2810 N N . ARG A 1 343 ? -26.722 2.800 14.466 1.00 92.69 343 ARG A N 1
ATOM 2811 C CA . ARG A 1 343 ? -26.437 1.621 15.286 1.00 92.69 343 ARG A CA 1
ATOM 2812 C C . ARG A 1 343 ? -25.364 1.898 16.339 1.00 92.69 343 ARG A C 1
ATOM 2814 O O . ARG A 1 343 ? -25.566 1.560 17.504 1.00 92.69 343 ARG A O 1
ATOM 2821 N N . MET A 1 344 ? -24.252 2.515 15.944 1.00 94.38 344 MET A N 1
ATOM 2822 C CA . MET A 1 344 ? -23.166 2.883 16.857 1.00 94.38 344 MET A CA 1
ATOM 2823 C C . MET A 1 344 ? -23.617 3.895 17.914 1.00 94.38 344 MET A C 1
ATOM 2825 O O . MET A 1 344 ? -23.296 3.730 19.084 1.00 94.38 344 MET A O 1
ATOM 2829 N N . PHE A 1 345 ? -24.427 4.882 17.544 1.00 94.50 345 PHE A N 1
ATOM 2830 C CA . PHE A 1 345 ? -24.986 5.872 18.459 1.00 94.50 345 PHE A CA 1
ATOM 2831 C C . PHE A 1 345 ? -25.922 5.242 19.500 1.00 94.50 345 PHE A C 1
ATOM 2833 O O . PHE A 1 345 ? -25.821 5.540 20.689 1.00 94.50 345 PHE A O 1
ATOM 2840 N N . ALA A 1 346 ? -26.793 4.313 19.088 1.00 93.31 346 ALA A N 1
ATOM 2841 C CA . ALA A 1 346 ? -27.642 3.571 20.022 1.00 93.31 346 ALA A CA 1
ATOM 2842 C C . ALA A 1 346 ? -26.819 2.723 21.011 1.00 93.31 346 ALA A C 1
ATOM 2844 O O . ALA A 1 346 ? -27.173 2.632 22.188 1.00 93.31 346 ALA A O 1
ATOM 2845 N N . PHE A 1 347 ? -25.711 2.141 20.544 1.00 94.81 347 PHE A N 1
ATOM 2846 C CA . PHE A 1 347 ? -24.737 1.450 21.386 1.00 94.81 347 PHE A CA 1
ATOM 2847 C C . PHE A 1 347 ? -24.031 2.410 22.360 1.00 94.81 347 PHE A C 1
ATOM 2849 O O . PHE A 1 347 ? -24.003 2.136 23.558 1.00 94.81 347 PHE A O 1
ATOM 2856 N N . LEU A 1 348 ? -23.527 3.555 21.888 1.00 94.25 348 LEU A N 1
ATOM 2857 C CA . LEU A 1 348 ? -22.883 4.570 22.730 1.00 94.25 348 LEU A CA 1
ATOM 2858 C C . LEU A 1 348 ? -23.817 5.039 23.846 1.00 94.25 348 LEU A C 1
ATOM 2860 O O . LEU A 1 348 ? -23.430 5.021 25.012 1.00 94.25 348 LEU A O 1
ATOM 2864 N N . LYS A 1 349 ? -25.076 5.345 23.511 1.00 93.62 349 LYS A N 1
ATOM 2865 C CA . LYS A 1 349 ? -26.099 5.730 24.489 1.00 93.62 349 LYS A CA 1
ATOM 2866 C C . LYS A 1 349 ? -26.297 4.678 25.578 1.00 93.62 349 LYS A C 1
ATOM 2868 O O . LYS A 1 349 ? -26.494 5.037 26.734 1.00 93.62 349 LYS A O 1
ATOM 2873 N N . HIS A 1 350 ? -26.249 3.394 25.227 1.00 93.00 350 HIS A N 1
ATOM 2874 C CA . HIS A 1 350 ? -26.356 2.314 26.204 1.00 93.00 350 HIS A CA 1
ATOM 2875 C C . HIS A 1 350 ? -25.132 2.244 27.130 1.00 93.00 350 HIS A C 1
ATOM 2877 O O . HIS A 1 350 ? -25.297 2.060 28.332 1.00 93.00 350 HIS A O 1
ATOM 2883 N N . VAL A 1 351 ? -23.915 2.404 26.597 1.00 92.50 351 VAL A N 1
ATOM 2884 C CA . VAL A 1 351 ? -22.689 2.259 27.400 1.00 92.50 351 VAL A CA 1
ATOM 2885 C C . VAL A 1 351 ? -22.405 3.485 28.267 1.00 92.50 351 VAL A C 1
ATOM 2887 O O . VAL A 1 351 ? -21.976 3.334 29.409 1.00 92.50 351 VAL A O 1
ATOM 2890 N N . THR A 1 352 ? -22.625 4.695 27.749 1.00 90.75 352 THR A N 1
ATOM 2891 C CA . THR A 1 352 ? -22.274 5.936 28.459 1.00 90.75 352 THR A CA 1
ATOM 2892 C C . THR A 1 352 ? -23.447 6.550 29.217 1.00 90.75 352 THR A C 1
ATOM 2894 O O . THR A 1 352 ? -23.222 7.399 30.071 1.00 90.75 352 THR A O 1
ATOM 2897 N N . ASN A 1 353 ? -24.688 6.138 28.929 1.00 90.88 353 ASN A N 1
ATOM 2898 C CA . ASN A 1 353 ? -25.919 6.822 29.350 1.00 90.88 353 ASN A CA 1
ATOM 2899 C C . ASN A 1 353 ? -26.031 8.281 28.865 1.00 90.88 353 ASN A C 1
ATOM 2901 O O . ASN A 1 353 ? -26.794 9.062 29.433 1.00 90.88 353 ASN A O 1
ATOM 2905 N N . GLU A 1 354 ? -25.317 8.649 27.800 1.00 88.88 354 GLU A N 1
ATOM 2906 C CA . GLU A 1 354 ? -25.346 10.000 27.227 1.00 88.88 354 GLU A CA 1
ATOM 2907 C C . GLU A 1 354 ? -26.020 10.006 25.852 1.00 88.88 354 GLU A C 1
ATOM 2909 O O . GLU A 1 354 ? -26.053 9.000 25.142 1.00 88.88 354 GLU A O 1
ATOM 2914 N N . THR A 1 355 ? -26.588 11.149 25.474 1.00 88.50 355 THR A N 1
ATOM 2915 C CA . THR A 1 355 ? -27.363 11.304 24.231 1.00 88.50 355 THR A CA 1
ATOM 2916 C C . THR A 1 355 ? -26.785 12.331 23.269 1.00 88.50 355 THR A C 1
ATOM 2918 O O . THR A 1 355 ? -27.404 12.594 22.245 1.00 88.50 355 THR A O 1
ATOM 2921 N N . GLU A 1 356 ? -25.633 12.917 23.585 1.00 89.12 356 GLU A N 1
ATOM 2922 C CA . GLU A 1 356 ? -25.084 14.078 22.869 1.00 89.12 356 GLU A CA 1
ATOM 2923 C C . GLU A 1 356 ? -23.800 13.750 22.093 1.00 89.12 356 GLU A C 1
ATOM 2925 O O . GLU A 1 356 ? -23.029 14.635 21.740 1.00 89.12 356 GLU A O 1
ATOM 2930 N N . TRP A 1 357 ? -23.576 12.472 21.783 1.00 90.75 357 TRP A N 1
ATOM 2931 C CA . TRP A 1 357 ? -22.440 12.055 20.966 1.00 90.75 357 TRP A CA 1
ATOM 2932 C C . TRP A 1 357 ? -22.646 12.368 19.487 1.00 90.75 357 TRP A C 1
ATOM 2934 O O . TRP A 1 357 ? -23.684 12.040 18.909 1.00 90.75 357 TRP A O 1
ATOM 2944 N N . PHE A 1 358 ? -21.607 12.908 18.859 1.00 91.75 358 PHE A N 1
ATOM 2945 C CA . PHE A 1 358 ? -21.500 13.080 17.416 1.00 91.75 358 PHE A CA 1
ATOM 2946 C C . PHE A 1 358 ? -20.097 12.661 16.955 1.00 91.75 358 PHE A C 1
ATOM 2948 O O . PHE A 1 358 ? -19.129 12.858 17.693 1.00 91.75 358 PHE A O 1
ATOM 2955 N N . PRO A 1 359 ? -19.959 12.063 15.761 1.00 93.25 359 PRO A N 1
ATOM 2956 C CA . PRO A 1 359 ? -18.651 11.828 15.180 1.00 93.25 359 PRO A CA 1
ATOM 2957 C C . PRO A 1 359 ? -18.079 13.174 14.728 1.00 93.25 359 PRO A C 1
ATOM 2959 O O . PRO A 1 359 ? -18.807 13.996 14.171 1.00 93.25 359 PRO A O 1
ATOM 2962 N N . TYR A 1 360 ? -16.787 13.389 14.954 1.00 90.12 360 TYR A N 1
ATOM 2963 C CA . TYR A 1 360 ? -16.037 14.531 14.414 1.00 90.12 360 TYR A CA 1
ATOM 2964 C C . TYR A 1 360 ? -14.901 14.083 13.485 1.00 90.12 360 TYR A C 1
ATOM 2966 O O . TYR A 1 360 ? -14.434 14.879 12.676 1.00 90.12 360 TYR A O 1
ATOM 2974 N N . ASP A 1 361 ? -14.504 12.811 13.570 1.00 90.44 361 ASP A N 1
ATOM 2975 C CA . ASP A 1 361 ? -13.564 12.151 12.672 1.00 90.44 361 ASP A CA 1
ATOM 2976 C C . ASP A 1 361 ? -13.998 10.694 12.449 1.00 90.44 361 ASP A C 1
ATOM 2978 O O . ASP A 1 361 ? -14.503 10.027 13.359 1.00 90.44 361 ASP A O 1
ATOM 2982 N N . VAL A 1 362 ? -13.867 10.222 11.211 1.00 91.38 362 VAL A N 1
ATOM 2983 C CA . VAL A 1 362 ? -14.196 8.859 10.796 1.00 91.38 362 VAL A CA 1
ATOM 2984 C C . VAL A 1 362 ? -13.217 8.457 9.704 1.00 91.38 362 VAL A C 1
ATOM 2986 O O . VAL A 1 362 ? -13.170 9.066 8.636 1.00 91.38 362 VAL A O 1
ATOM 2989 N N . ALA A 1 363 ? -12.477 7.380 9.937 1.00 90.56 363 ALA A N 1
ATOM 2990 C CA . ALA A 1 363 ? -11.461 6.913 9.012 1.00 90.56 363 ALA A CA 1
ATOM 2991 C C . ALA A 1 363 ? -11.488 5.392 8.858 1.00 90.56 363 ALA A C 1
ATOM 2993 O O . ALA A 1 363 ? -11.761 4.646 9.801 1.00 90.56 363 ALA A O 1
ATOM 2994 N N . LEU A 1 364 ? -11.188 4.930 7.645 1.00 89.44 364 LEU A N 1
ATOM 2995 C CA . LEU A 1 364 ? -10.868 3.536 7.371 1.00 89.44 364 LEU A CA 1
ATOM 2996 C C . LEU A 1 364 ? -9.350 3.385 7.261 1.00 89.44 364 LEU A C 1
ATOM 2998 O O . LEU A 1 364 ? -8.742 3.878 6.309 1.00 89.44 364 LEU A O 1
ATOM 3002 N N . ASN A 1 365 ? -8.768 2.660 8.213 1.00 89.00 365 ASN A N 1
ATOM 3003 C CA . ASN A 1 365 ? -7.330 2.423 8.290 1.00 89.00 365 ASN A CA 1
ATOM 3004 C C . ASN A 1 365 ? -6.962 1.077 7.659 1.00 89.00 365 ASN A C 1
ATOM 3006 O O . ASN A 1 365 ? -7.542 0.040 7.988 1.00 89.00 365 ASN A O 1
ATOM 3010 N N . TYR A 1 366 ? -5.957 1.090 6.784 1.00 85.31 366 TYR A N 1
ATOM 3011 C CA . TYR A 1 366 ? -5.386 -0.106 6.169 1.00 85.31 366 TYR A CA 1
ATOM 3012 C C . TYR A 1 366 ? -4.014 -0.384 6.781 1.00 85.31 366 TYR A C 1
ATOM 3014 O O . TYR A 1 366 ? -3.007 0.161 6.334 1.00 85.31 366 TYR A O 1
ATOM 3022 N N . VAL A 1 367 ? -3.979 -1.253 7.792 1.00 85.12 367 VAL A N 1
ATOM 3023 C CA . VAL A 1 367 ? -2.746 -1.630 8.499 1.00 85.12 367 VAL A CA 1
ATOM 3024 C C . VAL A 1 367 ? -2.228 -2.962 7.973 1.00 85.12 367 VAL A C 1
ATOM 3026 O O . VAL A 1 367 ? -2.985 -3.926 7.843 1.00 85.12 367 VAL A O 1
ATOM 3029 N N . ARG A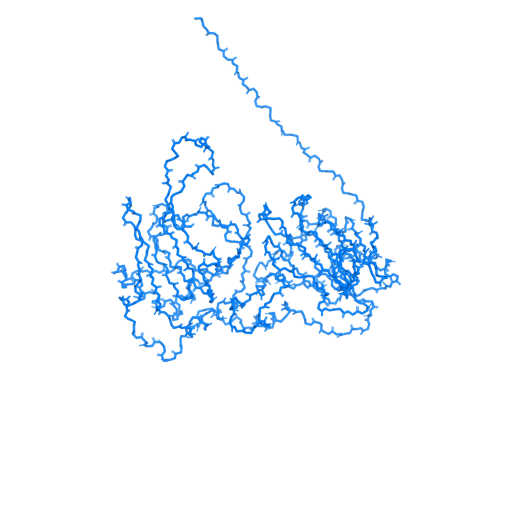 1 368 ? -0.931 -3.028 7.667 1.00 80.31 368 ARG A N 1
ATOM 3030 C CA . ARG A 1 368 ? -0.259 -4.248 7.192 1.00 80.31 368 ARG A CA 1
ATOM 3031 C C . ARG A 1 368 ? 0.888 -4.631 8.118 1.00 80.31 368 ARG A C 1
ATOM 3033 O O . ARG A 1 368 ? 1.383 -3.809 8.875 1.00 80.31 368 ARG A O 1
ATOM 3040 N N . SER A 1 369 ? 1.369 -5.866 8.004 1.00 76.25 369 SER A N 1
ATOM 3041 C CA . SER A 1 369 ? 2.433 -6.392 8.872 1.00 76.25 369 SER A CA 1
ATOM 3042 C C . SER A 1 369 ? 3.752 -5.611 8.807 1.00 76.25 369 SER A C 1
ATOM 3044 O O . SER A 1 369 ? 4.529 -5.672 9.750 1.00 76.25 369 SER A O 1
ATOM 3046 N N . GLY A 1 370 ? 4.030 -4.913 7.700 1.00 73.75 370 GLY A N 1
ATOM 3047 C CA . GLY A 1 370 ? 5.219 -4.065 7.541 1.00 73.75 370 GLY A CA 1
ATOM 3048 C C . GLY A 1 370 ? 5.007 -2.594 7.902 1.00 73.75 370 GLY A C 1
ATOM 3049 O O . GLY A 1 370 ? 5.904 -1.780 7.674 1.00 73.75 370 GLY A O 1
ATOM 3050 N N . ASP A 1 371 ? 3.824 -2.233 8.395 1.00 79.00 371 ASP A N 1
ATOM 3051 C CA . ASP A 1 371 ? 3.489 -0.859 8.741 1.00 79.00 371 ASP A CA 1
ATOM 3052 C C . ASP A 1 371 ? 3.988 -0.558 10.158 1.00 79.00 371 ASP A C 1
ATOM 3054 O O . ASP A 1 371 ? 3.957 -1.411 11.041 1.00 79.00 371 ASP A O 1
ATOM 3058 N N . HIS A 1 372 ? 4.484 0.661 10.361 1.00 79.31 372 HIS A N 1
ATOM 3059 C CA . HIS A 1 372 ? 5.137 1.075 11.602 1.00 79.31 372 HIS A CA 1
ATOM 3060 C C . HIS A 1 372 ? 4.272 2.105 12.327 1.00 79.31 372 HIS A C 1
ATOM 3062 O O . HIS A 1 372 ? 4.660 3.270 12.447 1.00 79.31 372 HIS A O 1
ATOM 3068 N N . SER A 1 373 ? 3.083 1.674 12.761 1.00 83.25 373 SER A N 1
ATOM 3069 C CA . SER A 1 373 ? 2.233 2.500 13.618 1.00 83.25 373 SER A CA 1
ATOM 3070 C C . SER A 1 373 ? 2.946 2.797 14.935 1.00 83.25 373 SER A C 1
ATOM 3072 O O . SER A 1 373 ? 3.797 2.030 15.396 1.00 83.25 373 SER A O 1
ATOM 3074 N N . ARG A 1 374 ? 2.613 3.931 15.537 1.00 82.06 374 ARG A N 1
ATOM 3075 C CA . ARG A 1 374 ? 3.192 4.377 16.801 1.00 82.06 374 ARG A CA 1
ATOM 3076 C C . ARG A 1 374 ? 2.180 4.290 17.917 1.00 82.06 374 ARG A C 1
ATOM 3078 O O . ARG A 1 374 ? 0.986 4.323 17.672 1.00 82.06 374 ARG A O 1
ATOM 3085 N N . ILE A 1 375 ? 2.700 4.229 19.136 1.00 84.62 375 ILE A N 1
ATOM 3086 C CA . ILE A 1 375 ? 1.896 4.445 20.330 1.00 84.62 375 ILE A CA 1
ATOM 3087 C C . ILE A 1 375 ? 1.522 5.926 20.358 1.00 84.62 375 ILE A C 1
ATOM 3089 O O . ILE A 1 375 ? 2.412 6.778 20.366 1.00 84.62 375 ILE A O 1
ATOM 3093 N N . HIS A 1 376 ? 0.230 6.229 20.382 1.00 83.31 376 HIS A N 1
ATOM 3094 C CA . HIS A 1 376 ? -0.252 7.610 20.413 1.00 83.31 376 HIS A CA 1
ATOM 3095 C C . HIS A 1 376 ? -1.542 7.737 21.235 1.00 83.31 376 HIS A C 1
ATOM 3097 O O . HIS A 1 376 ? -2.234 6.742 21.463 1.00 83.31 376 HIS A O 1
ATOM 3103 N N . PRO A 1 377 ? -1.876 8.945 21.719 1.00 83.69 377 PRO A N 1
ATOM 3104 C CA . PRO A 1 377 ? -3.231 9.277 22.128 1.00 83.69 377 PRO A CA 1
ATOM 3105 C C . PRO A 1 377 ? -4.096 9.678 20.925 1.00 83.69 377 PRO A C 1
ATOM 3107 O O . PRO A 1 377 ? -3.611 10.330 20.004 1.00 83.69 377 PRO A O 1
ATOM 3110 N N . ASP A 1 378 ? -5.389 9.359 20.961 1.00 78.88 378 ASP A N 1
ATOM 3111 C CA . ASP A 1 378 ? -6.358 9.788 19.933 1.00 78.88 378 ASP A CA 1
ATOM 3112 C C . ASP A 1 378 ? -6.882 11.214 20.171 1.00 78.88 378 ASP A C 1
ATOM 3114 O O . ASP A 1 378 ? -7.429 11.838 19.269 1.00 78.88 378 ASP A O 1
ATOM 3118 N N . SER A 1 379 ? -6.752 11.723 21.400 1.00 81.75 379 SER A N 1
ATOM 3119 C CA . SER A 1 379 ? -7.302 13.022 21.813 1.00 81.75 379 SER A CA 1
ATOM 3120 C C . SER A 1 379 ? -6.301 13.836 22.619 1.00 81.75 379 SER A C 1
ATOM 3122 O O . SER A 1 379 ? -5.527 13.276 23.411 1.00 81.75 379 SER A O 1
ATOM 3124 N N . GLU A 1 380 ? -6.411 15.162 22.572 1.00 74.62 380 GLU A N 1
ATOM 3125 C CA . GLU A 1 380 ? -5.637 16.016 23.461 1.00 74.62 380 GLU A CA 1
ATOM 3126 C C . GLU A 1 380 ? -5.996 15.802 24.941 1.00 74.62 380 GLU A C 1
ATOM 3128 O O . GLU A 1 380 ? -7.090 15.384 25.336 1.00 74.62 380 GLU A O 1
ATOM 3133 N N . ARG A 1 381 ? -5.064 16.164 25.833 1.00 71.00 381 ARG A N 1
ATOM 3134 C CA . ARG A 1 381 ? -5.215 15.956 27.286 1.00 71.00 381 ARG A CA 1
ATOM 3135 C C . ARG A 1 381 ? -6.461 16.621 27.876 1.00 71.00 381 ARG A C 1
ATOM 3137 O O . ARG A 1 381 ? -6.935 16.170 28.925 1.00 71.00 381 ARG A O 1
ATOM 3144 N N . HIS A 1 382 ? -6.974 17.670 27.241 1.00 73.06 382 HIS A N 1
ATOM 3145 C CA . HIS A 1 382 ? -8.084 18.475 27.739 1.00 73.06 382 HIS A CA 1
ATOM 3146 C C . HIS A 1 382 ? -9.452 18.102 27.135 1.00 73.06 382 HIS A C 1
ATOM 3148 O O . HIS A 1 382 ? -10.464 18.438 27.739 1.00 73.06 382 HIS A O 1
ATOM 3154 N N . GLN A 1 383 ? -9.498 17.353 26.029 1.00 78.00 383 GLN A N 1
ATOM 3155 C CA . GLN A 1 383 ? -10.741 16.968 25.345 1.00 78.00 383 GLN A CA 1
ATOM 3156 C C . GLN A 1 383 ? -11.416 15.765 26.017 1.00 78.00 383 GLN A C 1
ATOM 3158 O O . GLN A 1 383 ? -10.747 14.959 26.656 1.00 78.00 383 GLN A O 1
ATOM 3163 N N . GLU A 1 384 ? -12.735 15.621 25.928 1.00 80.75 384 GLU A N 1
ATOM 3164 C CA . GLU A 1 384 ? -13.453 14.435 26.422 1.00 80.75 384 GLU A CA 1
ATOM 3165 C C . GLU A 1 384 ? -14.007 13.634 25.246 1.00 80.75 384 GLU A C 1
ATOM 3167 O O . GLU A 1 384 ? -15.190 13.679 24.935 1.00 80.75 384 GLU A O 1
ATOM 3172 N N . GLU A 1 385 ? -13.110 12.912 24.579 1.00 88.94 385 GLU A N 1
ATOM 3173 C CA . GLU A 1 385 ? -13.411 12.172 23.355 1.00 88.94 385 GLU A CA 1
ATOM 3174 C C . GLU A 1 385 ? -13.445 10.659 23.604 1.00 88.94 385 GLU A C 1
ATOM 3176 O O . GLU A 1 385 ? -12.773 10.121 24.500 1.00 88.94 385 GLU A O 1
ATOM 3181 N N . LEU A 1 386 ? -14.249 9.969 22.797 1.00 91.38 386 LEU A N 1
ATOM 3182 C CA . LEU A 1 386 ? -14.357 8.517 22.761 1.00 91.38 386 LEU A CA 1
ATOM 3183 C C . LEU A 1 386 ? -13.943 8.013 21.385 1.00 91.38 386 LEU A C 1
ATOM 3185 O O . LEU A 1 386 ? -14.421 8.514 20.372 1.00 91.38 386 LEU A O 1
ATOM 3189 N N . THR A 1 387 ? -13.150 6.950 21.378 1.00 93.50 387 THR A N 1
ATOM 3190 C CA . THR A 1 387 ? -12.792 6.225 20.164 1.00 93.50 387 THR A CA 1
ATOM 3191 C C . THR A 1 387 ? -13.596 4.940 20.095 1.00 93.50 387 THR A C 1
ATOM 3193 O O . THR A 1 387 ? -13.639 4.158 21.054 1.00 93.50 387 THR A O 1
ATOM 3196 N N . LEU A 1 388 ? -14.228 4.712 18.944 1.00 95.12 388 LEU A N 1
ATOM 3197 C CA . LEU A 1 388 ? -14.907 3.466 18.613 1.00 95.12 388 LEU A CA 1
ATOM 3198 C C . LEU A 1 388 ? -14.155 2.792 17.465 1.00 95.12 388 LEU A C 1
ATOM 3200 O O . LEU A 1 388 ? -14.250 3.204 16.314 1.00 95.12 388 LEU A O 1
ATOM 3204 N N . LEU A 1 389 ? -13.429 1.725 17.789 1.00 95.31 389 LEU A N 1
ATOM 3205 C CA . LEU A 1 389 ? -12.667 0.941 16.824 1.00 95.31 389 LEU A CA 1
ATOM 3206 C C . LEU A 1 389 ? -13.468 -0.299 16.411 1.00 95.31 389 LEU A C 1
ATOM 3208 O O . LEU A 1 389 ? -13.738 -1.164 17.246 1.00 95.31 389 LEU A O 1
ATOM 3212 N N . LEU A 1 390 ? -13.840 -0.389 15.130 1.00 96.69 390 LEU A N 1
ATOM 3213 C CA . LEU A 1 390 ? -14.527 -1.540 14.532 1.00 96.69 390 LEU A CA 1
ATOM 3214 C C . LEU A 1 390 ? -13.564 -2.332 13.639 1.00 96.69 390 LEU A C 1
ATOM 3216 O O . LEU A 1 390 ? -13.095 -1.828 12.621 1.00 96.69 390 LEU A O 1
ATOM 3220 N N . TYR A 1 391 ? -13.327 -3.600 13.970 1.00 95.12 391 TYR A N 1
ATOM 3221 C CA . TYR A 1 391 ? -12.460 -4.464 13.165 1.00 95.12 391 TYR A CA 1
ATOM 3222 C C . TYR A 1 391 ? -13.223 -5.110 12.002 1.00 95.12 391 TYR A C 1
ATOM 3224 O O . TYR A 1 391 ? -14.208 -5.825 12.206 1.00 95.12 391 TYR A O 1
ATOM 3232 N N . LEU A 1 392 ? -12.737 -4.898 10.776 1.00 92.50 392 LEU A N 1
ATOM 3233 C CA . LEU A 1 392 ? -13.361 -5.379 9.532 1.00 92.50 392 LEU A CA 1
ATOM 3234 C C . LEU A 1 392 ? -12.562 -6.482 8.821 1.00 92.50 392 LEU A C 1
ATOM 3236 O O . LEU A 1 392 ? -12.927 -6.922 7.725 1.00 92.50 392 LEU A O 1
ATOM 3240 N N . THR A 1 393 ? -11.491 -6.964 9.447 1.00 86.88 393 THR A N 1
ATOM 3241 C CA . THR A 1 393 ? -10.683 -8.046 8.892 1.00 86.88 393 THR A CA 1
ATOM 3242 C C . THR A 1 393 ? -11.313 -9.399 9.200 1.00 86.88 393 THR A C 1
ATOM 3244 O O . THR A 1 393 ? -11.594 -9.728 10.352 1.00 86.88 393 THR A O 1
ATOM 3247 N N . GLU A 1 394 ? -11.567 -10.174 8.149 1.00 86.81 394 GLU A N 1
ATOM 3248 C CA . GLU A 1 394 ? -12.141 -11.515 8.252 1.00 86.81 394 GLU A CA 1
ATOM 3249 C C . GLU A 1 394 ? -11.042 -12.538 8.557 1.00 86.81 394 GLU A C 1
ATOM 3251 O O . GLU A 1 394 ? -9.886 -12.352 8.187 1.00 86.81 394 GLU A O 1
ATOM 3256 N N . ASP A 1 395 ? -11.408 -13.618 9.246 1.00 83.06 395 ASP A N 1
ATOM 3257 C CA . ASP A 1 395 ? -10.556 -14.798 9.460 1.00 83.06 395 ASP A CA 1
ATOM 3258 C C . ASP A 1 395 ? -9.222 -14.562 10.202 1.00 83.06 395 ASP A C 1
ATOM 3260 O O . ASP A 1 395 ? -8.342 -15.428 10.195 1.00 83.06 395 ASP A O 1
ATOM 3264 N N . PHE A 1 396 ? -9.066 -13.423 10.885 1.00 85.06 396 PHE A N 1
ATOM 3265 C CA . PHE A 1 396 ? -7.920 -13.195 11.764 1.00 85.06 396 PHE A CA 1
ATOM 3266 C C . PHE A 1 396 ? -7.982 -14.094 12.997 1.00 85.06 396 PHE A C 1
ATOM 3268 O O . PHE A 1 396 ? -9.010 -14.256 13.662 1.00 85.06 396 PHE A O 1
ATOM 3275 N N . THR A 1 397 ? -6.828 -14.662 13.307 1.00 81.25 397 THR A N 1
ATOM 3276 C CA . THR A 1 397 ? -6.571 -15.517 14.455 1.00 81.25 397 THR A CA 1
ATOM 3277 C C . THR A 1 397 ? -5.547 -14.843 15.367 1.00 81.25 397 THR A C 1
ATOM 3279 O O . THR A 1 397 ? -4.804 -13.972 14.919 1.00 81.25 397 THR A O 1
ATOM 3282 N N . PRO A 1 398 ? -5.434 -15.259 16.640 1.00 79.69 398 PRO A N 1
ATOM 3283 C CA . PRO A 1 398 ? -4.365 -14.772 17.515 1.00 79.69 398 PRO A CA 1
ATOM 3284 C C . PRO A 1 398 ? -2.945 -15.004 16.967 1.00 79.69 398 PRO A C 1
ATOM 3286 O O . PRO A 1 398 ? -2.021 -14.305 17.351 1.00 79.69 398 PRO A O 1
ATOM 3289 N N . ASN A 1 399 ? -2.759 -15.955 16.046 1.00 82.44 399 ASN A N 1
ATOM 3290 C CA . ASN A 1 399 ? -1.455 -16.234 15.437 1.00 82.44 399 ASN A CA 1
ATOM 3291 C C .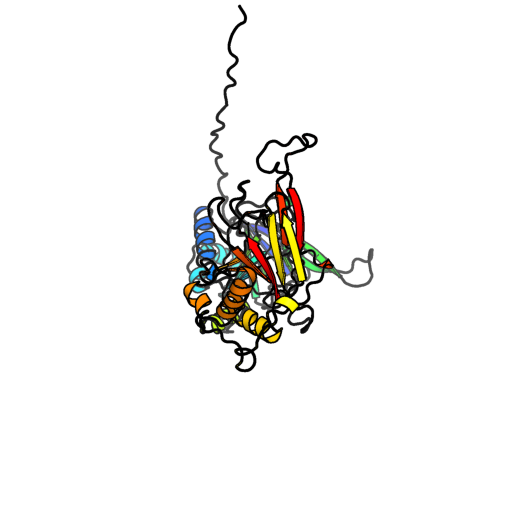 ASN A 1 399 ? -1.101 -15.271 14.291 1.00 82.44 399 ASN A C 1
ATOM 3293 O O . ASN A 1 399 ? -0.044 -15.420 13.686 1.00 82.44 399 ASN A O 1
ATOM 3297 N N . ASP A 1 400 ? -1.986 -14.326 13.967 1.00 82.50 400 ASP A N 1
ATOM 3298 C CA . ASP A 1 400 ? -1.730 -13.281 12.973 1.00 82.50 400 ASP A CA 1
ATOM 3299 C C . ASP A 1 400 ? -1.108 -12.013 13.602 1.00 82.50 400 ASP A C 1
ATOM 3301 O O . ASP A 1 400 ? -0.748 -11.101 12.865 1.00 82.50 400 ASP A O 1
ATOM 3305 N N . PHE A 1 401 ? -0.950 -11.973 14.938 1.00 85.12 401 PHE A N 1
ATOM 3306 C CA . PHE A 1 401 ? -0.209 -10.949 15.703 1.00 85.12 401 PHE A CA 1
ATOM 3307 C C . PHE A 1 401 ? -0.565 -9.494 15.347 1.00 85.12 401 PHE A C 1
ATOM 3309 O O . PHE A 1 401 ? 0.307 -8.651 15.141 1.00 85.12 401 PHE A O 1
ATOM 3316 N N . ALA A 1 402 ? -1.863 -9.218 15.224 1.00 87.94 402 ALA A N 1
ATOM 3317 C CA . ALA A 1 402 ? -2.399 -7.921 14.813 1.00 87.94 402 ALA A CA 1
ATOM 3318 C C . ALA A 1 402 ? -3.238 -7.255 15.917 1.00 87.94 402 ALA A C 1
ATOM 3320 O O . ALA A 1 402 ? -4.215 -6.561 15.633 1.00 87.94 402 ALA A O 1
ATOM 3321 N N . GLU A 1 403 ? -2.933 -7.535 17.185 1.00 91.25 403 GLU A N 1
ATOM 3322 C CA . GLU A 1 403 ? -3.635 -6.958 18.327 1.00 91.25 403 GLU A CA 1
ATOM 3323 C C . GLU A 1 403 ? -3.445 -5.440 18.417 1.00 91.25 403 GLU A C 1
ATOM 3325 O O . GLU A 1 403 ? -2.322 -4.942 18.404 1.00 91.25 403 GLU A O 1
ATOM 3330 N N . THR A 1 404 ? -4.533 -4.704 18.651 1.00 92.38 404 THR A N 1
ATOM 3331 C CA . THR A 1 404 ? -4.418 -3.340 19.184 1.00 92.38 404 THR A CA 1
ATOM 3332 C C . THR A 1 404 ? -4.044 -3.427 20.658 1.00 92.38 404 THR A C 1
ATOM 3334 O O . THR A 1 404 ? -4.637 -4.216 21.410 1.00 92.38 404 THR A O 1
ATOM 3337 N N . THR A 1 405 ? -3.048 -2.642 21.066 1.00 91.81 405 THR A N 1
ATOM 3338 C CA . THR A 1 405 ? -2.427 -2.751 22.385 1.00 91.81 405 THR A CA 1
ATOM 3339 C C . THR A 1 405 ? -2.515 -1.428 23.124 1.00 91.81 405 THR A C 1
ATOM 3341 O O . THR A 1 405 ? -1.858 -0.470 22.764 1.00 91.81 405 THR A O 1
ATOM 3344 N N . TRP A 1 406 ? -3.260 -1.392 24.224 1.00 91.62 406 TRP A N 1
ATOM 3345 C CA . TRP A 1 406 ? -3.325 -0.210 25.077 1.00 91.62 406 TRP A CA 1
ATOM 3346 C C . TRP A 1 406 ? -2.257 -0.282 26.151 1.00 91.62 406 TRP A C 1
ATOM 3348 O O . TRP A 1 406 ? -2.118 -1.303 26.840 1.00 91.62 406 TRP A O 1
ATOM 3358 N N . VAL A 1 407 ? -1.555 0.826 26.348 1.00 89.06 407 VAL A N 1
ATOM 3359 C CA . VAL A 1 407 ? -0.436 0.917 27.279 1.00 89.06 407 VAL A CA 1
ATOM 3360 C C . VAL A 1 407 ? -0.592 2.071 28.267 1.00 89.06 407 VAL A C 1
ATOM 3362 O O . VAL A 1 407 ? -1.355 3.016 28.066 1.00 89.06 407 VAL A O 1
ATOM 3365 N N . VAL A 1 408 ? 0.158 2.002 29.365 1.00 84.88 408 VAL A N 1
ATOM 3366 C CA . VAL A 1 408 ? 0.434 3.154 30.229 1.00 84.88 408 VAL A CA 1
ATOM 3367 C C . VAL A 1 408 ? 1.918 3.416 30.299 1.00 84.88 408 VAL A C 1
ATOM 3369 O O . VAL A 1 408 ? 2.719 2.507 30.495 1.00 84.88 408 VAL A O 1
ATOM 3372 N N . MET A 1 409 ? 2.259 4.695 30.231 1.00 79.94 409 MET A N 1
ATOM 3373 C CA . MET A 1 409 ? 3.602 5.167 30.508 1.00 79.94 409 MET A CA 1
ATOM 3374 C C . MET A 1 409 ? 3.958 4.922 31.981 1.00 79.94 409 MET A C 1
ATOM 3376 O O . MET A 1 409 ? 3.188 5.234 32.898 1.00 79.94 409 MET A O 1
ATOM 3380 N N . LYS A 1 410 ? 5.144 4.369 32.203 1.00 77.69 410 LYS A N 1
ATOM 3381 C CA . LYS A 1 410 ? 5.781 4.166 33.499 1.00 77.69 410 LYS A CA 1
ATOM 3382 C C . LYS A 1 410 ? 6.995 5.065 33.610 1.00 77.69 410 LYS A C 1
ATOM 3384 O O . LYS A 1 410 ? 7.578 5.494 32.620 1.00 77.69 410 LYS A O 1
ATOM 3389 N N . LYS A 1 411 ? 7.374 5.345 34.854 1.00 70.75 411 LYS A N 1
ATOM 3390 C CA . LYS A 1 411 ? 8.695 5.907 35.113 1.00 70.75 411 LYS A CA 1
ATOM 3391 C C . LYS A 1 411 ? 9.723 4.830 34.787 1.00 70.75 411 LYS A C 1
ATOM 3393 O O . LYS A 1 411 ? 9.556 3.704 35.252 1.00 70.75 411 LYS A O 1
ATOM 3398 N N . ASP A 1 412 ? 10.738 5.203 34.017 1.00 66.38 412 ASP A N 1
ATOM 3399 C CA . ASP A 1 412 ? 11.940 4.394 33.832 1.00 66.38 412 ASP A CA 1
ATOM 3400 C C . ASP A 1 412 ? 12.493 4.009 35.216 1.00 66.38 412 ASP A C 1
ATOM 3402 O O . ASP A 1 412 ? 12.565 4.846 36.125 1.00 66.38 412 ASP A O 1
ATOM 3406 N N . ASP A 1 413 ? 12.812 2.729 35.398 1.00 63.44 413 ASP A N 1
ATOM 3407 C CA . ASP A 1 413 ? 13.370 2.197 36.643 1.00 63.44 413 ASP A CA 1
ATOM 3408 C C . ASP A 1 413 ? 14.857 2.558 36.816 1.00 63.44 413 ASP A C 1
ATOM 3410 O O . ASP A 1 413 ? 15.465 2.246 37.842 1.00 63.44 413 ASP A O 1
ATOM 3414 N N . GLY A 1 414 ? 15.425 3.273 35.837 1.00 59.41 414 GLY A N 1
ATOM 3415 C CA . GLY A 1 414 ? 16.786 3.792 35.852 1.00 59.41 414 GLY A CA 1
ATOM 3416 C C . GLY A 1 414 ? 17.831 2.752 35.457 1.00 59.41 414 GLY A C 1
ATOM 3417 O O . GLY A 1 414 ? 19.019 3.068 35.446 1.00 59.41 414 GLY A O 1
ATOM 3418 N N . ILE A 1 415 ? 17.421 1.526 35.111 1.00 60.59 415 ILE A N 1
ATOM 3419 C CA . ILE A 1 415 ? 18.338 0.467 34.674 1.00 60.59 415 ILE A CA 1
ATOM 3420 C C . ILE A 1 415 ? 18.713 0.662 33.198 1.00 60.59 415 ILE A C 1
ATOM 3422 O O . ILE A 1 415 ? 19.843 0.357 32.814 1.00 60.59 415 ILE A O 1
ATOM 3426 N N . LEU A 1 416 ? 17.811 1.221 32.380 1.00 54.03 416 LEU A N 1
ATOM 3427 C CA . LEU A 1 416 ? 18.020 1.397 30.936 1.00 54.03 416 LEU A CA 1
ATOM 3428 C C . LEU A 1 416 ? 18.427 2.819 30.515 1.00 54.03 416 LEU A C 1
ATOM 3430 O O . LEU A 1 416 ? 18.914 2.980 29.400 1.00 54.03 416 LEU A O 1
ATOM 3434 N N . SER A 1 417 ? 18.351 3.811 31.415 1.00 48.19 417 SER A N 1
ATOM 3435 C CA . SER A 1 417 ? 19.040 5.118 31.346 1.00 48.19 417 SER A CA 1
ATOM 3436 C C . SER A 1 417 ? 19.014 5.831 29.981 1.00 48.19 417 SER A C 1
ATOM 3438 O O . SER A 1 417 ? 19.954 6.561 29.653 1.00 48.19 417 SER A O 1
ATOM 3440 N N . TYR A 1 418 ? 17.971 5.653 29.169 1.00 51.59 418 TYR A N 1
ATOM 3441 C CA . TYR A 1 418 ? 17.798 6.444 27.954 1.00 51.59 418 TYR A CA 1
ATOM 3442 C C . TYR A 1 418 ? 16.821 7.576 28.258 1.00 51.59 418 TYR A C 1
ATOM 3444 O O . TYR A 1 418 ? 15.612 7.424 28.175 1.00 51.59 418 TYR A O 1
ATOM 3452 N N . THR A 1 419 ? 17.356 8.732 28.644 1.00 48.81 419 THR A N 1
ATOM 3453 C CA . THR A 1 419 ? 16.592 9.958 28.925 1.00 48.81 419 THR A CA 1
ATOM 3454 C C . THR A 1 419 ? 16.481 10.860 27.688 1.00 48.81 419 THR A C 1
ATOM 3456 O O . THR A 1 419 ? 16.611 12.081 27.783 1.00 48.81 419 THR A O 1
ATOM 3459 N N . GLY A 1 420 ? 16.283 10.261 26.510 1.00 45.03 420 GLY A N 1
ATOM 3460 C CA . GLY A 1 420 ? 15.973 10.959 25.258 1.00 45.03 420 GLY A CA 1
ATOM 3461 C C . GLY A 1 420 ? 14.531 10.693 24.798 1.00 45.03 420 GLY A C 1
ATOM 3462 O O . GLY A 1 420 ? 13.892 9.790 25.334 1.00 45.03 420 GLY A O 1
ATOM 3463 N N . PRO A 1 421 ? 14.007 11.446 23.812 1.00 41.88 421 PRO A N 1
ATOM 3464 C CA . PRO A 1 421 ? 12.745 11.114 23.140 1.00 41.88 421 PRO A CA 1
ATOM 3465 C C . PRO A 1 421 ? 12.772 9.667 22.618 1.00 41.88 421 PRO A C 1
ATOM 3467 O O . PRO A 1 421 ? 13.734 9.299 21.940 1.00 41.88 421 PRO A O 1
ATOM 3470 N N . GLY A 1 422 ? 11.771 8.844 22.947 1.00 52.94 422 GLY A N 1
ATOM 3471 C CA . GLY A 1 422 ? 11.787 7.394 22.692 1.00 52.94 422 GLY A CA 1
ATOM 3472 C C . GLY A 1 422 ? 12.329 6.543 23.854 1.00 52.94 422 GLY A C 1
ATOM 3473 O O . GLY A 1 422 ? 12.548 5.345 23.685 1.00 52.94 422 GLY A O 1
ATOM 3474 N N . GLY A 1 423 ? 12.592 7.152 25.015 1.00 56.50 423 GLY A N 1
ATOM 3475 C CA . GLY A 1 423 ? 12.968 6.488 26.271 1.00 56.50 423 GLY A CA 1
ATOM 3476 C C . GLY A 1 423 ? 11.800 6.171 27.197 1.00 56.50 423 GLY A C 1
ATOM 3477 O O . GLY A 1 423 ? 12.002 5.759 28.340 1.00 56.50 423 GLY A O 1
ATOM 3478 N N . GLU A 1 424 ? 10.575 6.409 26.740 1.00 70.25 424 GLU A N 1
ATOM 3479 C CA . GLU A 1 424 ? 9.369 6.110 27.486 1.00 70.25 424 GLU A CA 1
ATOM 3480 C C . GLU A 1 424 ? 9.235 4.597 27.704 1.00 70.25 424 GLU A C 1
ATOM 3482 O O . GLU A 1 424 ? 9.312 3.787 26.779 1.00 70.25 424 GLU A O 1
ATOM 3487 N N . VAL A 1 425 ? 9.004 4.200 28.955 1.00 76.56 425 VAL A N 1
ATOM 3488 C CA . VAL A 1 425 ? 8.732 2.804 29.301 1.00 76.56 425 VAL A CA 1
ATOM 3489 C C . VAL A 1 425 ? 7.226 2.614 29.340 1.00 76.56 425 VAL A C 1
ATOM 3491 O O . VAL A 1 425 ? 6.538 3.263 30.128 1.00 76.56 425 VAL A O 1
ATOM 3494 N N . TYR A 1 426 ? 6.704 1.710 28.519 1.00 81.94 426 TYR A N 1
ATOM 3495 C CA . TYR A 1 426 ? 5.279 1.402 28.477 1.00 81.94 426 TYR A CA 1
ATOM 3496 C C . TYR A 1 426 ? 4.994 0.032 29.094 1.00 81.94 426 TYR A C 1
ATOM 3498 O O . TYR A 1 426 ? 5.704 -0.940 28.847 1.00 81.94 426 TYR A O 1
ATOM 3506 N N . GLU A 1 427 ? 3.927 -0.056 29.887 1.00 84.88 427 GLU A N 1
ATOM 3507 C CA . GLU A 1 427 ? 3.360 -1.326 30.345 1.00 84.88 427 GLU A CA 1
ATOM 3508 C C . GLU A 1 427 ? 2.023 -1.566 29.639 1.00 84.88 427 GLU A C 1
ATOM 3510 O O . GLU A 1 427 ? 1.130 -0.713 29.670 1.00 84.88 427 GLU A O 1
ATOM 3515 N N . THR A 1 428 ? 1.869 -2.739 29.029 1.00 88.94 428 THR A N 1
ATOM 3516 C CA . THR A 1 428 ? 0.620 -3.160 28.391 1.00 88.94 428 THR A CA 1
ATOM 3517 C C . THR A 1 428 ? -0.484 -3.391 29.420 1.00 88.94 428 THR A C 1
ATOM 3519 O O . THR A 1 428 ? -0.329 -4.168 30.359 1.00 88.94 428 THR A O 1
ATOM 3522 N N . ILE A 1 429 ? -1.641 -2.766 29.205 1.00 90.62 429 ILE A N 1
ATOM 3523 C CA . ILE A 1 429 ? -2.855 -2.961 30.014 1.00 90.62 429 ILE A CA 1
ATOM 3524 C C . ILE A 1 429 ? -3.834 -3.896 29.313 1.00 90.62 429 ILE A C 1
ATOM 3526 O O . ILE A 1 429 ? -4.530 -4.682 29.961 1.00 90.62 429 ILE A O 1
ATOM 3530 N N . ALA A 1 430 ? -3.917 -3.792 27.989 1.00 91.38 430 ALA A N 1
ATOM 3531 C CA . ALA A 1 430 ? -4.823 -4.586 27.183 1.00 91.38 430 ALA A CA 1
ATOM 3532 C C . ALA A 1 430 ? -4.194 -4.893 25.828 1.00 91.38 430 ALA A C 1
ATOM 3534 O O . ALA A 1 430 ? -3.556 -4.034 25.236 1.00 91.38 430 ALA A O 1
ATOM 3535 N N . ALA A 1 431 ? -4.442 -6.100 25.332 1.00 92.25 431 ALA A N 1
ATOM 3536 C CA . ALA A 1 431 ? -4.187 -6.490 23.954 1.00 92.25 431 ALA A CA 1
ATOM 3537 C C . ALA A 1 431 ? -5.465 -7.142 23.422 1.00 92.25 431 ALA A C 1
ATOM 3539 O O . ALA A 1 431 ? -6.016 -8.063 24.046 1.00 92.25 431 ALA A O 1
ATOM 3540 N N . VAL A 1 432 ? -5.990 -6.625 22.314 1.00 92.38 432 VAL A N 1
ATOM 3541 C CA . VAL A 1 432 ? -7.262 -7.073 21.744 1.00 92.38 432 VAL A CA 1
ATOM 3542 C C . VAL A 1 432 ? -7.041 -7.523 20.315 1.00 92.38 432 VAL A C 1
ATOM 3544 O O . VAL A 1 432 ? -6.786 -6.718 19.430 1.00 92.38 432 VAL A O 1
ATOM 3547 N N . ALA A 1 433 ? -7.227 -8.822 20.089 1.00 91.88 433 ALA A N 1
ATOM 3548 C CA . ALA A 1 433 ? -7.205 -9.380 18.746 1.00 91.88 433 ALA A CA 1
ATOM 3549 C C . ALA A 1 433 ? -8.354 -8.807 17.883 1.00 91.88 433 ALA A C 1
ATOM 3551 O O . ALA A 1 433 ? -9.505 -8.772 18.362 1.00 91.88 433 ALA A O 1
ATOM 3552 N N . PRO A 1 434 ? -8.074 -8.431 16.621 1.00 91.81 434 PRO A N 1
ATOM 3553 C CA . PRO A 1 434 ? -8.989 -7.739 15.713 1.00 91.81 434 PRO A CA 1
ATOM 3554 C C . PRO A 1 434 ? -9.974 -8.716 15.051 1.00 91.81 434 PRO A C 1
ATOM 3556 O O . PRO A 1 434 ? -9.930 -8.999 13.857 1.00 91.81 434 PRO A O 1
ATOM 3559 N N . LYS A 1 435 ? -10.871 -9.290 15.852 1.00 92.56 435 LYS A N 1
ATOM 3560 C CA . LYS A 1 435 ? -11.903 -10.215 15.367 1.00 92.56 435 LYS A CA 1
ATOM 3561 C C . LYS A 1 435 ? -12.939 -9.468 14.518 1.00 92.56 435 LYS A C 1
ATOM 3563 O O . LYS A 1 435 ? -13.449 -8.447 14.965 1.00 92.56 435 LYS A O 1
ATOM 3568 N N . PHE A 1 436 ? -13.332 -10.022 13.370 1.00 93.75 436 PHE A N 1
ATOM 3569 C CA . PHE A 1 436 ? -14.371 -9.442 12.507 1.00 93.75 436 PHE A CA 1
ATOM 3570 C C . PHE A 1 436 ? -15.643 -9.052 13.282 1.00 93.75 436 PHE A C 1
ATOM 3572 O O . PHE A 1 436 ? -16.262 -9.893 13.942 1.00 93.75 436 PHE A O 1
ATOM 3579 N N . GLY A 1 437 ? -16.018 -7.772 13.218 1.00 95.50 437 GLY A N 1
ATOM 3580 C CA . GLY A 1 437 ? -17.193 -7.219 13.893 1.00 95.50 437 GLY A CA 1
ATOM 3581 C C . GLY A 1 437 ? -17.019 -6.897 15.376 1.00 95.50 437 GLY A C 1
ATOM 3582 O O . GLY A 1 437 ? -17.986 -6.489 16.023 1.00 95.50 437 GLY A O 1
ATOM 3583 N N . ARG A 1 438 ? -15.823 -7.101 15.939 1.00 96.75 438 ARG A N 1
ATOM 3584 C CA . ARG A 1 438 ? -15.507 -6.663 17.298 1.00 96.75 438 ARG A CA 1
ATOM 3585 C C . ARG A 1 438 ? -15.424 -5.144 17.339 1.00 96.75 438 ARG A C 1
ATOM 3587 O O . ARG A 1 438 ? -14.814 -4.529 16.467 1.00 96.75 438 ARG A O 1
ATOM 3594 N N . VAL A 1 439 ? -15.995 -4.578 18.393 1.00 97.38 439 VAL A N 1
ATOM 3595 C CA . VAL A 1 439 ? -15.906 -3.159 18.720 1.00 97.38 439 VAL A CA 1
ATOM 3596 C C . VAL A 1 439 ? -15.122 -2.990 20.014 1.00 97.38 439 VAL A C 1
ATOM 3598 O O . VAL A 1 439 ? -15.416 -3.654 21.013 1.00 97.38 439 VAL A O 1
ATOM 3601 N N . ALA A 1 440 ? -14.133 -2.100 19.991 1.00 96.00 440 ALA A N 1
ATOM 3602 C CA . ALA A 1 440 ? -13.498 -1.562 21.186 1.00 96.00 440 ALA A CA 1
ATOM 3603 C C . ALA A 1 440 ? -13.949 -0.109 21.384 1.00 96.00 440 ALA A C 1
ATOM 3605 O O . ALA A 1 440 ? -13.853 0.695 20.461 1.00 96.00 440 ALA A O 1
ATOM 3606 N N . LEU A 1 441 ? -14.448 0.208 22.579 1.00 95.38 441 LEU A N 1
ATOM 3607 C CA . LEU A 1 441 ? -14.827 1.559 22.990 1.00 95.38 441 LEU A CA 1
ATOM 3608 C C . LEU A 1 441 ? -13.935 1.998 24.147 1.00 95.38 441 LEU A C 1
ATOM 3610 O O . LEU A 1 441 ? -13.885 1.328 25.182 1.00 95.38 441 LEU A O 1
ATOM 3614 N N . PHE A 1 442 ? -13.250 3.122 23.986 1.00 93.06 442 PHE A N 1
ATOM 3615 C CA . PHE A 1 442 ? -12.328 3.651 24.986 1.00 93.06 442 PHE A CA 1
ATOM 3616 C C . PHE A 1 442 ? -12.251 5.178 24.904 1.00 93.06 442 PHE A C 1
ATOM 3618 O O . PHE A 1 442 ? -12.719 5.785 23.947 1.00 93.06 442 PHE A O 1
ATOM 3625 N N . ARG A 1 443 ? -11.696 5.821 25.936 1.00 88.44 443 ARG A N 1
ATOM 3626 C CA . ARG A 1 443 ? -11.468 7.277 25.924 1.00 88.44 443 ARG A CA 1
ATOM 3627 C C . ARG A 1 443 ? -10.245 7.617 25.076 1.00 88.44 443 ARG A C 1
ATOM 3629 O O . ARG A 1 443 ? -9.207 7.003 25.296 1.00 88.44 443 ARG A O 1
ATOM 3636 N N . GLY A 1 444 ? -10.309 8.653 24.244 1.00 79.00 444 GLY A N 1
ATOM 3637 C CA . GLY A 1 444 ? -9.214 9.009 23.327 1.00 79.00 444 GLY A CA 1
ATOM 3638 C C . GLY A 1 444 ? -7.876 9.329 24.014 1.00 79.00 444 GLY A C 1
ATOM 3639 O O . GLY A 1 444 ? -6.809 9.246 23.426 1.00 79.00 444 GLY A O 1
ATOM 3640 N N . LYS A 1 445 ? -7.888 9.609 25.324 1.00 79.00 445 LYS A N 1
ATOM 3641 C CA . LYS A 1 445 ? -6.675 9.840 26.134 1.00 79.00 445 LYS A CA 1
ATOM 3642 C C . LYS A 1 445 ? -5.871 8.575 26.456 1.00 79.00 445 LYS A C 1
ATOM 3644 O O . LYS A 1 445 ? -4.994 8.633 27.326 1.00 79.00 445 LYS A O 1
ATOM 3649 N N . TYR A 1 446 ? -6.255 7.423 25.924 1.00 74.69 446 TYR A N 1
ATOM 3650 C CA . TYR A 1 446 ? -5.454 6.216 26.033 1.00 74.69 446 TYR A CA 1
ATOM 3651 C C . TYR A 1 446 ? -4.292 6.254 25.056 1.00 74.69 446 TYR A C 1
ATOM 3653 O O . TYR A 1 446 ? -4.443 6.793 23.978 1.00 74.69 446 TYR A O 1
ATOM 3661 N N . LEU A 1 447 ? -3.173 5.649 25.444 1.00 66.25 447 LEU A N 1
ATOM 3662 C CA . LEU A 1 447 ? -2.099 5.333 24.515 1.00 66.25 447 LEU A CA 1
ATOM 3663 C C . LEU A 1 447 ? -2.401 3.960 23.913 1.00 66.25 447 LEU A C 1
ATOM 3665 O O . LEU A 1 447 ? -2.533 2.999 24.686 1.00 66.25 447 LEU A O 1
ATOM 3669 N N . CYS A 1 448 ? -2.564 3.878 22.596 1.00 71.75 448 CYS A N 1
ATOM 3670 C CA . CYS A 1 448 ? -2.874 2.637 21.880 1.00 71.75 448 CYS A CA 1
ATOM 3671 C C . CYS A 1 448 ? -1.991 2.387 20.663 1.00 71.75 448 CYS A C 1
ATOM 3673 O O . CYS A 1 448 ? -1.299 3.341 20.244 1.00 71.75 448 CYS A O 1
#

Secondary structure (DSSP, 8-state):
------------------PPPPPPPEEEEEEEEETTEEEEEEET-S-HHHHHHHHHHHHS-GGG-EES-----SSS-TTTS-TTS-SEEEE--HHHHHTSHHHHHHHHHHHHHHTS--EEEEEEEEEE-TT-----B--TT--TTEEEEEEE--S---GGGB--EEEEEEE--TTT-SS-EEEEEEEE---TT-EEEEETTSEEEEPPBPTT--S-EEEEEEEEES-TT-------HHHHHHHHTT----GGG----HHHHT----HHHHEEEEEEETTTTEEEEEE--SS-HHHHHHHHHHHHTSPPEEPPPP-SS-TT-----EEEE--HHHHHHSHHHHHHHHHHHHHH--S----S--EEE---TT------BSS-TT---EEEEE---SS--GGG---EEEEEEE---SSS---STT--EEEEEEEE---TT-EEEEETTSB-

Sequence (448 aa):
MLKDGQEKEHDNFQGEMKMPEQGSMKMTRELNIGDGHKAWVIDNAISREDFHPFVEILTQGDQDYTFVHQNYSKSLEASAWNFGLSPWLKHLDLEFFNSTNIWHRVSPLVENLLKKPVKLESGKIEYLRALDAIPPKGHSLCAPNRYILTFFLQEAWKLNSYGQLSFYTMGQNKNMSDEPRLEITESVHPHAFRATLWPACHVVLFRAPSVNFFQHLMQLHVVLTTDLESNEEITTPASGTRSSAKTKEEFGNFRFTNKDKDRTIDYDKCYKKSYYDKSKNRPIHIYDGLFTSDELRSWKSHIIACNAKLNPFDPEPSEGHDNIQWMAPLNVDNFQETDMWKRMFAFLKHVTNETEWFPYDVALNYVRSGDHSRIHPDSERHQEELTLLLYLTEDFTPNDFAETTWVVMKKDDGILSYTGPGGEVYETIAAVAPKFGRVALFRGKYLC